Protein 6GQF (pdb70)

B-factor: mean 80.04, std 17.38, range [30.0, 145.98]

Solvent-accessible surface area: 33105 Å² total; per-residue (Å²): 75,59,94,60,26,114,34,110,87,14,4,70,26,65,16,147,18,3,10,116,130,0,19,101,5,7,9,37,114,11,111,37,16,118,34,4,9,136,103,46,148,27,67,8,59,4,29,4,88,47,4,92,102,19,204,51,15,52,19,3,0,5,0,20,12,34,55,31,109,65,70,25,22,11,164,15,6,34,4,5,11,6,8,22,5,25,139,136,40,1,17,0,43,2,52,23,18,36,42,19,26,14,18,38,32,18,20,24,12,6,11,26,15,27,4,108,33,79,63,199,83,75,0,81,0,70,0,5,0,23,26,53,42,21,49,126,10,81,86,55,5,67,70,34,10,55,129,34,20,16,62,43,18,51,66,40,10,98,82,3,39,158,24,0,56,127,28,192,117,108,54,16,102,42,120,114,25,6,92,44,108,66,90,50,16,38,82,139,26,59,86,26,22,11,34,118,5,106,42,16,54,38,5,7,143,95,38,163,29,65,11,51,8,25,5,89,48,9,108,72,22,94,37,9,60,14,3,0,6,0,18,17,34,69,29,109,64,100,26,12,18,116,32,7,22,5,2,12,13,10,18,10,48,176,196,15,33,0,44,2,54,21,14,30,28,30,29,14,16,41,27,12,15,31,11,4,8,37,18,19,5,51,44,98,69,98,59,37,10,71,33,54,2,1,0,30,25,45,46,23,45,127,10,83,81,49,6,66,69,42,10,56,148,34,20,19,47,36,21,62,79,60,7,95,69,14,57,146,53,151,110,209,105,69,18,107,40,108,80,18,2,71,28,65,16,108,5,1,6,111,115,0,38,100,9,10,7,37,91,8,120,46,13,66,26,5,5,135,116,44,150,32,79,74,41,32,16,17,59,52,55,34,15,51,118,55,47,76,20,5,9,6,5,21,11,29,66,53,144,103,99,74,34,0,4,4,0,13,17,7,20,21,93,195,55,8,51,0,44,1,72,27,13,29,16,21,44,104,96,56,101,78,23,33,14,4,11,68,15,41,2,91,30,79,65,202,93,70,0,73,0,65,0,6,0,22,27,82,51,105,138,130,13,164,81,91,14,66,64,96,14,71,144,90,18,21,67,40,20,50,61,45,7,73,64,5,40,134,49,1,47,114,8,104,149,82,90,144,119,216,114,67,20,108,43,119,81,10,3,86,38,74,5,124,24,21,24,123,41,0,40,110,32,11,8,31,92,12,113,37,14,92,39,1,5,129,73,50,141,28,79,74,51,33,19,18,52,57,63,42,31,68,68,58,61,47,47,6,13,7,4,22,11,40,73,100,128,49,4,2,4,0,13,4,7,7,25,84,96,144,26,114,139,49,42,18,8,43,0,44,1,50,27,15,44,15,44,36,113,95,71,70,69,30,35,14,4,10,63,17,27,0,60,26,102,68,102,61,16,0,78,2,72,0,2,0,23,31,83,56,104,125,140,16,161,87,92,12,65,56,100,13,31,141,103,19,34,58,40,22,59,43,42,8,81,71,7,30,162,58,2,24,132,48,44,167

InterPro domains:
  IPR004182 GRAM domain [PF02893] (93-200)
  IPR004182 GRAM domain [SM00568] (93-160)
  IPR011993 PH-like domain superfamily [G3DSA:2.30.29.30] (91-200)
  IPR031968 VASt domain [PF16016] (373-520)
  IPR031968 VASt domain [PS51778] (369-540)
  IPR051482 Cholesterol transport domain-containing protein [PTHR23319] (8-704)

Organism: Mus musculus (NCBI:txid10090)

Radius of gyration: 27.82 Å; Cα contacts (8 Å, |Δi|>4): 1367; chains: 4; bounding box: 55×66×80 Å

Structure (mmCIF, N/CA/C/O backbone):
data_6GQF
#
_entry.id   6GQF
#
_cell.length_a   52.435
_cell.length_b   121.012
_cell.length_c   71.907
_cell.angle_alpha   90.00
_cell.angle_beta   110.84
_cell.angle_gamma   90.00
#
_symmetry.space_group_name_H-M   'P 1 21 1'
#
loop_
_entity.id
_entity.type
_entity.pdbx_description
1 polymer 'GRAM domain-containing protein 1A'
2 non-polymer 25-HYDROXYCHOLESTEROL
3 non-polymer GLYCEROL
#
loop_
_atom_site.group_PDB
_atom_site.id
_atom_site.type_symbol
_atom_site.label_atom_id
_atom_site.label_alt_id
_atom_site.label_comp_id
_atom_site.label_asym_id
_atom_site.label_entity_id
_atom_site.label_seq_id
_atom_site.pdbx_PDB_ins_code
_atom_site.Cartn_x
_atom_site.Cartn_y
_atom_site.Cartn_z
_atom_site.occupancy
_atom_site.B_iso_or_equiv
_atom_site.auth_seq_id
_atom_site.auth_comp_id
_atom_site.auth_asym_id
_atom_site.auth_atom_id
_atom_site.pdbx_PDB_model_num
ATOM 1 N N . LEU A 1 33 ? 5.395 -9.444 -0.477 1.00 106.83 364 LEU A N 1
ATOM 2 C CA . LEU A 1 33 ? 6.255 -8.299 -0.744 1.00 108.43 364 LEU A CA 1
ATOM 3 C C . LEU A 1 33 ? 7.164 -8.009 0.450 1.00 101.03 364 LEU A C 1
ATOM 4 O O . LEU A 1 33 ? 8.281 -8.523 0.525 1.00 95.44 364 LEU A O 1
ATOM 6 N N . LEU A 1 34 ? 6.682 -7.195 1.383 1.00 99.75 365 LEU A N 1
ATOM 7 C CA . LEU A 1 34 ? 7.509 -6.742 2.500 1.00 95.47 365 LEU A CA 1
ATOM 8 C C . LEU A 1 34 ? 7.814 -7.865 3.500 1.00 92.73 365 LEU A C 1
ATOM 9 O O . LEU A 1 34 ? 6.904 -8.579 3.923 1.00 90.31 365 LEU A O 1
ATOM 14 N N . PRO A 1 35 ? 9.098 -8.022 3.890 1.00 94.24 366 PRO A N 1
ATOM 15 C CA . PRO A 1 35 ? 9.461 -9.069 4.849 1.00 92.88 366 PRO A CA 1
ATOM 16 C C . PRO A 1 35 ? 9.473 -8.570 6.295 1.00 90.58 366 PRO A C 1
ATOM 17 O O . PRO A 1 35 ? 8.905 -7.518 6.593 1.00 87.75 366 PRO A O 1
ATOM 21 N N . ASP A 1 36 ? 10.116 -9.327 7.180 1.00 87.96 367 ASP A N 1
ATOM 22 C CA . ASP A 1 36 ? 10.254 -8.939 8.580 1.00 83.48 367 ASP A CA 1
ATOM 23 C C . ASP A 1 36 ? 11.349 -7.887 8.765 1.00 84.79 367 ASP A C 1
ATOM 24 O O . ASP A 1 36 ? 11.967 -7.442 7.797 1.00 92.13 367 ASP A O 1
ATOM 29 N N . LEU A 1 37 ? 11.579 -7.499 10.017 1.00 80.41 368 LEU A N 1
ATOM 30 C CA . LEU A 1 37 ? 12.598 -6.511 10.355 1.00 74.97 368 LEU A CA 1
ATOM 31 C C . LEU A 1 37 ? 13.824 -7.192 10.952 1.00 72.83 368 LEU A C 1
ATOM 32 O O . LEU A 1 37 ? 13.716 -8.233 11.599 1.00 73.84 368 LEU A O 1
ATOM 37 N N . SER A 1 38 ? 14.987 -6.588 10.733 1.00 79.64 369 SER A N 1
ATOM 38 C CA . SER A 1 38 ? 16.257 -7.148 11.178 1.00 73.97 369 SER A CA 1
ATOM 39 C C . SER A 1 38 ? 16.526 -6.845 12.644 1.00 72.27 369 SER A C 1
ATOM 40 O O . SER A 1 38 ? 17.605 -6.369 12.998 1.00 84.76 369 SER A O 1
ATOM 43 N N . GLY A 1 39 ? 15.538 -7.117 13.491 1.00 70.00 370 GLY A N 1
ATOM 44 C CA . GLY A 1 39 ? 15.670 -6.906 14.922 1.00 72.35 370 GLY A CA 1
ATOM 45 C C . GLY A 1 39 ? 15.278 -8.151 15.693 1.00 67.82 370 GLY A C 1
ATOM 46 O O . GLY A 1 39 ? 16.146 -8.931 16.087 1.00 72.29 370 GLY A O 1
ATOM 47 N N . ARG A 1 40 ? 13.976 -8.333 15.908 1.00 59.23 371 ARG A N 1
ATOM 48 C CA . ARG A 1 40 ? 13.457 -9.537 16.554 1.00 62.18 371 ARG A CA 1
ATOM 49 C C . ARG A 1 40 ? 12.022 -9.812 16.122 1.00 62.03 371 ARG A C 1
ATOM 50 O O . ARG A 1 40 ? 11.310 -8.905 15.684 1.00 55.25 371 ARG A O 1
ATOM 58 N N . LEU A 1 41 ? 11.613 -11.072 16.250 1.00 58.99 372 LEU A N 1
ATOM 59 C CA . LEU A 1 41 ? 10.237 -11.483 15.993 1.00 61.91 372 LEU A CA 1
ATOM 60 C C . LEU A 1 41 ? 9.499 -11.565 17.320 1.00 59.73 372 LEU A C 1
ATOM 61 O O . LEU A 1 41 ? 9.709 -12.496 18.092 1.00 65.71 372 LEU A O 1
ATOM 66 N N . LEU A 1 42 ? 8.636 -10.590 17.584 1.00 61.74 373 LEU A N 1
ATOM 67 C CA . LEU A 1 42 ? 8.012 -10.460 18.895 1.00 61.07 373 LEU A CA 1
ATOM 68 C C . LEU A 1 42 ? 6.785 -11.355 19.025 1.00 59.11 373 LEU A C 1
ATOM 69 O O . LEU A 1 42 ? 6.606 -12.034 20.037 1.00 62.55 373 LEU A O 1
ATOM 74 N N . ILE A 1 43 ? 5.946 -11.355 17.995 1.00 57.66 374 ILE A N 1
ATOM 75 C CA . ILE A 1 43 ? 4.710 -12.126 18.011 1.00 61.85 374 ILE A CA 1
ATOM 76 C C . ILE A 1 43 ? 4.574 -12.955 16.745 1.00 65.57 374 ILE A C 1
ATOM 77 O O . ILE A 1 43 ? 4.933 -12.512 15.657 1.00 63.61 374 ILE A O 1
ATOM 82 N N . ASN A 1 44 ? 4.054 -14.167 16.907 1.00 76.02 375 ASN A N 1
ATOM 83 C CA . ASN A 1 44 ? 3.739 -15.040 15.787 1.00 70.66 375 ASN A CA 1
ATOM 84 C C . ASN A 1 44 ? 2.667 -16.033 16.224 1.00 67.48 375 ASN A C 1
ATOM 85 O O . ASN A 1 44 ? 2.953 -17.199 16.483 1.00 79.17 375 ASN A O 1
ATOM 90 N N . SER A 1 45 ? 1.436 -15.544 16.323 1.00 63.16 376 SER A N 1
ATOM 91 C CA . SER A 1 45 ? 0.324 -16.329 16.833 1.00 71.59 376 SER A CA 1
ATOM 92 C C . SER A 1 45 ? -0.785 -16.486 15.801 1.00 69.03 376 SER A C 1
ATOM 93 O O . SER A 1 45 ? -0.924 -15.668 14.894 1.00 73.21 376 SER A O 1
ATOM 96 N N . VAL A 1 46 ? -1.569 -17.548 15.947 1.00 71.32 377 VAL A N 1
ATOM 97 C CA . VAL A 1 46 ? -2.756 -17.742 15.127 1.00 72.71 377 VAL A CA 1
ATOM 98 C C . VAL A 1 46 ? -3.984 -17.630 16.016 1.00 68.63 377 VAL A C 1
ATOM 99 O O . VAL A 1 46 ? -4.078 -18.289 17.050 1.00 70.21 377 VAL A O 1
ATOM 103 N N . PHE A 1 47 ? -4.913 -16.775 15.605 1.00 72.66 378 PHE A N 1
ATOM 104 C CA . PHE A 1 47 ? -6.132 -16.534 16.360 1.00 76.97 378 PHE A CA 1
ATOM 105 C C . PHE A 1 47 ? -7.345 -16.997 15.576 1.00 80.38 378 PHE A C 1
ATOM 106 O O . PHE A 1 47 ? -7.350 -16.966 14.346 1.00 82.85 378 PHE A O 1
ATOM 114 N N . HIS A 1 48 ? -8.375 -17.420 16.301 1.00 83.04 379 HIS A N 1
ATOM 115 C CA . HIS A 1 48 ? -9.633 -17.822 15.688 1.00 91.16 379 HIS A CA 1
ATOM 116 C C . HIS A 1 48 ? -10.565 -16.619 15.569 1.00 93.27 379 HIS A C 1
ATOM 117 O O . HIS A 1 48 ? -11.767 -16.713 15.819 1.00 100.84 379 HIS A O 1
ATOM 124 N N . MET A 1 49 ? -9.984 -15.486 15.190 1.00 87.01 380 MET A N 1
ATOM 125 C CA . MET A 1 49 ? -10.737 -14.283 14.876 1.00 87.21 380 MET A CA 1
ATOM 126 C C . MET A 1 49 ? -10.453 -13.928 13.430 1.00 85.38 380 MET A C 1
ATOM 127 O O . MET A 1 49 ? -9.352 -14.168 12.934 1.00 88.84 380 MET A O 1
ATOM 132 N N . GLY A 1 50 ? -11.449 -13.380 12.745 1.00 86.81 381 GLY A N 1
ATOM 133 C CA . GLY A 1 50 ? -11.266 -12.965 11.369 1.00 89.28 381 GLY A CA 1
ATOM 134 C C . GLY A 1 50 ? -10.175 -11.919 11.261 1.00 85.47 381 GLY A C 1
ATOM 135 O O . GLY A 1 50 ? -9.915 -11.183 12.215 1.00 81.08 381 GLY A O 1
ATOM 136 N N . ALA A 1 51 ? -9.528 -11.861 10.102 1.00 83.75 382 ALA A N 1
ATOM 137 C CA . ALA A 1 51 ? -8.529 -10.837 9.843 1.00 79.71 382 ALA A CA 1
ATOM 138 C C . ALA A 1 51 ? -9.171 -9.461 9.974 1.00 82.11 382 ALA A C 1
ATOM 139 O O . ALA A 1 51 ? -8.531 -8.504 10.407 1.00 83.38 382 ALA A O 1
ATOM 141 N N . GLU A 1 52 ? -10.450 -9.379 9.617 1.00 81.40 383 GLU A N 1
ATOM 142 C CA . GLU A 1 52 ? -11.184 -8.123 9.677 1.00 80.29 383 GLU A CA 1
ATOM 143 C C . GLU A 1 52 ? -11.350 -7.713 11.129 1.00 81.85 383 GLU A C 1
ATOM 144 O O . GLU A 1 52 ? -11.043 -6.584 11.506 1.00 80.25 383 GLU A O 1
ATOM 150 N N . ARG A 1 53 ? -11.836 -8.646 11.940 1.00 87.15 384 ARG A N 1
ATOM 151 C CA . ARG A 1 53 ? -12.062 -8.389 13.354 1.00 84.02 384 ARG A CA 1
ATOM 152 C C . ARG A 1 53 ? -10.748 -8.086 14.062 1.00 80.42 384 ARG A C 1
ATOM 153 O O . ARG A 1 53 ? -10.657 -7.138 14.838 1.00 79.16 384 ARG A O 1
ATOM 161 N N . LEU A 1 54 ? -9.728 -8.887 13.782 1.00 78.60 385 LEU A N 1
ATOM 162 C CA . LEU A 1 54 ? -8.432 -8.714 14.420 1.00 72.50 385 LEU A CA 1
ATOM 163 C C . LEU A 1 54 ? -7.838 -7.360 14.047 1.00 74.05 385 LEU A C 1
ATOM 164 O O . LEU A 1 54 ? -7.218 -6.684 14.872 1.00 67.27 385 LEU A O 1
ATOM 169 N N . GLN A 1 55 ? -8.041 -6.973 12.793 1.00 73.74 386 GLN A N 1
ATOM 170 C CA . GLN A 1 55 ? -7.616 -5.668 12.307 1.00 70.44 386 GLN A CA 1
ATOM 171 C C . GLN A 1 55 ? -8.395 -4.546 12.998 1.00 73.75 386 GLN A C 1
ATOM 172 O O . GLN A 1 55 ? -7.823 -3.525 13.387 1.00 70.64 386 GLN A O 1
ATOM 178 N N . GLN A 1 56 ? -9.701 -4.747 13.149 1.00 80.97 387 GLN A N 1
ATOM 179 C CA . GLN A 1 56 ? -10.554 -3.792 13.851 1.00 79.42 387 GLN A CA 1
ATOM 180 C C . GLN A 1 56 ? -10.094 -3.598 15.285 1.00 72.48 387 GLN A C 1
ATOM 181 O O . GLN A 1 56 ? -10.161 -2.497 15.826 1.00 74.65 387 GLN A O 1
ATOM 187 N N . MET A 1 57 ? -9.627 -4.676 15.900 1.00 74.43 388 MET A N 1
ATOM 188 C CA . MET A 1 57 ? -9.233 -4.632 17.298 1.00 77.60 388 MET A CA 1
ATOM 189 C C . MET A 1 57 ? -7.933 -3.858 17.497 1.00 74.07 388 MET A C 1
ATOM 190 O O . MET A 1 57 ? -7.793 -3.120 18.470 1.00 69.31 388 MET A O 1
ATOM 195 N N . LEU A 1 58 ? -6.995 -4.012 16.567 1.00 76.26 389 LEU A N 1
ATOM 196 C CA . LEU A 1 58 ? -5.663 -3.430 16.719 1.00 70.53 389 LEU A CA 1
ATOM 197 C C . LEU A 1 58 ? -5.514 -2.046 16.095 1.00 65.99 389 LEU A C 1
ATOM 198 O O . LEU A 1 58 ? -4.794 -1.200 16.628 1.00 68.76 389 LEU A O 1
ATOM 203 N N . PHE A 1 59 ? -6.187 -1.815 14.972 1.00 65.34 390 PHE A N 1
ATOM 204 C CA . PHE A 1 59 ? -5.939 -0.611 14.180 1.00 76.38 390 PHE A CA 1
ATOM 205 C C . PHE A 1 59 ? -7.192 0.240 13.979 1.00 75.86 390 PHE A C 1
ATOM 206 O O . PHE A 1 59 ? -7.611 0.506 12.852 1.00 73.57 390 PHE A O 1
ATOM 214 N N . SER A 1 60 ? -7.764 0.667 15.102 1.00 76.27 391 SER A N 1
ATOM 215 C CA . SER A 1 60 ? -8.914 1.567 15.133 1.00 76.53 391 SER A CA 1
ATOM 216 C C . SER A 1 60 ? -9.150 2.000 16.579 1.00 82.23 391 SER A C 1
ATOM 217 O O . SER A 1 60 ? -8.447 1.545 17.483 1.00 90.84 391 SER A O 1
ATOM 220 N N . ASP A 1 61 ? -10.134 2.868 16.802 1.00 81.66 392 ASP A N 1
ATOM 221 C CA . ASP A 1 61 ? -10.468 3.310 18.156 1.00 90.88 392 ASP A CA 1
ATOM 222 C C . ASP A 1 61 ? -11.379 2.278 18.819 1.00 90.57 392 ASP A C 1
ATOM 223 O O . ASP A 1 61 ? -12.486 2.595 19.259 1.00 91.14 392 ASP A O 1
ATOM 228 N N . SER A 1 62 ? -10.895 1.041 18.891 1.00 89.84 393 SER A N 1
ATOM 229 C CA . SER A 1 62 ? -11.687 -0.068 19.409 1.00 90.54 393 SER A CA 1
ATOM 230 C C . SER A 1 62 ? -11.670 -0.086 20.936 1.00 83.08 393 SER A C 1
ATOM 231 O O . SER A 1 62 ? -10.720 0.400 21.549 1.00 84.98 393 SER A O 1
ATOM 234 N N . PRO A 1 63 ? -12.729 -0.636 21.559 1.00 78.66 394 PRO A N 1
ATOM 235 C CA . PRO A 1 63 ? -12.747 -0.732 23.024 1.00 83.37 394 PRO A CA 1
ATOM 236 C C . PRO A 1 63 ? -11.682 -1.691 23.540 1.00 80.63 394 PRO A C 1
ATOM 237 O O . PRO A 1 63 ? -11.317 -1.645 24.716 1.00 76.20 394 PRO A O 1
ATOM 241 N N . PHE A 1 64 ? -11.204 -2.563 22.660 1.00 79.35 395 PHE A N 1
ATOM 242 C CA . PHE A 1 64 ? -10.135 -3.481 23.011 1.00 79.46 395 PHE A CA 1
ATOM 243 C C . PHE A 1 64 ? -8.835 -2.724 23.209 1.00 79.26 395 PHE A C 1
ATOM 244 O O . PHE A 1 64 ? -8.194 -2.831 24.254 1.00 83.76 395 PHE A O 1
ATOM 252 N N . LEU A 1 65 ? -8.450 -1.960 22.192 1.00 80.01 396 LEU A N 1
ATOM 253 C CA . LEU A 1 65 ? -7.213 -1.197 22.240 1.00 74.76 396 LEU A CA 1
ATOM 254 C C . LEU A 1 65 ? -7.299 -0.126 23.317 1.00 81.62 396 LEU A C 1
ATOM 255 O O . LEU A 1 65 ? -6.290 0.260 23.901 1.00 82.97 396 LEU A O 1
ATOM 260 N N . GLN A 1 66 ? -8.512 0.349 23.579 1.00 85.35 397 GLN A N 1
ATOM 261 C CA . GLN A 1 66 ? -8.732 1.324 24.639 1.00 88.26 397 GLN A CA 1
ATOM 262 C C . GLN A 1 66 ? -8.490 0.678 26.000 1.00 80.40 397 GLN A C 1
ATOM 263 O O . GLN A 1 66 ? -7.726 1.193 26.816 1.00 77.27 397 GLN A O 1
ATOM 269 N N . GLY A 1 67 ? -9.133 -0.462 26.227 1.00 82.74 398 GLY A N 1
ATOM 270 C CA . GLY A 1 67 ? -9.027 -1.162 27.494 1.00 84.83 398 GLY A CA 1
ATOM 271 C C . GLY A 1 67 ? -7.642 -1.738 27.718 1.00 81.11 398 GLY A C 1
ATOM 272 O O . GLY A 1 67 ? -7.265 -2.039 28.853 1.00 79.43 398 GLY A O 1
ATOM 273 N N . PHE A 1 68 ? -6.882 -1.888 26.635 1.00 74.68 399 PHE A N 1
ATOM 274 C CA . PHE A 1 68 ? -5.539 -2.459 26.716 1.00 73.99 399 PHE A CA 1
ATOM 275 C C . PHE A 1 68 ? -4.489 -1.415 27.102 1.00 73.51 399 PHE A C 1
ATOM 276 O O . PHE A 1 68 ? -3.631 -1.679 27.943 1.00 68.75 399 PHE A O 1
ATOM 284 N N . LEU A 1 69 ? -4.547 -0.239 26.483 1.00 76.30 400 LEU A N 1
ATOM 285 C CA . LEU A 1 69 ? -3.601 0.828 26.796 1.00 69.27 400 LEU A CA 1
ATOM 286 C C . LEU A 1 69 ? -3.852 1.348 28.209 1.00 66.81 400 LEU A C 1
ATOM 287 O O . LEU A 1 69 ? -2.926 1.770 28.904 1.00 65.85 400 LEU A O 1
ATOM 292 N N . GLN A 1 70 ? -5.112 1.312 28.626 1.00 69.33 401 GLN A N 1
ATOM 293 C CA . GLN A 1 70 ? -5.471 1.601 30.006 1.00 71.77 401 GLN A CA 1
ATOM 294 C C . GLN A 1 70 ? -4.821 0.574 30.931 1.00 70.73 401 GLN A C 1
ATOM 295 O O . GLN A 1 70 ? -4.391 0.899 32.036 1.00 69.70 401 GLN A O 1
ATOM 301 N N . GLN A 1 71 ? -4.737 -0.666 30.457 1.00 72.94 402 GLN A N 1
ATOM 302 C CA . GLN A 1 71 ? -4.226 -1.773 31.261 1.00 68.60 402 GLN A CA 1
ATOM 303 C C . GLN A 1 71 ? -2.707 -1.697 31.451 1.00 60.31 402 GLN A C 1
ATOM 304 O O . GLN A 1 71 ? -2.196 -2.069 32.506 1.00 67.67 402 GLN A O 1
ATOM 310 N N . ARG A 1 72 ? -1.989 -1.213 30.440 1.00 58.33 403 ARG A N 1
ATOM 311 C CA . ARG A 1 72 ? -0.542 -1.022 30.555 1.00 62.72 403 ARG A CA 1
ATOM 312 C C . ARG A 1 72 ? -0.209 0.373 31.067 1.00 63.31 403 ARG A C 1
ATOM 313 O O . ARG A 1 72 ? 0.929 0.832 30.959 1.00 60.68 403 ARG A O 1
ATOM 321 N N . LYS A 1 73 ? -1.221 1.040 31.614 1.00 64.92 404 LYS A N 1
ATOM 322 C CA . LYS A 1 73 ? -1.049 2.302 32.327 1.00 68.18 404 LYS A CA 1
ATOM 323 C C . LYS A 1 73 ? -0.569 3.437 31.423 1.00 62.93 404 LYS A C 1
ATOM 324 O O . LYS A 1 73 ? 0.377 4.147 31.756 1.00 62.81 404 LYS A O 1
ATOM 330 N N . PHE A 1 74 ? -1.233 3.608 30.285 1.00 61.30 405 PHE A N 1
ATOM 331 C CA . PHE A 1 74 ? -0.928 4.708 29.377 1.00 66.23 405 PHE A CA 1
ATOM 332 C C . PHE A 1 74 ? -1.970 5.807 29.527 1.00 73.46 405 PHE A C 1
ATOM 333 O O . PHE A 1 74 ? -3.172 5.544 29.482 1.00 79.71 405 PHE A O 1
ATOM 341 N N . THR A 1 75 ? -1.497 7.036 29.707 1.00 73.95 406 THR A N 1
ATOM 342 C CA . THR A 1 75 ? -2.377 8.180 29.905 1.00 73.85 406 THR A CA 1
ATOM 343 C C . THR A 1 75 ? -2.278 9.154 28.734 1.00 75.38 406 THR A C 1
ATOM 344 O O . THR A 1 75 ? -1.379 9.046 27.897 1.00 71.30 406 THR A O 1
ATOM 348 N N . ASP A 1 76 ? -3.216 10.095 28.683 1.00 77.47 407 ASP A N 1
ATOM 349 C CA . ASP A 1 76 ? -3.244 11.115 27.640 1.00 77.14 407 ASP A CA 1
ATOM 350 C C . ASP A 1 76 ? -3.237 10.464 26.260 1.00 74.41 407 ASP A C 1
ATOM 351 O O . ASP A 1 76 ? -2.579 10.947 25.337 1.00 76.30 407 ASP A O 1
ATOM 356 N N . VAL A 1 77 ? -3.968 9.361 26.127 1.00 70.40 408 VAL A N 1
ATOM 357 C CA . VAL A 1 77 ? -4.042 8.648 24.856 1.00 74.69 408 VAL A CA 1
ATOM 358 C C . VAL A 1 77 ? -4.945 9.383 23.880 1.00 75.43 408 VAL A C 1
ATOM 359 O O . VAL A 1 77 ? -6.119 9.625 24.161 1.00 83.62 408 VAL A O 1
ATOM 363 N N . THR A 1 78 ? -4.388 9.721 22.723 1.00 71.37 409 THR A N 1
ATOM 364 C CA . THR A 1 78 ? -5.122 10.452 21.703 1.00 74.00 409 THR A CA 1
ATOM 365 C C . THR A 1 78 ? -4.903 9.830 20.334 1.00 71.42 409 THR A C 1
ATOM 366 O O . THR A 1 78 ? -3.771 9.707 19.864 1.00 63.49 409 THR A O 1
ATOM 370 N N . LEU A 1 79 ? -6.007 9.451 19.702 1.00 70.83 410 LEU A N 1
ATOM 371 C CA . LEU A 1 79 ? -5.975 8.798 18.404 1.00 74.21 410 LEU A CA 1
ATOM 372 C C . LEU A 1 79 ? -6.475 9.732 17.308 1.00 75.47 410 LEU A C 1
ATOM 373 O O . LEU A 1 79 ? -7.262 10.638 17.571 1.00 81.04 410 LEU A O 1
ATOM 378 N N . SER A 1 80 ? -6.013 9.507 16.082 1.00 65.24 411 SER A N 1
ATOM 379 C CA . SER A 1 80 ? -6.534 10.220 14.924 1.00 72.57 411 SER A CA 1
ATOM 380 C C . SER A 1 80 ? -7.150 9.225 13.948 1.00 76.97 411 SER A C 1
ATOM 381 O O . SER A 1 80 ? -6.736 8.065 13.894 1.00 73.37 411 SER A O 1
ATOM 384 N N . PRO A 1 81 ? -8.150 9.672 13.176 1.00 72.43 412 PRO A N 1
ATOM 385 C CA . PRO A 1 81 ? -8.691 8.787 12.144 1.00 73.55 412 PRO A CA 1
ATOM 386 C C . PRO A 1 81 ? -7.658 8.556 11.045 1.00 77.94 412 PRO A C 1
ATOM 387 O O . PRO A 1 81 ? -6.713 9.338 10.931 1.00 77.81 412 PRO A O 1
ATOM 391 N N . TRP A 1 82 ? -7.819 7.490 10.269 1.00 78.16 413 TRP A N 1
ATOM 392 C CA . TRP A 1 82 ? -6.925 7.230 9.147 1.00 77.04 413 TRP A CA 1
ATOM 393 C C . TRP A 1 82 ? -7.104 8.274 8.054 1.00 70.78 413 TRP A C 1
ATOM 394 O O . TRP A 1 82 ? -8.215 8.734 7.797 1.00 70.53 413 TRP A O 1
ATOM 405 N N . SER A 1 83 ? -6.000 8.648 7.419 1.00 71.51 414 SER A N 1
ATOM 406 C CA . SER A 1 83 ? -6.057 9.518 6.257 1.00 81.62 414 SER A CA 1
ATOM 407 C C . SER A 1 83 ? -6.778 8.769 5.139 1.00 89.25 414 SER A C 1
ATOM 408 O O . SER A 1 83 ? -7.028 7.568 5.253 1.00 85.51 414 SER A O 1
ATOM 411 N N . SER A 1 84 ? -7.114 9.477 4.065 1.00 99.36 415 SER A N 1
ATOM 412 C CA . SER A 1 84 ? -7.933 8.901 3.004 1.00 102.05 415 SER A CA 1
ATOM 413 C C . SER A 1 84 ? -7.440 9.264 1.603 1.00 99.35 415 SER A C 1
ATOM 414 O O . SER A 1 84 ? -7.646 8.505 0.657 1.00 108.15 415 SER A O 1
ATOM 417 N N . ASP A 1 85 ? -6.779 10.409 1.472 1.00 96.49 416 ASP A N 1
ATOM 418 C CA . ASP A 1 85 ? -6.420 10.938 0.157 1.00 104.14 416 ASP A CA 1
ATOM 419 C C . ASP A 1 85 ? -5.432 10.049 -0.608 1.00 109.27 416 ASP A C 1
ATOM 420 O O . ASP A 1 85 ? -5.302 10.166 -1.828 1.00 103.72 416 ASP A O 1
ATOM 425 N N . SER A 1 86 ? -4.751 9.154 0.101 1.00 112.91 417 SER A N 1
ATOM 426 C CA . SER A 1 86 ? -3.787 8.260 -0.535 1.00 108.27 417 SER A CA 1
ATOM 427 C C . SER A 1 86 ? -4.493 7.061 -1.163 1.00 107.45 417 SER A C 1
ATOM 428 O O . SER A 1 86 ? -5.535 6.620 -0.678 1.00 105.09 417 SER A O 1
ATOM 431 N N . LYS A 1 87 ? -3.908 6.536 -2.238 1.00 112.96 418 LYS A N 1
ATOM 432 C CA . LYS A 1 87 ? -4.532 5.476 -3.032 1.00 112.79 418 LYS A CA 1
ATOM 433 C C . LYS A 1 87 ? -4.119 4.057 -2.615 1.00 112.66 418 LYS A C 1
ATOM 434 O O . LYS A 1 87 ? -4.939 3.137 -2.651 1.00 105.92 418 LYS A O 1
ATOM 440 N N . CYS A 1 88 ? -2.855 3.882 -2.231 1.00 112.98 419 CYS A N 1
ATOM 441 C CA . CYS A 1 88 ? -2.313 2.553 -1.934 1.00 109.86 419 CYS A CA 1
ATOM 442 C C . CYS A 1 88 ? -2.155 2.286 -0.435 1.00 104.47 419 CYS A C 1
ATOM 443 O O . CYS A 1 88 ? -1.989 1.136 -0.024 1.00 99.89 419 CYS A O 1
ATOM 446 N N . HIS A 1 89 ? -2.192 3.340 0.377 1.00 98.08 420 HIS A N 1
ATOM 447 C CA . HIS A 1 89 ? -2.103 3.173 1.826 1.00 94.25 420 HIS A CA 1
ATOM 448 C C . HIS A 1 89 ? -2.859 4.262 2.594 1.00 91.55 420 HIS A C 1
ATOM 449 O O . HIS A 1 89 ? -3.454 5.157 1.999 1.00 100.14 420 HIS A O 1
ATOM 456 N N . GLN A 1 90 ? -2.845 4.154 3.919 1.00 83.63 421 GLN A N 1
ATOM 457 C CA . GLN A 1 90 ? -3.462 5.142 4.800 1.00 85.31 421 GLN A CA 1
ATOM 458 C C . GLN A 1 90 ? -2.488 5.444 5.934 1.00 78.98 421 GLN A C 1
ATOM 459 O O . GLN A 1 90 ? -1.539 4.691 6.146 1.00 71.29 421 GLN A O 1
ATOM 465 N N . ARG A 1 91 ? -2.715 6.543 6.651 1.00 76.84 422 ARG A N 1
ATOM 466 C CA . ARG A 1 91 ? -1.843 6.930 7.761 1.00 72.76 422 ARG A CA 1
ATOM 467 C C . ARG A 1 91 ? -2.630 7.549 8.903 1.00 65.26 422 ARG A C 1
ATOM 468 O O . ARG A 1 91 ? -3.586 8.291 8.689 1.00 70.27 422 ARG A O 1
ATOM 476 N N . ARG A 1 92 ? -2.220 7.226 10.121 1.00 67.68 423 ARG A N 1
ATOM 477 C CA . ARG A 1 92 ? -2.718 7.907 11.305 1.00 69.43 423 ARG A CA 1
ATOM 478 C C . ARG A 1 92 ? -1.550 8.150 12.243 1.00 62.59 423 ARG A C 1
ATOM 479 O O . ARG A 1 92 ? -0.437 7.676 12.002 1.00 59.90 423 ARG A O 1
ATOM 487 N N . VAL A 1 93 ? -1.812 8.903 13.304 1.00 62.40 424 VAL A N 1
ATOM 488 C CA . VAL A 1 93 ? -0.813 9.174 14.324 1.00 62.76 424 VAL A CA 1
ATOM 489 C C . VAL A 1 93 ? -1.428 9.027 15.710 1.00 65.23 424 VAL A C 1
ATOM 490 O O . VAL A 1 93 ? -2.599 9.348 15.920 1.00 64.84 424 VAL A O 1
ATOM 494 N N . LEU A 1 94 ? -0.626 8.522 16.642 1.00 70.81 425 LEU A N 1
ATOM 495 C CA . LEU A 1 94 ? -1.044 8.330 18.026 1.00 65.75 425 LEU A CA 1
ATOM 496 C C . LEU A 1 94 ? -0.109 9.092 18.941 1.00 64.40 425 LEU A C 1
ATOM 497 O O . LEU A 1 94 ? 1.037 9.364 18.583 1.00 66.30 425 LEU A O 1
ATOM 502 N N . THR A 1 95 ? -0.594 9.430 20.127 1.00 59.53 426 THR A N 1
ATOM 503 C CA . THR A 1 95 ? 0.277 9.945 21.161 1.00 60.37 426 THR A CA 1
ATOM 504 C C . THR A 1 95 ? -0.234 9.479 22.508 1.00 70.14 426 THR A C 1
ATOM 505 O O . THR A 1 95 ? -1.440 9.325 22.702 1.00 72.23 426 THR A O 1
ATOM 509 N N . TYR A 1 96 ? 0.686 9.231 23.431 1.00 66.02 427 TYR A N 1
ATOM 510 C CA . TYR A 1 96 ? 0.316 8.834 24.778 1.00 66.94 427 TYR A CA 1
ATOM 511 C C . TYR A 1 96 ? 1.517 8.922 25.696 1.00 69.95 427 TYR A C 1
ATOM 512 O O . TYR A 1 96 ? 2.665 8.844 25.250 1.00 65.87 427 TYR A O 1
ATOM 521 N N . THR A 1 97 ? 1.230 9.111 26.979 1.00 69.76 428 THR A N 1
ATOM 522 C CA . THR A 1 97 ? 2.248 9.149 28.012 1.00 65.46 428 THR A CA 1
ATOM 523 C C . THR A 1 97 ? 2.394 7.758 28.605 1.00 63.49 428 THR A C 1
ATOM 524 O O . THR A 1 97 ? 1.400 7.070 28.837 1.00 64.56 428 THR A O 1
ATOM 528 N N . ILE A 1 98 ? 3.637 7.347 28.834 1.00 65.92 429 ILE A N 1
ATOM 529 C CA . ILE A 1 98 ? 3.925 6.021 29.365 1.00 65.78 429 ILE A CA 1
ATOM 530 C C . ILE A 1 98 ? 4.714 6.119 30.661 1.00 63.37 429 ILE A C 1
ATOM 531 O O . ILE A 1 98 ? 5.362 7.133 30.921 1.00 63.13 429 ILE A O 1
ATOM 536 N N . PRO A 1 99 ? 4.658 5.061 31.483 1.00 65.08 430 PRO A N 1
ATOM 537 C CA . PRO A 1 99 ? 5.503 4.956 32.675 1.00 62.72 430 PRO A CA 1
ATOM 538 C C . PRO A 1 99 ? 6.884 4.384 32.356 1.00 61.99 430 PRO A C 1
ATOM 539 O O . PRO A 1 99 ? 6.992 3.529 31.480 1.00 65.26 430 PRO A O 1
ATOM 543 N N . ILE A 1 100 ? 7.918 4.880 33.035 1.00 68.90 431 ILE A N 1
ATOM 544 C CA . ILE A 1 100 ? 9.272 4.337 32.920 1.00 70.51 431 ILE A CA 1
ATOM 545 C C . ILE A 1 100 ? 9.648 3.696 34.253 1.00 78.29 431 ILE A C 1
ATOM 546 O O . ILE A 1 100 ? 9.528 4.320 35.308 1.00 80.86 431 ILE A O 1
ATOM 551 N N . SER A 1 101 ? 10.101 2.447 34.190 1.00 89.27 432 SER A N 1
ATOM 552 C CA . SER A 1 101 ? 10.418 1.666 35.382 1.00 86.78 432 SER A CA 1
ATOM 553 C C . SER A 1 101 ? 11.927 1.555 35.605 1.00 89.37 432 SER A C 1
ATOM 554 O O . SER A 1 101 ? 12.389 1.577 36.745 1.00 94.85 432 SER A O 1
ATOM 557 N N . ASN A 1 102 ? 12.689 1.424 34.519 1.00 91.16 433 ASN A N 1
ATOM 558 C CA . ASN A 1 102 ? 14.146 1.325 34.614 1.00 87.60 433 ASN A CA 1
ATOM 559 C C . ASN A 1 102 ? 14.728 2.542 35.326 1.00 90.93 433 ASN A C 1
ATOM 560 O O . ASN A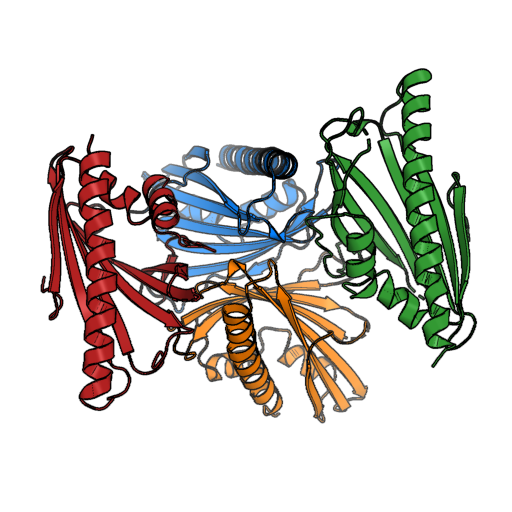 1 102 ? 14.555 3.675 34.876 1.00 97.69 433 ASN A O 1
ATOM 565 N N . GLN A 1 103 ? 15.407 2.294 36.446 1.00 95.11 434 GLN A N 1
ATOM 566 C CA . GLN A 1 103 ? 15.933 3.358 37.302 1.00 91.49 434 GLN A CA 1
ATOM 567 C C . GLN A 1 103 ? 16.906 4.250 36.544 1.00 87.03 434 GLN A C 1
ATOM 568 O O . GLN A 1 103 ? 18.113 4.213 36.778 1.00 87.68 434 GLN A O 1
ATOM 570 N N . LEU A 1 104 ? 16.365 5.051 35.634 1.00 90.64 435 LEU A N 1
ATOM 571 C CA . LEU A 1 104 ? 17.177 5.916 34.792 1.00 93.36 435 LEU A CA 1
ATOM 572 C C . LEU A 1 104 ? 16.368 7.137 34.374 1.00 90.04 435 LEU A C 1
ATOM 573 O O . LEU A 1 104 ? 15.480 7.049 33.525 1.00 99.31 435 LEU A O 1
ATOM 578 N N . GLY A 1 105 ? 16.673 8.270 34.993 1.00 79.50 436 GLY A N 1
ATOM 579 C CA . GLY A 1 105 ? 16.043 9.526 34.646 1.00 75.45 436 GLY A CA 1
ATOM 580 C C . GLY A 1 105 ? 14.584 9.628 35.063 1.00 72.89 436 GLY A C 1
ATOM 581 O O . GLY A 1 105 ? 14.228 9.228 36.171 1.00 72.46 436 GLY A O 1
ATOM 582 N N . PRO A 1 106 ? 13.730 10.186 34.186 1.00 73.65 437 PRO A N 1
ATOM 583 C CA . PRO A 1 106 ? 12.306 10.375 34.495 1.00 73.19 437 PRO A CA 1
ATOM 584 C C . PRO A 1 106 ? 11.548 9.083 34.779 1.00 77.35 437 PRO A C 1
ATOM 585 O O . PRO A 1 106 ? 12.025 7.990 34.467 1.00 77.65 437 PRO A O 1
ATOM 589 N N . LYS A 1 107 ? 10.366 9.229 35.369 1.00 76.40 438 LYS A N 1
ATOM 590 C CA . LYS A 1 107 ? 9.497 8.099 35.673 1.00 72.07 438 LYS A CA 1
ATOM 591 C C . LYS A 1 107 ? 8.314 8.075 34.712 1.00 67.19 438 LYS A C 1
ATOM 592 O O . LYS A 1 107 ? 7.326 7.374 34.940 1.00 65.60 438 LYS A O 1
ATOM 598 N N . SER A 1 108 ? 8.422 8.850 33.637 1.00 70.49 439 SER A N 1
ATOM 599 C CA . SER A 1 108 ? 7.400 8.868 32.594 1.00 70.04 439 SER A CA 1
ATOM 600 C C . SER A 1 108 ? 7.949 9.507 31.319 1.00 66.42 439 SER A C 1
ATOM 601 O O . SER A 1 108 ? 9.019 10.117 31.331 1.00 69.72 439 SER A O 1
ATOM 604 N N . ALA A 1 109 ? 7.217 9.348 30.219 1.00 65.61 440 ALA A N 1
ATOM 605 C CA . ALA A 1 109 ? 7.642 9.880 28.928 1.00 65.23 440 ALA A CA 1
ATOM 606 C C . ALA A 1 109 ? 6.484 9.927 27.939 1.00 64.53 440 ALA A C 1
ATOM 607 O O . ALA A 1 109 ? 5.513 9.190 28.078 1.00 69.34 440 ALA A O 1
ATOM 609 N N . SER A 1 110 ? 6.600 10.796 26.938 1.00 71.16 441 SER A N 1
ATOM 610 C CA . SER A 1 110 ? 5.600 10.903 25.882 1.00 71.10 441 SER A CA 1
ATOM 611 C C . SER A 1 110 ? 6.035 10.069 24.687 1.00 73.56 441 SER A C 1
ATOM 612 O O . SER A 1 110 ? 7.230 9.897 24.444 1.00 68.98 441 SER A O 1
ATOM 615 N N . VAL A 1 111 ? 5.056 9.559 23.947 1.00 73.11 442 VAL A N 1
ATOM 616 C CA . VAL A 1 111 ? 5.320 8.726 22.784 1.00 65.01 442 VAL A CA 1
ATOM 617 C C . VAL A 1 111 ? 4.431 9.130 21.627 1.00 64.79 442 VAL A C 1
ATOM 618 O O . VAL A 1 111 ? 3.227 8.908 21.665 1.00 68.62 442 VAL A O 1
ATOM 622 N N . VAL A 1 112 ? 5.031 9.713 20.597 1.00 64.54 443 VAL A N 1
ATOM 623 C CA . VAL A 1 112 ? 4.321 9.974 19.357 1.00 58.79 443 VAL A CA 1
ATOM 624 C C . VAL A 1 112 ? 4.551 8.803 18.423 1.00 56.58 443 VAL A C 1
ATOM 625 O O . VAL A 1 112 ? 5.691 8.392 18.216 1.00 59.49 443 VAL A O 1
ATOM 629 N N . GLU A 1 113 ? 3.467 8.271 17.868 1.00 60.88 444 GLU A N 1
ATOM 630 C CA . GLU A 1 113 ? 3.541 7.116 16.981 1.00 62.67 444 GLU A CA 1
ATOM 631 C C . GLU A 1 113 ? 2.854 7.406 15.651 1.00 58.70 444 GLU A C 1
ATOM 632 O O . GLU A 1 113 ? 1.835 8.090 15.609 1.00 58.17 444 GLU A O 1
ATOM 638 N N . THR A 1 114 ? 3.431 6.881 14.574 1.00 58.73 445 THR A N 1
ATOM 639 C CA . THR A 1 114 ? 2.872 7.015 13.232 1.00 59.86 445 THR A CA 1
ATOM 640 C C . THR A 1 114 ? 2.663 5.641 12.607 1.00 58.63 445 THR A C 1
ATOM 641 O O . THR A 1 114 ? 3.595 4.842 12.540 1.00 58.18 445 THR A O 1
ATOM 645 N N . GLN A 1 115 ? 1.445 5.376 12.143 1.00 57.37 446 GLN A N 1
ATOM 646 C CA . GLN A 1 115 ? 1.115 4.084 11.549 1.00 61.20 446 GLN A CA 1
ATOM 647 C C . GLN A 1 115 ? 0.651 4.223 10.105 1.00 58.52 446 GLN A C 1
ATOM 648 O O . GLN A 1 115 ? -0.193 5.060 9.803 1.00 60.88 446 GLN A O 1
ATOM 654 N N . THR A 1 116 ? 1.214 3.396 9.225 1.00 63.75 447 THR A N 1
ATOM 655 C CA . THR A 1 116 ? 0.819 3.348 7.817 1.00 68.52 447 THR A CA 1
ATOM 656 C C . THR A 1 116 ? 0.253 1.978 7.448 1.00 62.92 447 THR A C 1
ATOM 657 O O . THR A 1 116 ? 0.972 0.985 7.489 1.00 55.63 447 THR A O 1
ATOM 661 N N . LEU A 1 117 ? -1.022 1.938 7.060 1.00 67.47 448 LEU A N 1
ATOM 662 C CA . LEU A 1 117 ? -1.703 0.678 6.759 1.00 71.12 448 LEU A CA 1
ATOM 663 C C . LEU A 1 117 ? -1.713 0.370 5.268 1.00 66.14 448 LEU A C 1
ATOM 664 O O . LEU A 1 117 ? -2.080 1.210 4.453 1.00 68.74 448 LEU A O 1
ATOM 669 N N . PHE A 1 118 ? -1.313 -0.852 4.930 1.00 73.76 449 PHE A N 1
ATOM 670 C CA . PHE A 1 118 ? -1.377 -1.357 3.562 1.00 78.42 449 PHE A CA 1
ATOM 671 C C . PHE A 1 118 ? -2.324 -2.549 3.489 1.00 78.72 449 PHE A C 1
ATOM 672 O O . PHE A 1 118 ? -2.084 -3.579 4.118 1.00 79.98 449 PHE A O 1
ATOM 680 N N . ARG A 1 119 ? -3.399 -2.408 2.721 1.00 80.81 450 ARG A N 1
ATOM 681 C CA . ARG A 1 119 ? -4.378 -3.477 2.582 1.00 84.36 450 ARG A CA 1
ATOM 682 C C . ARG A 1 119 ? -3.908 -4.515 1.566 1.00 88.90 450 ARG A C 1
ATOM 683 O O . ARG A 1 119 ? -3.680 -4.194 0.400 1.00 97.35 450 ARG A O 1
ATOM 691 N N . ARG A 1 120 ? -3.762 -5.756 2.020 1.00 83.28 451 ARG A N 1
ATOM 692 C CA . ARG A 1 120 ? -3.322 -6.855 1.166 1.00 91.36 451 ARG A CA 1
ATOM 693 C C . ARG A 1 120 ? -3.924 -8.170 1.649 1.00 90.83 451 ARG A C 1
ATOM 694 O O . ARG A 1 120 ? -3.542 -8.689 2.699 1.00 81.45 451 ARG A O 1
ATOM 702 N N . GLY A 1 126 ? -5.947 -9.866 4.316 1.00 83.80 457 GLY A N 1
ATOM 703 C CA . GLY A 1 126 ? -5.695 -9.124 5.541 1.00 85.12 457 GLY A CA 1
ATOM 704 C C . GLY A 1 126 ? -5.044 -7.776 5.288 1.00 80.13 457 GLY A C 1
ATOM 705 O O . GLY A 1 126 ? -5.477 -7.031 4.411 1.00 88.91 457 GLY A O 1
ATOM 706 N N . CYS A 1 127 ? -4.002 -7.460 6.054 1.00 76.20 458 CYS A N 1
ATOM 707 C CA . CYS A 1 127 ? -3.319 -6.174 5.925 1.00 70.64 458 CYS A CA 1
ATOM 708 C C . CYS A 1 127 ? -1.924 -6.181 6.554 1.00 66.26 458 CYS A C 1
ATOM 709 O O . CYS A 1 127 ? -1.538 -7.132 7.232 1.00 65.93 458 CYS A O 1
ATOM 712 N N . VAL A 1 128 ? -1.177 -5.108 6.313 1.00 67.63 459 VAL A N 1
ATOM 713 C CA . VAL A 1 128 ? 0.103 -4.869 6.979 1.00 66.15 459 VAL A CA 1
ATOM 714 C C . VAL A 1 128 ? 0.166 -3.404 7.385 1.00 59.34 459 VAL A C 1
ATOM 715 O O . VAL A 1 128 ? -0.345 -2.542 6.673 1.00 65.69 459 VAL A O 1
ATOM 719 N N . VAL A 1 129 ? 0.771 -3.119 8.533 1.00 60.24 460 VAL A N 1
ATOM 720 C CA . VAL A 1 129 ? 0.943 -1.733 8.949 1.00 64.25 460 VAL A CA 1
ATOM 721 C C . VAL A 1 129 ? 2.324 -1.519 9.548 1.00 59.53 460 VAL A C 1
ATOM 722 O O . VAL A 1 129 ? 2.784 -2.298 10.384 1.00 53.56 460 VAL A O 1
ATOM 726 N N . ASP A 1 130 ? 2.983 -0.465 9.067 1.00 58.46 461 ASP A N 1
ATOM 727 C CA . ASP A 1 130 ? 4.281 -0.043 9.577 1.00 56.59 461 ASP A CA 1
ATOM 728 C C . ASP A 1 130 ? 4.101 1.021 10.644 1.00 57.05 461 ASP A C 1
ATOM 729 O O . ASP A 1 130 ? 3.286 1.927 10.492 1.00 53.23 461 ASP A O 1
ATOM 734 N N . SER A 1 131 ? 4.883 0.917 11.712 1.00 60.71 462 SER A N 1
ATOM 735 C CA . SER A 1 131 ? 4.754 1.820 12.845 1.00 59.10 462 SER A CA 1
ATOM 736 C C . SER A 1 131 ? 6.093 2.465 13.187 1.00 57.63 462 SER A C 1
ATOM 737 O O . SER A 1 131 ? 7.093 1.772 13.357 1.00 59.34 462 SER A O 1
ATOM 740 N N . GLU A 1 132 ? 6.106 3.795 13.262 1.00 58.08 463 GLU A N 1
ATOM 741 C CA . GLU A 1 132 ? 7.266 4.540 13.750 1.00 58.38 463 GLU A CA 1
ATOM 742 C C . GLU A 1 132 ? 6.963 5.100 15.134 1.00 53.24 463 GLU A C 1
ATOM 743 O O . GLU A 1 132 ? 6.032 5.886 15.298 1.00 56.03 463 GLU A O 1
ATOM 749 N N . VAL A 1 133 ? 7.754 4.697 16.122 1.00 56.12 464 VAL A N 1
ATOM 750 C CA . VAL A 1 133 ? 7.528 5.094 17.506 1.00 53.97 464 VAL A CA 1
ATOM 751 C C . VAL A 1 133 ? 8.670 5.964 17.991 1.00 46.77 464 VAL A C 1
ATOM 752 O O . VAL A 1 133 ? 9.817 5.525 18.069 1.00 45.96 464 VAL A O 1
ATOM 756 N N . LEU A 1 134 ? 8.337 7.207 18.313 1.00 57.45 465 LEU A N 1
ATOM 757 C CA . LEU A 1 134 ? 9.299 8.149 18.854 1.00 52.89 465 LEU A CA 1
ATOM 758 C C . LEU A 1 134 ? 8.933 8.430 20.295 1.00 58.99 465 LEU A C 1
ATOM 759 O O . LEU A 1 134 ? 7.856 8.952 20.584 1.00 60.29 465 LEU A O 1
ATOM 764 N N . THR A 1 135 ? 9.832 8.043 21.193 1.00 62.57 466 THR A N 1
ATOM 765 C CA . THR A 1 135 ? 9.680 8.291 22.615 1.00 65.06 466 THR A CA 1
ATOM 766 C C . THR A 1 135 ? 10.445 9.558 22.988 1.00 65.13 466 THR A C 1
ATOM 767 O O . THR A 1 135 ? 11.646 9.659 22.737 1.00 67.08 466 THR A O 1
ATOM 771 N N . GLN A 1 136 ? 9.740 10.522 23.572 1.00 64.53 467 GLN A N 1
ATOM 772 C CA . GLN A 1 136 ? 10.331 11.804 23.933 1.00 65.97 467 GLN A CA 1
ATOM 773 C C . GLN A 1 136 ? 10.457 11.928 25.447 1.00 70.64 467 GLN A C 1
ATOM 774 O O . GLN A 1 136 ? 9.727 11.276 26.193 1.00 67.86 467 GLN A O 1
ATOM 780 N N . GLY A 1 137 ? 11.389 12.764 25.894 1.00 66.22 468 GLY A N 1
ATOM 781 C CA . GLY A 1 137 ? 11.535 13.064 27.306 1.00 54.84 468 GLY A CA 1
ATOM 782 C C . GLY A 1 137 ? 12.427 12.093 28.048 1.00 57.44 468 GLY A C 1
ATOM 783 O O . GLY A 1 137 ? 12.675 12.263 29.241 1.00 70.83 468 GLY A O 1
ATOM 784 N N . ILE A 1 138 ? 12.907 11.070 27.349 1.00 60.95 469 ILE A N 1
ATOM 785 C CA . ILE A 1 138 ? 13.801 10.086 27.950 1.00 55.35 469 ILE A CA 1
ATOM 786 C C . ILE A 1 138 ? 15.253 10.475 27.711 1.00 54.86 469 ILE A C 1
ATOM 787 O O . ILE A 1 138 ? 15.538 11.333 26.874 1.00 54.45 469 ILE A O 1
ATOM 792 N N . PRO A 1 139 ? 16.177 9.850 28.454 1.00 53.17 470 PRO A N 1
ATOM 793 C CA . PRO A 1 139 ? 17.608 9.959 28.151 1.00 54.26 470 PRO A CA 1
ATOM 794 C C . PRO A 1 139 ? 17.966 9.365 26.786 1.00 54.84 470 PRO A C 1
ATOM 795 O O . PRO A 1 139 ? 17.475 8.292 26.438 1.00 50.30 470 PRO A O 1
ATOM 799 N N . TYR A 1 140 ? 18.814 10.061 26.034 1.00 57.09 471 TYR A N 1
ATOM 800 C CA . TYR A 1 140 ? 19.309 9.569 24.749 1.00 55.69 471 TYR A CA 1
ATOM 801 C C . TYR A 1 140 ? 18.203 9.432 23.702 1.00 53.33 471 TYR A C 1
ATOM 802 O O . TYR A 1 140 ? 18.292 8.589 22.812 1.00 56.29 471 TYR A O 1
ATOM 811 N N . GLN A 1 141 ? 17.172 10.266 23.799 1.00 53.28 472 GLN A N 1
ATOM 812 C CA . GLN A 1 141 ? 16.060 10.218 22.849 1.00 60.31 472 GLN A CA 1
ATOM 813 C C . GLN A 1 141 ? 16.485 10.617 21.434 1.00 63.61 472 GLN A C 1
ATOM 814 O O . GLN A 1 141 ? 15.924 10.131 20.450 1.00 59.91 472 GLN A O 1
ATOM 820 N N . ASP A 1 142 ? 17.467 11.505 21.333 1.00 61.51 473 ASP A N 1
ATOM 821 C CA . ASP A 1 142 ? 17.963 11.935 20.033 1.00 54.26 473 ASP A CA 1
ATOM 822 C C . ASP A 1 142 ? 18.706 10.821 19.324 1.00 53.58 473 ASP A C 1
ATOM 823 O O . ASP A 1 142 ? 18.765 10.788 18.096 1.00 54.77 473 ASP A O 1
ATOM 828 N N . TYR A 1 143 ? 19.286 9.915 20.101 1.00 54.56 474 TYR A N 1
ATOM 829 C CA . TYR A 1 143 ? 20.141 8.879 19.537 1.00 57.87 474 TYR A CA 1
ATOM 830 C C . TYR A 1 143 ? 19.385 7.870 18.672 1.00 52.12 474 TYR A C 1
ATOM 831 O O . TYR A 1 143 ? 19.909 7.413 17.656 1.00 48.14 474 TYR A O 1
ATOM 840 N N . PHE A 1 144 ? 18.161 7.530 19.065 1.00 50.99 475 PHE A N 1
ATOM 841 C CA . PHE A 1 144 ? 17.462 6.402 18.462 1.00 47.09 475 PHE A CA 1
ATOM 842 C C . PHE A 1 144 ? 15.952 6.570 18.434 1.00 43.84 475 PHE A C 1
ATOM 843 O O . PHE A 1 144 ? 15.392 7.420 19.119 1.00 48.36 475 PHE A O 1
ATOM 851 N N . TYR A 1 145 ? 15.314 5.742 17.616 1.00 53.03 476 TYR A N 1
ATOM 852 C CA . TYR A 1 145 ? 13.870 5.547 17.638 1.00 50.89 476 TYR A CA 1
ATOM 853 C C . TYR A 1 145 ? 13.650 4.101 17.187 1.00 44.52 476 TYR A C 1
ATOM 854 O O . TYR A 1 145 ? 14.615 3.422 16.838 1.00 47.02 476 TYR A O 1
ATOM 863 N N . THR A 1 146 ? 12.410 3.616 17.217 1.00 45.92 477 THR A N 1
ATOM 864 C CA . THR A 1 146 ? 12.139 2.205 16.916 1.00 53.96 477 THR A CA 1
ATOM 865 C C . THR A 1 146 ? 11.069 2.043 15.842 1.00 53.43 477 THR A C 1
ATOM 866 O O . THR A 1 146 ? 10.187 2.892 15.699 1.00 48.01 477 THR A O 1
ATOM 870 N N . ALA A 1 147 ? 11.173 0.944 15.093 1.00 56.05 478 ALA A N 1
ATOM 871 C CA . ALA A 1 147 ? 10.217 0.600 14.043 1.00 54.27 478 ALA A CA 1
ATOM 872 C C . ALA A 1 147 ? 9.607 -0.776 14.299 1.00 53.04 478 ALA A C 1
ATOM 873 O O . ALA A 1 147 ? 10.264 -1.669 14.836 1.00 50.30 478 ALA A O 1
ATOM 875 N N . HIS A 1 148 ? 8.343 -0.928 13.914 1.00 60.20 479 HIS A N 1
ATOM 876 C CA . HIS A 1 148 ? 7.589 -2.161 14.129 1.00 53.69 479 HIS A CA 1
ATOM 877 C C . HIS A 1 148 ? 6.669 -2.444 12.942 1.00 54.71 479 HIS A C 1
ATOM 878 O O . HIS A 1 148 ? 6.073 -1.528 12.372 1.00 57.52 479 HIS A O 1
ATOM 885 N N . ARG A 1 149 ? 6.560 -3.719 12.577 1.00 67.20 480 ARG A N 1
ATOM 886 C CA . ARG A 1 149 ? 5.726 -4.145 11.456 1.00 62.27 480 ARG A CA 1
ATOM 887 C C . ARG A 1 149 ? 4.706 -5.184 11.912 1.00 56.24 480 ARG A C 1
ATOM 888 O O . ARG A 1 149 ? 5.076 -6.227 12.440 1.00 61.05 480 ARG A O 1
ATOM 896 N N . TYR A 1 150 ? 3.426 -4.882 11.715 1.00 57.13 481 TYR A N 1
ATOM 897 C CA . TYR A 1 150 ? 2.348 -5.830 11.970 1.00 51.72 481 TYR A CA 1
ATOM 898 C C . TYR A 1 150 ? 1.924 -6.479 10.656 1.00 60.63 481 TYR A C 1
ATOM 899 O O . TYR A 1 150 ? 1.667 -5.777 9.680 1.00 58.21 481 TYR A O 1
ATOM 908 N N . CYS A 1 151 ? 1.847 -7.808 10.635 1.00 66.38 482 CYS A N 1
ATOM 909 C CA . CYS A 1 151 ? 1.304 -8.539 9.490 1.00 64.54 482 CYS A CA 1
ATOM 910 C C . CYS A 1 151 ? 0.055 -9.320 9.906 1.00 66.38 482 CYS A C 1
ATOM 911 O O . CYS A 1 151 ? 0.124 -10.178 10.785 1.00 68.39 482 CYS A O 1
ATOM 914 N N . ILE A 1 152 ? -1.081 -9.006 9.285 1.00 69.73 483 ILE A N 1
ATOM 915 C CA . ILE A 1 152 ? -2.312 -9.777 9.468 1.00 69.58 483 ILE A CA 1
ATOM 916 C C . ILE A 1 152 ? -2.654 -10.522 8.181 1.00 74.07 483 ILE A C 1
ATOM 917 O O . ILE A 1 152 ? -2.924 -9.907 7.150 1.00 69.86 483 ILE A O 1
ATOM 922 N N . LEU A 1 153 ? -2.629 -11.851 8.254 1.00 81.62 484 LEU A N 1
ATOM 923 C CA . LEU A 1 153 ? -2.989 -12.705 7.126 1.00 79.93 484 LEU A CA 1
ATOM 924 C C . LEU A 1 153 ? -4.158 -13.603 7.496 1.00 78.83 484 LEU A C 1
ATOM 925 O O . LEU A 1 153 ? -4.080 -14.378 8.451 1.00 73.48 484 LEU A O 1
ATOM 930 N N . GLY A 1 154 ? -5.243 -13.488 6.736 1.00 82.19 485 GLY A N 1
ATOM 931 C CA . GLY A 1 154 ? -6.406 -14.334 6.927 1.00 81.85 485 GLY A CA 1
ATOM 932 C C . GLY A 1 154 ? -6.105 -15.789 6.613 1.00 80.60 485 GLY A C 1
ATOM 933 O O . GLY A 1 154 ? -5.313 -16.089 5.715 1.00 78.38 485 GLY A O 1
ATOM 934 N N . LEU A 1 155 ? -6.740 -16.691 7.358 1.00 78.89 486 LEU A N 1
ATOM 935 C CA . LEU A 1 155 ? -6.541 -18.128 7.182 1.00 88.10 486 LEU A CA 1
ATOM 936 C C . LEU A 1 155 ? -7.857 -18.840 6.861 1.00 91.49 486 LEU A C 1
ATOM 937 O O . LEU A 1 155 ? -7.898 -19.736 6.016 1.00 87.84 486 LEU A O 1
ATOM 942 N N . ALA A 1 156 ? -8.924 -18.445 7.549 1.00 94.88 487 ALA A N 1
ATOM 943 C CA . ALA A 1 156 ? -10.252 -18.988 7.291 1.00 92.93 487 ALA A CA 1
ATOM 944 C C . ALA A 1 156 ? -11.319 -17.948 7.609 1.00 98.16 487 ALA A C 1
ATOM 945 O O . ALA A 1 156 ? -11.003 -16.796 7.912 1.00 104.92 487 ALA A O 1
ATOM 947 N N . ARG A 1 157 ? -12.578 -18.370 7.535 1.00 94.21 488 ARG A N 1
ATOM 948 C CA . ARG A 1 157 ? -13.718 -17.504 7.814 1.00 98.83 488 ARG A CA 1
ATOM 949 C C . ARG A 1 157 ? -13.517 -16.726 9.119 1.00 99.93 488 ARG A C 1
ATOM 950 O O . ARG A 1 157 ? -13.627 -15.498 9.142 1.00 94.91 488 ARG A O 1
ATOM 958 N N . ASN A 1 158 ? -13.204 -17.452 10.191 1.00 100.25 489 ASN A N 1
ATOM 959 C CA . ASN A 1 158 ? -12.902 -16.853 11.491 1.00 97.50 489 ASN A CA 1
ATOM 960 C C . ASN A 1 158 ? -11.557 -17.353 12.006 1.00 97.42 489 ASN A C 1
ATOM 961 O O . ASN A 1 158 ? -11.480 -18.017 13.040 1.00 94.69 489 ASN A O 1
ATOM 966 N N . LYS A 1 159 ? -10.497 -17.035 11.271 1.00 96.43 490 LYS A N 1
ATOM 967 C CA . LYS A 1 159 ? -9.159 -17.487 11.629 1.00 93.77 490 LYS A CA 1
ATOM 968 C C . LYS A 1 159 ? -8.102 -16.687 10.874 1.00 88.66 490 LYS A C 1
ATOM 969 O O . LYS A 1 159 ? -8.161 -16.576 9.649 1.00 84.93 490 LYS A O 1
ATOM 975 N N . ALA A 1 160 ? -7.141 -16.133 11.609 1.00 81.44 491 ALA A N 1
ATOM 976 C CA . ALA A 1 160 ? -6.073 -15.344 11.003 1.00 81.05 491 ALA A CA 1
ATOM 977 C C . ALA A 1 160 ? -4.788 -15.427 11.818 1.00 79.06 491 ALA A C 1
ATOM 978 O O . ALA A 1 160 ? -4.816 -15.733 13.013 1.00 79.54 491 ALA A O 1
ATOM 980 N N . ARG A 1 161 ? -3.665 -15.153 11.157 1.00 74.90 492 ARG A N 1
ATOM 981 C CA . ARG A 1 161 ? -2.361 -15.130 11.812 1.00 76.65 492 ARG A CA 1
ATOM 982 C C . ARG A 1 161 ? -1.944 -13.693 12.103 1.00 79.21 492 ARG A C 1
ATOM 983 O O . ARG A 1 161 ? -2.355 -12.764 11.406 1.00 82.61 492 ARG A O 1
ATOM 991 N N . LEU A 1 162 ? -1.128 -13.522 13.139 1.00 74.02 493 LEU A N 1
ATOM 992 C CA . LEU A 1 162 ? -0.568 -12.222 13.488 1.00 71.14 493 LEU A CA 1
ATOM 993 C C . LEU A 1 162 ? 0.946 -12.333 13.669 1.00 68.91 493 LEU A C 1
ATOM 994 O O . LEU A 1 162 ? 1.423 -13.162 14.445 1.00 70.80 493 LEU A O 1
ATOM 999 N N . ARG A 1 163 ? 1.692 -11.513 12.932 1.00 64.38 494 ARG A N 1
ATOM 1000 C CA . ARG A 1 163 ? 3.140 -11.411 13.099 1.00 65.73 494 ARG A CA 1
ATOM 1001 C C . ARG A 1 163 ? 3.540 -9.987 13.476 1.00 66.90 494 ARG A C 1
ATOM 1002 O O . ARG A 1 163 ? 3.013 -9.019 12.928 1.00 66.67 494 ARG A O 1
ATOM 1010 N N . VAL A 1 164 ? 4.470 -9.867 14.419 1.00 63.86 495 VAL A N 1
ATOM 1011 C CA . VAL A 1 164 ? 5.036 -8.574 14.773 1.00 54.23 495 VAL A CA 1
ATOM 1012 C C . VAL A 1 164 ? 6.544 -8.681 14.939 1.00 55.22 495 VAL A C 1
ATOM 1013 O O . VAL A 1 164 ? 7.040 -9.380 15.823 1.00 58.27 495 VAL A O 1
ATOM 1017 N N . SER A 1 165 ? 7.263 -7.985 14.069 1.00 60.24 496 SER A N 1
ATOM 1018 C CA . SER A 1 165 ? 8.705 -7.864 14.174 1.00 61.94 496 SER A CA 1
ATOM 1019 C C . SER A 1 165 ? 9.043 -6.410 14.450 1.00 61.77 496 SER A C 1
ATOM 1020 O O . SER A 1 165 ? 8.265 -5.514 14.126 1.00 57.47 496 SER A O 1
ATOM 1023 N N . SER A 1 166 ? 10.202 -6.183 15.056 1.00 65.09 497 SER A N 1
ATOM 1024 C CA . SER A 1 166 ? 10.625 -4.838 15.421 1.00 61.30 497 SER A CA 1
ATOM 1025 C C . SER A 1 166 ? 12.103 -4.654 15.129 1.00 61.83 497 SER A C 1
ATOM 1026 O O . SER A 1 166 ? 12.801 -5.610 14.801 1.00 62.83 497 SER A O 1
ATOM 1029 N N . GLU A 1 167 ? 12.569 -3.415 15.229 1.00 59.75 498 GLU A N 1
ATOM 1030 C CA . GLU A 1 167 ? 13.990 -3.132 15.119 1.00 62.75 498 GLU A CA 1
ATOM 1031 C C . GLU A 1 167 ? 14.296 -1.761 15.715 1.00 53.97 498 GLU A C 1
ATOM 1032 O O . GLU A 1 167 ? 13.430 -0.890 15.777 1.00 50.23 498 GLU A O 1
ATOM 1038 N N . ILE A 1 168 ? 15.534 -1.597 16.169 1.00 52.44 499 ILE A N 1
ATOM 1039 C CA . ILE A 1 168 ? 16.012 -0.333 16.712 1.00 53.47 499 ILE A CA 1
ATOM 1040 C C . ILE A 1 168 ? 16.799 0.411 15.643 1.00 49.71 499 ILE A C 1
ATOM 1041 O O . ILE A 1 168 ? 17.643 -0.175 14.966 1.00 55.04 499 ILE A O 1
ATOM 1046 N N . ARG A 1 169 ? 16.514 1.702 15.505 1.00 55.60 500 ARG A N 1
ATOM 1047 C CA . ARG A 1 169 ? 17.140 2.545 14.490 1.00 54.21 500 ARG A CA 1
ATOM 1048 C C . ARG A 1 169 ? 17.862 3.732 15.126 1.00 53.04 500 ARG A C 1
ATOM 1049 O O . ARG A 1 169 ? 17.248 4.556 15.803 1.00 48.49 500 ARG A O 1
ATOM 1057 N N . TYR A 1 170 ? 19.168 3.809 14.889 1.00 51.69 501 TYR A N 1
ATOM 1058 C CA . TYR A 1 170 ? 20.015 4.844 15.467 1.00 49.98 501 TYR A CA 1
ATOM 1059 C C . TYR A 1 170 ? 20.290 5.999 14.501 1.00 51.19 501 TYR A C 1
ATOM 1060 O O . TYR A 1 170 ? 20.856 5.798 13.429 1.00 59.08 501 TYR A O 1
ATOM 1069 N N . ARG A 1 171 ? 19.898 7.209 14.889 1.00 47.95 502 ARG A N 1
ATOM 1070 C CA . ARG A 1 171 ? 20.234 8.399 14.116 1.00 48.11 502 ARG A CA 1
ATOM 1071 C C . ARG A 1 171 ? 21.729 8.678 14.205 1.00 49.00 502 ARG A C 1
ATOM 1072 O O . ARG A 1 171 ? 22.334 9.195 13.269 1.00 60.64 502 ARG A O 1
ATOM 1080 N N . LYS A 1 172 ? 22.311 8.347 15.352 1.00 54.51 503 LYS A N 1
ATOM 1081 C CA . LYS A 1 172 ? 23.754 8.446 15.558 1.00 56.55 503 LYS A CA 1
ATOM 1082 C C . LYS A 1 172 ? 24.207 7.323 16.484 1.00 58.46 503 LYS A C 1
ATOM 1083 O O . LYS A 1 172 ? 23.416 6.806 17.275 1.00 57.51 503 LYS A O 1
ATOM 1089 N N . GLN A 1 173 ? 25.477 6.944 16.379 1.00 61.06 504 GLN A N 1
ATOM 1090 C CA . GLN A 1 173 ? 25.990 5.793 17.116 1.00 65.12 504 GLN A CA 1
ATOM 1091 C C . GLN A 1 173 ? 26.566 6.191 18.474 1.00 62.84 504 GLN A C 1
ATOM 1092 O O . GLN A 1 173 ? 27.577 6.893 18.536 1.00 66.74 504 GLN A O 1
ATOM 1098 N N . PRO A 1 174 ? 25.925 5.747 19.568 1.00 59.81 505 PRO A N 1
ATOM 1099 C CA . PRO A 1 174 ? 26.498 6.004 20.891 1.00 70.48 505 PRO A CA 1
ATOM 1100 C C . PRO A 1 174 ? 27.607 5.012 21.196 1.00 64.70 505 PRO A C 1
ATOM 1101 O O . PRO A 1 174 ? 27.591 3.917 20.638 1.00 65.91 505 PRO A O 1
ATOM 1105 N N . TRP A 1 175 ? 28.547 5.372 22.062 1.00 62.63 506 TRP A N 1
ATOM 1106 C CA . TRP A 1 175 ? 29.642 4.463 22.369 1.00 67.04 506 TRP A CA 1
ATOM 1107 C C . TRP A 1 175 ? 29.105 3.227 23.100 1.00 66.73 506 TRP A C 1
ATOM 1108 O O . TRP A 1 175 ? 27.913 3.138 23.394 1.00 63.09 506 TRP A O 1
ATOM 1119 N N . SER A 1 176 ? 29.987 2.265 23.355 1.00 67.98 507 SER A N 1
ATOM 1120 C CA . SER A 1 176 ? 29.587 0.924 23.783 1.00 69.52 507 SER A CA 1
ATOM 1121 C C . SER A 1 176 ? 28.674 0.900 25.007 1.00 68.19 507 SER A C 1
ATOM 1122 O O . SER A 1 176 ? 27.641 0.227 25.004 1.00 61.57 507 SER A O 1
ATOM 1125 N N . LEU A 1 177 ? 29.066 1.627 26.049 1.00 74.59 508 LEU A N 1
ATOM 1126 C CA . LEU A 1 177 ? 28.338 1.624 27.317 1.00 69.59 508 LEU A CA 1
ATOM 1127 C C . LEU A 1 177 ? 26.885 2.061 27.130 1.00 64.10 508 LEU A C 1
ATOM 1128 O O . LEU A 1 177 ? 25.961 1.395 27.605 1.00 55.01 508 LEU A O 1
ATOM 1133 N N . VAL A 1 178 ? 26.696 3.175 26.428 1.00 61.53 509 VAL A N 1
ATOM 1134 C CA . VAL A 1 178 ? 25.370 3.747 26.213 1.00 59.72 509 VAL A CA 1
ATOM 1135 C C . VAL A 1 178 ? 24.506 2.823 25.359 1.00 62.78 509 VAL A C 1
ATOM 1136 O O . VAL A 1 178 ? 23.358 2.546 25.701 1.00 66.51 509 VAL A O 1
ATOM 1140 N N . LYS A 1 179 ? 25.064 2.355 24.245 1.00 64.93 510 LYS A N 1
ATOM 1141 C CA . LYS A 1 179 ? 24.325 1.517 23.304 1.00 60.05 510 LYS A CA 1
ATOM 1142 C C . LYS A 1 179 ? 23.811 0.235 23.943 1.00 59.71 510 LYS A C 1
ATOM 1143 O O . LYS A 1 179 ? 22.676 -0.168 23.694 1.00 65.55 510 LYS A O 1
ATOM 1149 N N . SER A 1 180 ? 24.652 -0.409 24.749 1.00 56.75 511 SER A N 1
ATOM 1150 C CA . SER A 1 180 ? 24.272 -1.649 25.419 1.00 51.99 511 SER A CA 1
ATOM 1151 C C . SER A 1 180 ? 23.060 -1.413 26.314 1.00 62.93 511 SER A C 1
ATOM 1152 O O . SER A 1 180 ? 22.199 -2.283 26.462 1.00 56.11 511 SER A O 1
ATOM 1155 N N . LEU A 1 181 ? 23.007 -0.222 26.903 1.00 63.31 512 LEU A N 1
ATOM 1156 C CA . LEU A 1 181 ? 21.917 0.160 27.787 1.00 62.77 512 LEU A CA 1
ATOM 1157 C C . LEU A 1 181 ? 20.629 0.450 27.017 1.00 59.49 512 LEU A C 1
ATOM 1158 O O . LEU A 1 181 ? 19.538 0.103 27.470 1.00 60.63 512 LEU A O 1
ATOM 1163 N N . ILE A 1 182 ? 20.752 1.090 25.858 1.00 56.97 513 ILE A N 1
ATOM 1164 C CA . ILE A 1 182 ? 19.587 1.363 25.022 1.00 57.59 513 ILE A CA 1
ATOM 1165 C C . ILE A 1 182 ? 19.001 0.063 24.466 1.00 61.68 513 ILE A C 1
ATOM 1166 O O . ILE A 1 182 ? 17.785 -0.107 24.440 1.00 60.00 513 ILE A O 1
ATOM 1171 N N . GLU A 1 183 ? 19.869 -0.843 24.020 1.00 61.80 514 GLU A N 1
ATOM 1172 C CA . GLU A 1 183 ? 19.447 -2.156 23.540 1.00 52.80 514 GLU A CA 1
ATOM 1173 C C . GLU A 1 183 ? 18.723 -2.937 24.635 1.00 56.96 514 GLU A C 1
ATOM 1174 O O . GLU A 1 183 ? 17.650 -3.493 24.412 1.00 57.15 514 GLU A O 1
ATOM 1180 N N . LYS A 1 184 ? 19.323 -2.968 25.821 1.00 62.90 515 LYS A N 1
ATOM 1181 C CA . LYS A 1 184 ? 18.792 -3.723 26.952 1.00 58.75 515 LYS A CA 1
ATOM 1182 C C . LYS A 1 184 ? 17.409 -3.238 27.395 1.00 59.89 515 LYS A C 1
ATOM 1183 O O . LYS A 1 184 ? 16.458 -4.021 27.450 1.00 60.28 515 LYS A O 1
ATOM 1189 N N . ASN A 1 185 ? 17.309 -1.952 27.724 1.00 62.70 516 ASN A N 1
ATOM 1190 C CA . ASN A 1 185 ? 16.064 -1.373 28.232 1.00 61.91 516 ASN A CA 1
ATOM 1191 C C . ASN A 1 185 ? 14.950 -1.333 27.188 1.00 63.01 516 ASN A C 1
ATOM 1192 O O . ASN A 1 185 ? 13.778 -1.526 27.520 1.00 58.74 516 ASN A O 1
ATOM 1197 N N . SER A 1 186 ? 15.314 -1.060 25.936 1.00 60.88 517 SER A N 1
ATOM 1198 C CA . SER A 1 186 ? 14.340 -1.005 24.849 1.00 49.88 517 SER A CA 1
ATOM 1199 C C . SER A 1 186 ? 13.695 -2.367 24.598 1.00 52.42 517 SER A C 1
ATOM 1200 O O . SER A 1 186 ? 12.471 -2.479 24.581 1.00 54.31 517 SER A O 1
ATOM 1203 N N . TRP A 1 187 ? 14.509 -3.401 24.404 1.00 51.73 518 TRP A N 1
ATOM 1204 C CA . TRP A 1 187 ? 13.978 -4.730 24.107 1.00 48.73 518 TRP A CA 1
ATOM 1205 C C . TRP A 1 187 ? 13.187 -5.314 25.273 1.00 54.60 518 TRP A C 1
ATOM 1206 O O . TRP A 1 187 ? 12.284 -6.121 25.067 1.00 59.27 518 TRP A O 1
ATOM 1217 N N . SER A 1 188 ? 13.520 -4.916 26.495 1.00 50.15 519 SER A N 1
ATOM 1218 C CA . SER A 1 188 ? 12.778 -5.391 27.655 1.00 54.04 519 SER A CA 1
ATOM 1219 C C . SER A 1 188 ? 11.381 -4.770 27.679 1.00 59.95 519 SER A C 1
ATOM 1220 O O . SER A 1 188 ? 10.395 -5.446 27.977 1.00 59.88 519 SER A O 1
ATOM 1223 N N . GLY A 1 189 ? 11.303 -3.480 27.359 1.00 55.57 520 GLY A N 1
ATOM 1224 C CA . GLY A 1 189 ? 10.031 -2.780 27.290 1.00 49.62 520 GLY A CA 1
ATOM 1225 C C . GLY A 1 189 ? 9.218 -3.122 26.051 1.00 57.70 520 GLY A C 1
ATOM 1226 O O . GLY A 1 189 ? 7.989 -3.014 26.059 1.00 54.92 520 GLY A O 1
ATOM 1227 N N . ILE A 1 190 ? 9.902 -3.530 24.983 1.00 53.77 521 ILE A N 1
ATOM 1228 C CA . ILE A 1 190 ? 9.235 -3.915 23.743 1.00 57.02 521 ILE A CA 1
ATOM 1229 C C . ILE A 1 190 ? 8.624 -5.307 23.874 1.00 59.41 521 ILE A C 1
ATOM 1230 O O . ILE A 1 190 ? 7.483 -5.535 23.470 1.00 58.91 521 ILE A O 1
ATOM 1235 N N . GLU A 1 191 ? 9.385 -6.238 24.439 1.00 60.92 522 GLU A N 1
ATOM 1236 C CA . GLU A 1 191 ? 8.905 -7.603 24.611 1.00 62.80 522 GLU A CA 1
ATOM 1237 C C . GLU A 1 191 ? 7.797 -7.655 25.644 1.00 64.57 522 GLU A C 1
ATOM 1238 O O . GLU A 1 191 ? 6.812 -8.370 25.473 1.00 65.65 522 GLU A O 1
ATOM 1244 N N . ASP A 1 192 ? 7.962 -6.890 26.717 1.00 63.62 523 ASP A N 1
ATOM 1245 C CA . ASP A 1 192 ? 6.980 -6.875 27.787 1.00 63.45 523 ASP A CA 1
ATOM 1246 C C . ASP A 1 192 ? 5.653 -6.342 27.270 1.00 67.35 523 ASP A C 1
ATOM 1247 O O . ASP A 1 192 ? 4.585 -6.787 27.694 1.00 75.76 523 ASP A O 1
ATOM 1252 N N . TYR A 1 193 ? 5.728 -5.393 26.342 1.00 63.23 524 TYR A N 1
ATOM 1253 C CA . TYR A 1 193 ? 4.529 -4.786 25.776 1.00 61.21 524 TYR A CA 1
ATOM 1254 C C . TYR A 1 193 ? 3.791 -5.761 24.864 1.00 60.92 524 TYR A C 1
ATOM 1255 O O . TYR A 1 193 ? 2.600 -6.013 25.047 1.00 59.61 524 TYR A O 1
ATOM 1264 N N . PHE A 1 194 ? 4.504 -6.306 23.882 1.00 60.13 525 PHE A N 1
ATOM 1265 C CA . PHE A 1 194 ? 3.881 -7.140 22.861 1.00 63.18 525 PHE A CA 1
ATOM 1266 C C . PHE A 1 194 ? 3.490 -8.520 23.385 1.00 64.25 525 PHE A C 1
ATOM 1267 O O . PHE A 1 194 ? 2.526 -9.116 22.908 1.00 68.29 525 PHE A O 1
ATOM 1275 N N . HIS A 1 195 ? 4.219 -9.030 24.369 1.00 65.78 526 HIS A N 1
ATOM 1276 C CA . HIS A 1 195 ? 3.863 -10.318 24.949 1.00 67.44 526 HIS A CA 1
ATOM 1277 C C . HIS A 1 195 ? 2.541 -10.194 25.708 1.00 67.00 526 HIS A C 1
ATOM 1278 O O . HIS A 1 195 ? 1.711 -11.100 25.667 1.00 69.15 526 HIS A O 1
ATOM 1285 N N . HIS A 1 196 ? 2.338 -9.060 26.374 1.00 68.46 527 HIS A N 1
ATOM 1286 C CA . HIS A 1 196 ? 1.062 -8.775 27.028 1.00 66.15 527 HIS A CA 1
ATOM 1287 C C . HIS A 1 196 ? -0.033 -8.512 25.999 1.00 69.32 527 HIS A C 1
ATOM 1288 O O . HIS A 1 196 ? -1.204 -8.809 26.236 1.00 73.10 527 HIS A O 1
ATOM 1295 N N . LEU A 1 197 ? 0.348 -7.947 24.859 1.00 65.26 528 LEU A N 1
ATOM 1296 C CA . LEU A 1 197 ? -0.602 -7.697 23.783 1.00 64.97 528 LEU A CA 1
ATOM 1297 C C . LEU A 1 197 ? -1.086 -9.013 23.188 1.00 66.84 528 LEU A C 1
ATOM 1298 O O . LEU A 1 197 ? -2.244 -9.134 22.788 1.00 70.11 528 LEU A O 1
ATOM 1303 N N . ASP A 1 198 ? -0.189 -9.993 23.129 1.00 73.03 529 ASP A N 1
ATOM 1304 C CA . ASP A 1 198 ? -0.512 -11.310 22.588 1.00 70.74 529 ASP A CA 1
ATOM 1305 C C . ASP A 1 198 ? -1.458 -12.057 23.525 1.00 70.92 529 ASP A C 1
ATOM 1306 O O . ASP A 1 198 ? -2.368 -12.755 23.077 1.00 66.95 529 ASP A O 1
ATOM 1311 N N . ARG A 1 199 ? -1.240 -11.892 24.827 1.00 67.22 530 ARG A N 1
ATOM 1312 C CA . ARG A 1 199 ? -2.055 -12.555 25.837 1.00 67.82 530 ARG A CA 1
ATOM 1313 C C . ARG A 1 199 ? -3.480 -11.994 25.884 1.00 73.98 530 ARG A C 1
ATOM 1314 O O . ARG A 1 199 ? -4.434 -12.734 26.120 1.00 75.57 530 ARG A O 1
ATOM 1322 N N . GLU A 1 200 ? -3.624 -10.692 25.659 1.00 73.55 531 GLU A N 1
ATOM 1323 C CA . GLU A 1 200 ? -4.933 -10.048 25.743 1.00 74.09 531 GLU A CA 1
ATOM 1324 C C . GLU A 1 200 ? -5.802 -10.368 24.532 1.00 76.74 531 GLU A C 1
ATOM 1325 O O . GLU A 1 200 ? -7.031 -10.399 24.631 1.00 78.19 531 GLU A O 1
ATOM 1331 N N . LEU A 1 201 ? -5.164 -10.592 23.389 1.00 74.58 532 LEU A N 1
ATOM 1332 C CA . LEU A 1 201 ? -5.874 -11.021 22.192 1.00 75.26 532 LEU A CA 1
ATOM 1333 C C . LEU A 1 201 ? -6.297 -12.475 22.341 1.00 76.79 532 LEU A C 1
ATOM 1334 O O . LEU A 1 201 ? -7.344 -12.887 21.838 1.00 80.69 532 LEU A O 1
ATOM 1339 N N . ALA A 1 202 ? -5.472 -13.249 23.037 1.00 76.43 533 ALA A N 1
ATOM 1340 C CA . ALA A 1 202 ? -5.776 -14.646 23.303 1.00 75.63 533 ALA A CA 1
ATOM 1341 C C . ALA A 1 202 ? -7.071 -14.766 24.108 1.00 82.56 533 ALA A C 1
ATOM 1342 O O . ALA A 1 202 ? -8.020 -15.427 23.678 1.00 87.79 533 ALA A O 1
ATOM 1344 N N . LYS A 1 203 ? -7.117 -14.110 25.266 1.00 73.35 534 LYS A N 1
ATOM 1345 C CA . LYS A 1 203 ? -8.293 -14.172 26.130 1.00 75.54 534 LYS A CA 1
ATOM 1346 C C . LYS A 1 203 ? -9.506 -13.472 25.519 1.00 82.83 534 LYS A C 1
ATOM 1347 O O . LYS A 1 203 ? -10.625 -13.622 26.007 1.00 88.77 534 LYS A O 1
ATOM 1353 N N . ALA A 1 204 ? -9.281 -12.704 24.458 1.00 82.71 535 ALA A N 1
ATOM 1354 C CA . ALA A 1 204 ? -10.376 -12.143 23.680 1.00 79.32 535 ALA A CA 1
ATOM 1355 C C . ALA A 1 204 ? -10.834 -13.181 22.662 1.00 84.02 535 ALA A C 1
ATOM 1356 O O . ALA A 1 204 ? -10.020 -13.740 21.926 1.00 80.62 535 ALA A O 1
ATOM 1358 N N . GLU A 1 205 ? -12.137 -13.448 22.640 1.00 94.93 536 GLU A N 1
ATOM 1359 C CA . GLU A 1 205 ? -12.702 -14.489 21.783 1.00 100.62 536 GLU A CA 1
ATOM 1360 C C . GLU A 1 205 ? -14.026 -14.037 21.169 1.00 102.87 536 GLU A C 1
ATOM 1361 O O . GLU A 1 205 ? -14.990 -14.801 21.103 1.00 97.85 536 GLU A O 1
ATOM 1367 N N . LEU B 1 34 ? 7.109 31.803 30.447 1.00 100.44 365 LEU B N 1
ATOM 1368 C CA . LEU B 1 34 ? 7.688 31.155 29.272 1.00 108.04 365 LEU B CA 1
ATOM 1369 C C . LEU B 1 34 ? 8.009 32.188 28.179 1.00 108.44 365 LEU B C 1
ATOM 1370 O O . LEU B 1 34 ? 7.096 32.805 27.631 1.00 112.42 365 LEU B O 1
ATOM 1372 N N . PRO B 1 35 ? 9.306 32.385 27.858 1.00 105.46 366 PRO B N 1
ATOM 1373 C CA . PRO B 1 35 ? 9.679 33.378 26.838 1.00 106.74 366 PRO B CA 1
ATOM 1374 C C . PRO B 1 35 ? 9.507 32.872 25.400 1.00 106.30 366 PRO B C 1
ATOM 1375 O O . PRO B 1 35 ? 8.885 31.831 25.192 1.00 114.18 366 PRO B O 1
ATOM 1379 N N . ASP B 1 36 ? 10.041 33.610 24.427 1.00 98.81 367 ASP B N 1
ATOM 1380 C CA . ASP B 1 36 ? 10.031 33.178 23.031 1.00 99.57 367 ASP B CA 1
ATOM 1381 C C . ASP B 1 36 ? 11.256 32.317 22.718 1.00 100.29 367 ASP B C 1
ATOM 1382 O O . ASP B 1 36 ? 12.281 32.401 23.395 1.00 103.97 367 ASP B O 1
ATOM 1387 N N . LEU B 1 37 ? 11.139 31.492 21.682 1.00 98.53 368 LEU B N 1
ATOM 1388 C CA . LEU B 1 37 ? 12.216 30.584 21.275 1.00 95.32 368 LEU B CA 1
ATOM 1389 C C . LEU B 1 37 ? 13.446 31.325 20.751 1.00 93.83 368 LEU B C 1
ATOM 1390 O O . LEU B 1 37 ? 13.329 32.306 20.017 1.00 93.19 368 LEU B O 1
ATOM 1395 N N . SER B 1 38 ? 14.626 30.834 21.127 1.00 94.04 369 SER B N 1
ATOM 1396 C CA . SER B 1 38 ? 15.890 31.462 20.750 1.00 92.86 369 SER B CA 1
ATOM 1397 C C . SER B 1 38 ? 16.2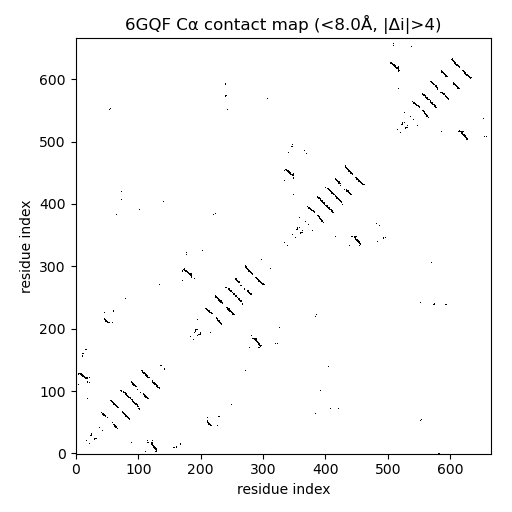04 31.250 19.274 1.00 89.03 369 SER B C 1
ATOM 1398 O O . SER B 1 38 ? 17.212 30.631 18.928 1.00 86.76 369 SER B O 1
ATOM 1400 N N . GLY B 1 39 ? 15.334 31.766 18.410 1.00 88.77 370 GLY B N 1
ATOM 1401 C CA . GLY B 1 39 ? 15.523 31.670 16.974 1.00 91.28 370 GLY B CA 1
ATOM 1402 C C . GLY B 1 39 ? 15.089 32.937 16.257 1.00 94.80 370 GLY B C 1
ATOM 1403 O O . GLY B 1 39 ? 15.861 33.892 16.177 1.00 101.66 370 GLY B O 1
ATOM 1404 N N . ARG B 1 40 ? 13.861 32.952 15.740 1.00 88.45 371 ARG B N 1
ATOM 1405 C CA . ARG B 1 40 ? 13.356 34.100 14.986 1.00 89.70 371 ARG B CA 1
ATOM 1406 C C . ARG B 1 40 ? 11.899 34.408 15.300 1.00 94.36 371 ARG B C 1
ATOM 1407 O O . ARG B 1 40 ? 11.123 33.515 15.641 1.00 92.23 371 ARG B O 1
ATOM 1415 N N . LEU B 1 41 ? 11.544 35.684 15.176 1.00 92.45 372 LEU B N 1
ATOM 1416 C CA . LEU B 1 41 ? 10.172 36.133 15.358 1.00 88.28 372 LEU B CA 1
ATOM 1417 C C . LEU B 1 41 ? 9.510 36.202 13.991 1.00 88.89 372 LEU B C 1
ATOM 1418 O O . LEU B 1 41 ? 10.006 36.883 13.091 1.00 95.71 372 LEU B O 1
ATOM 1423 N N . LEU B 1 42 ? 8.400 35.488 13.833 1.00 83.89 373 LEU B N 1
ATOM 1424 C CA . LEU B 1 42 ? 7.775 35.323 12.523 1.00 93.87 373 LEU B CA 1
ATOM 1425 C C . LEU B 1 42 ? 6.441 36.057 12.411 1.00 94.99 373 LEU B C 1
ATOM 1426 O O . LEU B 1 42 ? 6.119 36.622 11.360 1.00 87.56 373 LEU B O 1
ATOM 1431 N N . ILE B 1 43 ? 5.669 36.036 13.494 1.00 87.70 374 ILE B N 1
ATOM 1432 C CA . ILE B 1 43 ? 4.382 36.721 13.541 1.00 87.97 374 ILE B CA 1
ATOM 1433 C C . ILE B 1 43 ? 4.273 37.519 14.828 1.00 94.99 374 ILE B C 1
ATOM 1434 O O . ILE B 1 43 ? 4.351 36.965 15.922 1.00 93.19 374 ILE B O 1
ATOM 1439 N N . ASN B 1 44 ? 4.105 38.827 14.681 1.00 109.10 375 ASN B N 1
ATOM 1440 C CA . ASN B 1 44 ? 3.855 39.710 15.811 1.00 103.88 375 ASN B CA 1
ATOM 1441 C C . ASN B 1 44 ? 2.816 40.743 15.406 1.00 101.49 375 ASN B C 1
ATOM 1442 O O . ASN B 1 44 ? 3.104 41.936 15.318 1.00 109.08 375 ASN B O 1
ATOM 1447 N N . SER B 1 45 ? 1.605 40.262 15.148 1.00 98.62 376 SER B N 1
ATOM 1448 C CA . SER B 1 45 ? 0.528 41.095 14.638 1.00 100.37 376 SER B CA 1
ATOM 1449 C C . SER B 1 45 ? -0.651 41.098 15.599 1.00 107.58 376 SER B C 1
ATOM 1450 O O . SER B 1 45 ? -0.714 40.289 16.526 1.00 100.01 376 SER B O 1
ATOM 1453 N N . VAL B 1 46 ? -1.572 42.028 15.367 1.00 120.79 377 VAL B N 1
ATOM 1454 C CA . VAL B 1 46 ? -2.799 42.135 16.147 1.00 115.08 377 VAL B CA 1
ATOM 1455 C C . VAL B 1 46 ? -3.987 42.189 15.191 1.00 112.47 377 VAL B C 1
ATOM 1456 O O . VAL B 1 46 ? -3.888 42.752 14.099 1.00 108.86 377 VAL B O 1
ATOM 1460 N N . PHE B 1 47 ? -5.102 41.595 15.603 1.00 110.53 378 PHE B N 1
ATOM 1461 C CA . PHE B 1 47 ? -6.315 41.588 14.793 1.00 117.25 378 PHE B CA 1
ATOM 1462 C C . PHE B 1 47 ? -7.551 41.686 15.678 1.00 121.19 378 PHE B C 1
ATOM 1463 O O . PHE B 1 47 ? -7.559 41.203 16.812 1.00 114.39 378 PHE B O 1
ATOM 1465 N N . HIS B 1 48 ? -8.594 42.316 15.149 1.00 124.88 379 HIS B N 1
ATOM 1466 C CA . HIS B 1 48 ? -9.832 42.498 15.891 1.00 123.88 379 HIS B CA 1
ATOM 1467 C C . HIS B 1 48 ? -10.608 41.188 15.953 1.00 129.36 379 HIS B C 1
ATOM 1468 O O . HIS B 1 48 ? -11.518 40.957 15.155 1.00 134.79 379 HIS B O 1
ATOM 1470 N N . MET B 1 49 ? -10.234 40.329 16.898 1.00 126.66 380 MET B N 1
ATOM 1471 C CA . MET B 1 49 ? -10.903 39.045 17.087 1.00 124.26 380 MET B CA 1
ATOM 1472 C C . MET B 1 49 ? -10.633 38.509 18.490 1.00 123.17 380 MET B C 1
ATOM 1473 O O . MET B 1 49 ? -9.563 38.737 19.054 1.00 124.02 380 MET B O 1
ATOM 1478 N N . GLY B 1 50 ? -11.614 37.806 19.049 1.00 124.69 381 GLY B N 1
ATOM 1479 C CA . GLY B 1 50 ? -11.523 37.297 20.407 1.00 118.84 381 GLY B CA 1
ATOM 1480 C C . GLY B 1 50 ? -10.360 36.345 20.607 1.00 115.62 381 GLY B C 1
ATOM 1481 O O . GLY B 1 50 ? -9.893 35.710 19.662 1.00 117.43 381 GLY B O 1
ATOM 1482 N N . ALA B 1 51 ? -9.888 36.252 21.845 1.00 114.24 382 ALA B N 1
ATOM 1483 C CA . ALA B 1 51 ? -8.796 35.348 22.178 1.00 112.65 382 ALA B CA 1
ATOM 1484 C C . ALA B 1 51 ? -9.232 33.896 22.007 1.00 116.40 382 ALA B C 1
ATOM 1485 O O . ALA B 1 51 ? -8.508 33.084 21.431 1.00 113.65 382 ALA B O 1
ATOM 1487 N N . GLU B 1 52 ? -10.423 33.583 22.507 1.00 112.65 383 GLU B N 1
ATOM 1488 C CA . GLU B 1 52 ? -10.958 32.228 22.437 1.00 102.21 383 GLU B CA 1
ATOM 1489 C C . GLU B 1 52 ? -11.466 31.892 21.036 1.00 104.71 383 GLU B C 1
ATOM 1490 O O . GLU B 1 52 ? -11.702 30.725 20.723 1.00 101.99 383 GLU B O 1
ATOM 1492 N N . ARG B 1 53 ? -11.634 32.915 20.199 1.00 107.70 384 ARG B N 1
ATOM 1493 C CA . ARG B 1 53 ? -12.083 32.717 18.822 1.00 108.17 384 ARG B CA 1
ATOM 1494 C C . ARG B 1 53 ? -10.907 32.392 17.907 1.00 107.13 384 ARG B C 1
ATOM 1495 O O . ARG B 1 53 ? -10.988 31.478 17.092 1.00 112.67 384 ARG B O 1
ATOM 1503 N N . LEU B 1 54 ? -9.818 33.146 18.039 1.00 106.62 385 LEU B N 1
ATOM 1504 C CA . LEU B 1 54 ? -8.612 32.889 17.257 1.00 104.74 385 LEU B CA 1
ATOM 1505 C C . LEU B 1 54 ? -8.027 31.532 17.633 1.00 108.61 385 LEU B C 1
ATOM 1506 O O . LEU B 1 54 ? -7.382 30.870 16.817 1.00 101.87 385 LEU B O 1
ATOM 1508 N N . GLN B 1 55 ? -8.259 31.130 18.879 1.00 108.52 386 GLN B N 1
ATOM 1509 C CA . GLN B 1 55 ? -7.835 29.822 19.367 1.00 103.33 386 GLN B CA 1
ATOM 1510 C C . GLN B 1 55 ? -8.545 28.715 18.595 1.00 105.20 386 GLN B C 1
ATOM 1511 O O . GLN B 1 55 ? -7.912 27.777 18.108 1.00 111.70 386 GLN B O 1
ATOM 1517 N N . GLN B 1 56 ? -9.864 28.837 18.482 1.00 104.67 387 GLN B N 1
ATOM 1518 C CA . GLN B 1 56 ? -10.678 27.867 17.759 1.00 100.53 387 GLN B CA 1
ATOM 1519 C C . GLN B 1 56 ? -10.225 27.748 16.305 1.00 100.06 387 GLN B C 1
ATOM 1520 O O . GLN B 1 56 ? -10.249 26.663 15.724 1.00 97.58 387 GLN B O 1
ATOM 1526 N N . MET B 1 57 ? -9.790 28.862 15.727 1.00 97.17 388 MET B N 1
ATOM 1527 C CA . MET B 1 57 ? -9.405 28.888 14.321 1.00 105.71 388 MET B CA 1
ATOM 1528 C C . MET B 1 57 ? -8.074 28.177 14.065 1.00 103.69 388 MET B C 1
ATOM 1529 O O . MET B 1 57 ? -7.825 27.699 12.956 1.00 97.05 388 MET B O 1
ATOM 1534 N N . LEU B 1 58 ? -7.229 28.103 15.092 1.00 99.34 389 LEU B N 1
ATOM 1535 C CA . LEU B 1 58 ? -5.880 27.555 14.952 1.00 96.33 389 LEU B CA 1
ATOM 1536 C C . LEU B 1 58 ? -5.721 26.173 15.584 1.00 93.39 389 LEU B C 1
ATOM 1537 O O . LEU B 1 58 ? -5.140 25.268 14.980 1.00 89.37 389 LEU B O 1
ATOM 1542 N N . PHE B 1 59 ? -6.234 26.020 16.799 1.00 92.37 390 PHE B N 1
ATOM 1543 C CA . PHE B 1 59 ? -6.009 24.810 17.580 1.00 89.95 390 PHE B CA 1
ATOM 1544 C C . PHE B 1 59 ? -7.268 23.963 17.675 1.00 86.36 390 PHE B C 1
ATOM 1545 O O . PHE B 1 59 ? -7.750 23.660 18.766 1.00 87.80 390 PHE B O 1
ATOM 1553 N N . SER B 1 60 ? -7.790 23.593 16.511 1.00 91.82 391 SER B N 1
ATOM 1554 C CA . SER B 1 60 ? -8.917 22.672 16.405 1.00 97.53 391 SER B CA 1
ATOM 1555 C C . SER B 1 60 ? -9.144 22.318 14.935 1.00 95.29 391 SER B C 1
ATOM 1556 O O . SER B 1 60 ? -8.559 22.941 14.048 1.00 98.44 391 SER B O 1
ATOM 1558 N N . ASP B 1 61 ? -9.978 21.313 14.674 1.00 92.91 392 ASP B N 1
ATOM 1559 C CA . ASP B 1 61 ? -10.294 20.927 13.299 1.00 99.22 392 ASP B CA 1
ATOM 1560 C C . ASP B 1 61 ? -11.283 21.932 12.716 1.00 106.05 392 ASP B C 1
ATOM 1561 O O . ASP B 1 61 ? -12.435 21.599 12.432 1.00 104.17 392 ASP B O 1
ATOM 1566 N N . SER B 1 62 ? -10.818 23.166 12.548 1.00 102.54 393 SER B N 1
ATOM 1567 C CA . SER B 1 62 ? -11.666 24.256 12.089 1.00 102.98 393 SER B CA 1
ATOM 1568 C C . SER B 1 62 ? -11.671 24.359 10.563 1.00 104.71 393 SER B C 1
ATOM 1569 O O . SER B 1 62 ? -10.747 23.878 9.905 1.00 104.37 393 SER B O 1
ATOM 1572 N N . PRO B 1 63 ? -12.720 24.978 9.994 1.00 104.94 394 PRO B N 1
ATOM 1573 C CA . PRO B 1 63 ? -12.748 25.225 8.548 1.00 106.50 394 PRO B CA 1
ATOM 1574 C C . PRO B 1 63 ? -11.632 26.164 8.115 1.00 108.31 394 PRO B C 1
ATOM 1575 O O . PRO B 1 63 ? -11.087 26.014 7.021 1.00 110.00 394 PRO B O 1
ATOM 1579 N N . PHE B 1 64 ? -11.312 27.131 8.970 1.00 104.15 395 PHE B N 1
ATOM 1580 C CA . PHE B 1 64 ? -10.222 28.059 8.705 1.00 105.39 395 PHE B CA 1
ATOM 1581 C C . PHE B 1 64 ? -8.938 27.286 8.457 1.00 105.10 395 PHE B C 1
ATOM 1582 O O . PHE B 1 64 ? -8.273 27.472 7.437 1.00 102.26 395 PHE B O 1
ATOM 1590 N N . LEU B 1 65 ? -8.599 26.416 9.401 1.00 102.94 396 LEU B N 1
ATOM 1591 C CA . LEU B 1 65 ? -7.421 25.576 9.272 1.00 96.30 396 LEU B CA 1
ATOM 1592 C C . LEU B 1 65 ? -7.618 24.595 8.126 1.00 100.81 396 LEU B C 1
ATOM 1593 O O . LEU B 1 65 ? -6.703 24.358 7.343 1.00 106.12 396 LEU B O 1
ATOM 1598 N N . GLN B 1 66 ? -8.822 24.040 8.021 1.00 104.21 397 GLN B N 1
ATOM 1599 C CA . GLN B 1 66 ? -9.134 23.082 6.965 1.00 102.52 397 GLN B CA 1
ATOM 1600 C C . GLN B 1 66 ? -8.877 23.683 5.586 1.00 100.23 397 GLN B C 1
ATOM 1601 O O . GLN B 1 66 ? -8.310 23.029 4.710 1.00 100.65 397 GLN B O 1
ATOM 1603 N N . GLY B 1 67 ? -9.283 24.936 5.406 1.00 101.83 398 GLY B N 1
ATOM 1604 C CA . GLY B 1 67 ? -9.140 25.614 4.130 1.00 100.80 398 GLY B CA 1
ATOM 1605 C C . GLY B 1 67 ? -7.742 26.150 3.884 1.00 98.52 398 GLY B C 1
ATOM 1606 O O . GLY B 1 67 ? -7.298 26.237 2.738 1.00 95.12 398 GLY B O 1
ATOM 1607 N N . PHE B 1 68 ? -7.045 26.509 4.959 1.00 96.07 399 PHE B N 1
ATOM 1608 C CA . PHE B 1 68 ? -5.705 27.078 4.843 1.00 96.37 399 PHE B CA 1
ATOM 1609 C C . PHE B 1 68 ? -4.659 26.019 4.505 1.00 94.98 399 PHE B C 1
ATOM 1610 O O . PHE B 1 68 ? -3.677 26.306 3.820 1.00 96.23 399 PHE B O 1
ATOM 1618 N N . LEU B 1 69 ? -4.861 24.800 4.993 1.00 91.67 400 LEU B N 1
ATOM 1619 C CA . LEU B 1 69 ? -3.945 23.710 4.682 1.00 91.05 400 LEU B CA 1
ATOM 1620 C C . LEU B 1 69 ? -4.189 23.234 3.253 1.00 98.33 400 LEU B C 1
ATOM 1621 O O . LEU B 1 69 ? -3.248 22.920 2.520 1.00 96.41 400 LEU B O 1
ATOM 1626 N N . GLN B 1 70 ? -5.458 23.196 2.856 1.00 98.71 401 GLN B N 1
ATOM 1627 C CA . GLN B 1 70 ? -5.819 22.842 1.491 1.00 94.33 401 GLN B CA 1
ATOM 1628 C C . GLN B 1 70 ? -5.263 23.893 0.528 1.00 94.28 401 GLN B C 1
ATOM 1629 O O . GLN B 1 70 ? -4.997 23.603 -0.639 1.00 88.60 401 GLN B O 1
ATOM 1635 N N . GLN B 1 71 ? -5.069 25.108 1.038 1.00 97.58 402 GLN B N 1
ATOM 1636 C CA . GLN B 1 71 ? -4.540 26.217 0.245 1.00 99.50 402 GLN B CA 1
ATOM 1637 C C . GLN B 1 71 ? -3.043 26.051 -0.035 1.00 97.55 402 GLN B C 1
ATOM 1638 O O . GLN B 1 71 ? -2.588 26.284 -1.156 1.00 93.78 402 GLN B O 1
ATOM 1644 N N . ARG B 1 72 ? -2.285 25.634 0.976 1.00 95.60 403 ARG B N 1
ATOM 1645 C CA . ARG B 1 72 ? -0.844 25.439 0.825 1.00 89.58 403 ARG B CA 1
ATOM 1646 C C . ARG B 1 72 ? -0.512 24.067 0.223 1.00 88.04 403 ARG B C 1
ATOM 1647 O O . ARG B 1 72 ? 0.622 23.599 0.325 1.00 84.55 403 ARG B O 1
ATOM 1649 N N . LYS B 1 73 ? -1.511 23.440 -0.399 1.00 88.54 404 LYS B N 1
ATOM 1650 C CA . LYS B 1 73 ? -1.355 22.170 -1.122 1.00 99.07 404 LYS B CA 1
ATOM 1651 C C . LYS B 1 73 ? -0.967 21.001 -0.204 1.00 91.51 404 LYS B C 1
ATOM 1652 O O . LYS B 1 73 ? -0.072 20.211 -0.527 1.00 81.11 404 LYS B O 1
ATOM 1658 N N . PHE B 1 74 ? -1.664 20.883 0.926 1.00 92.41 405 PHE B N 1
ATOM 1659 C CA . PHE B 1 74 ? -1.441 19.786 1.873 1.00 90.13 405 PHE B CA 1
ATOM 1660 C C . PHE B 1 74 ? -2.520 18.714 1.757 1.00 86.60 405 PHE B C 1
ATOM 1661 O O . PHE B 1 74 ? -3.708 19.015 1.621 1.00 86.04 405 PHE B O 1
ATOM 1669 N N . THR B 1 75 ? -2.084 17.460 1.834 1.00 84.80 406 THR B N 1
ATOM 1670 C CA . THR B 1 75 ? -2.959 16.310 1.646 1.00 87.16 406 THR B CA 1
ATOM 1671 C C . THR B 1 75 ? -2.848 15.330 2.812 1.00 83.56 406 THR B C 1
ATOM 1672 O O . THR B 1 75 ? -1.999 15.488 3.692 1.00 78.12 406 THR B O 1
ATOM 1676 N N . ASP B 1 76 ? -3.720 14.324 2.806 1.00 85.55 407 ASP B N 1
ATOM 1677 C CA . ASP B 1 76 ? -3.733 13.284 3.833 1.00 83.43 407 ASP B CA 1
ATOM 1678 C C . ASP B 1 76 ? -3.779 13.886 5.226 1.00 77.40 407 ASP B C 1
ATOM 1679 O O . ASP B 1 76 ? -3.262 13.313 6.182 1.00 82.21 407 ASP B O 1
ATOM 1684 N N . VAL B 1 77 ? -4.407 15.050 5.332 1.00 79.76 408 VAL B N 1
ATOM 1685 C CA . VAL B 1 77 ? -4.466 15.768 6.593 1.00 74.61 408 VAL B CA 1
ATOM 1686 C C . VAL B 1 77 ? -5.443 15.095 7.542 1.00 74.33 408 VAL B C 1
ATOM 1687 O O . VAL B 1 77 ? -6.635 14.982 7.251 1.00 81.52 408 VAL B O 1
ATOM 1691 N N . THR B 1 78 ? -4.921 14.644 8.676 1.00 72.14 409 THR B N 1
ATOM 1692 C CA . THR B 1 78 ? -5.743 14.029 9.710 1.00 80.31 409 THR B CA 1
ATOM 1693 C C . THR B 1 78 ? -5.257 14.466 11.089 1.00 70.72 409 THR B C 1
ATOM 1694 O O . THR B 1 78 ? -4.063 14.429 11.392 1.00 58.08 409 THR B O 1
ATOM 1698 N N . LEU B 1 79 ? -6.204 14.904 11.909 1.00 69.16 410 LEU B N 1
ATOM 1699 C CA . LEU B 1 79 ? -5.901 15.497 13.201 1.00 68.72 410 LEU B CA 1
ATOM 1700 C C . LEU B 1 79 ? -6.537 14.673 14.294 1.00 73.25 410 LEU B C 1
ATOM 1701 O O . LEU B 1 79 ? -7.530 13.985 14.064 1.00 82.63 410 LEU B O 1
ATOM 1706 N N . SER B 1 80 ? -5.956 14.744 15.483 1.00 64.15 411 SER B N 1
ATOM 1707 C CA . SER B 1 80 ? -6.539 14.113 16.651 1.00 72.98 411 SER B CA 1
ATOM 1708 C C . SER B 1 80 ? -7.092 15.179 17.589 1.00 76.70 411 SER B C 1
ATOM 1709 O O . SER B 1 80 ? -6.677 16.337 17.531 1.00 70.44 411 SER B O 1
ATOM 1712 N N . PRO B 1 81 ? -8.038 14.795 18.459 1.00 80.65 412 PRO B N 1
ATOM 1713 C CA . PRO B 1 81 ? -8.534 15.741 19.463 1.00 79.85 412 PRO B CA 1
ATOM 1714 C C . PRO B 1 81 ? -7.461 16.074 20.492 1.00 85.52 412 PRO B C 1
ATOM 1715 O O . PRO B 1 81 ? -6.303 15.712 20.303 1.00 89.38 412 PRO B O 1
ATOM 1719 N N . TRP B 1 82 ? -7.839 16.762 21.561 1.00 82.65 413 TRP B N 1
ATOM 1720 C CA . TRP B 1 82 ? -6.900 17.076 22.623 1.00 78.60 413 TRP B CA 1
ATOM 1721 C C . TRP B 1 82 ? -7.079 16.082 23.764 1.00 86.65 413 TRP B C 1
ATOM 1722 O O . TRP B 1 82 ? -8.178 15.572 23.989 1.00 87.29 413 TRP B O 1
ATOM 1733 N N . SER B 1 83 ? -5.990 15.794 24.468 1.00 88.26 414 SER B N 1
ATOM 1734 C CA . SER B 1 83 ? -6.030 14.875 25.596 1.00 88.75 414 SER B CA 1
ATOM 1735 C C . SER B 1 83 ? -6.901 15.445 26.718 1.00 96.76 414 SER B C 1
ATOM 1736 O O . SER B 1 83 ? -7.126 16.654 26.786 1.00 90.47 414 SER B O 1
ATOM 1739 N N . SER B 1 84 ? -7.392 14.564 27.586 1.00 105.03 415 SER B N 1
ATOM 1740 C CA . SER B 1 84 ? -8.269 14.955 28.686 1.00 96.21 415 SER B CA 1
ATOM 1741 C C . SER B 1 84 ? -7.940 14.173 29.953 1.00 99.39 415 SER B C 1
ATOM 1742 O O . SER B 1 84 ? -8.832 13.620 30.598 1.00 101.96 415 SER B O 1
ATOM 1744 N N . ASP B 1 85 ? -6.656 14.130 30.299 1.00 100.56 416 ASP B N 1
ATOM 1745 C CA . ASP B 1 85 ? -6.192 13.403 31.479 1.00 102.89 416 ASP B CA 1
ATOM 1746 C C . ASP B 1 85 ? -5.231 14.248 32.318 1.00 107.88 416 ASP B C 1
ATOM 1747 O O . ASP B 1 85 ? -5.096 14.031 33.523 1.00 102.71 416 ASP B O 1
ATOM 1749 N N . SER B 1 86 ? -4.571 15.209 31.675 1.00 111.67 417 SER B N 1
ATOM 1750 C CA . SER B 1 86 ? -3.639 16.101 32.359 1.00 106.37 417 SER B CA 1
ATOM 1751 C C . SER B 1 86 ? -4.299 17.451 32.624 1.00 110.42 417 SER B C 1
ATOM 1752 O O . SER B 1 86 ? -4.829 18.084 31.710 1.00 106.19 417 SER B O 1
ATOM 1754 N N . LYS B 1 87 ? -4.270 17.878 33.884 1.00 117.13 418 LYS B N 1
ATOM 1755 C CA . LYS B 1 87 ? -4.853 19.154 34.289 1.00 113.97 418 LYS B CA 1
ATOM 1756 C C . LYS B 1 87 ? -3.967 20.332 33.890 1.00 113.54 418 LYS B C 1
ATOM 1757 O O . LYS B 1 87 ? -4.437 21.465 33.770 1.00 117.34 418 LYS B O 1
ATOM 1759 N N . CYS B 1 88 ? -2.683 20.058 33.686 1.00 109.24 419 CYS B N 1
ATOM 1760 C CA . CYS B 1 88 ? -1.713 21.100 33.375 1.00 108.03 419 CYS B CA 1
ATOM 1761 C C . CYS B 1 88 ? -1.740 21.500 31.910 1.00 105.25 419 CYS B C 1
ATOM 1762 O O . CYS B 1 88 ? -1.671 22.684 31.576 1.00 101.71 419 CYS B O 1
ATOM 1765 N N . HIS B 1 89 ? -1.823 20.502 31.040 1.00 104.63 420 HIS B N 1
ATOM 1766 C CA . HIS B 1 89 ? -1.800 20.739 29.606 1.00 99.54 420 HIS B CA 1
ATOM 1767 C C . HIS B 1 89 ? -2.607 19.687 28.865 1.00 97.65 420 HIS B C 1
ATOM 1768 O O . HIS B 1 89 ? -2.909 18.619 29.398 1.00 102.67 420 HIS B O 1
ATOM 1775 N N . GLN B 1 90 ? -2.946 20.011 27.625 1.00 91.25 421 GLN B N 1
ATOM 1776 C CA . GLN B 1 90 ? -3.635 19.091 26.740 1.00 92.39 421 GLN B CA 1
ATOM 1777 C C . GLN B 1 90 ? -2.821 18.986 25.459 1.00 89.13 421 GLN B C 1
ATOM 1778 O O . GLN B 1 90 ? -2.404 20.000 24.896 1.00 89.54 421 GLN B O 1
ATOM 1784 N N . ARG B 1 91 ? -2.572 17.755 25.021 1.00 86.57 422 ARG B N 1
ATOM 1785 C CA . ARG B 1 91 ? -1.772 17.514 23.826 1.00 84.25 422 ARG B CA 1
ATOM 1786 C C . ARG B 1 91 ? -2.591 16.930 22.688 1.00 80.50 422 ARG B C 1
ATOM 1787 O O . ARG B 1 91 ? -3.640 16.321 22.897 1.00 77.86 422 ARG B O 1
ATOM 1795 N N . ARG B 1 92 ? -2.096 17.141 21.475 1.00 78.88 423 ARG B N 1
ATOM 1796 C CA . ARG B 1 92 ? -2.634 16.486 20.295 1.00 80.86 423 ARG B CA 1
ATOM 1797 C C . ARG B 1 92 ? -1.516 16.317 19.280 1.00 73.83 423 ARG B C 1
ATOM 1798 O O . ARG B 1 92 ? -0.460 16.947 19.393 1.00 68.01 423 ARG B O 1
ATOM 1806 N N . VAL B 1 93 ? -1.761 15.470 18.288 1.00 69.15 424 VAL B N 1
ATOM 1807 C CA . VAL B 1 93 ? -0.789 15.220 17.239 1.00 65.85 424 VAL B CA 1
ATOM 1808 C C . VAL B 1 93 ? -1.459 15.358 15.865 1.00 64.61 424 VAL B C 1
ATOM 1809 O O . VAL B 1 93 ? -2.627 15.005 15.687 1.00 61.78 424 VAL B O 1
ATOM 1813 N N . LEU B 1 94 ? -0.709 15.910 14.915 1.00 68.58 425 LEU B N 1
ATOM 1814 C CA . LEU B 1 94 ? -1.177 16.140 13.548 1.00 68.17 425 LEU B CA 1
ATOM 1815 C C . LEU B 1 94 ? -0.246 15.463 12.556 1.00 67.54 425 LEU B C 1
ATOM 1816 O O . LEU B 1 94 ? 0.952 15.338 12.812 1.00 74.38 425 LEU B O 1
ATOM 1821 N N . THR B 1 95 ? -0.790 15.042 11.420 1.00 63.48 426 THR B N 1
ATOM 1822 C CA . THR B 1 95 ? 0.039 14.547 10.329 1.00 65.82 426 THR B CA 1
ATOM 1823 C C . THR B 1 95 ? -0.519 15.021 9.002 1.00 66.09 426 THR B C 1
ATOM 1824 O O . THR B 1 95 ? -1.730 15.176 8.840 1.00 68.35 426 THR B O 1
ATOM 1828 N N . TYR B 1 96 ? 0.377 15.256 8.054 1.00 61.65 427 TYR B N 1
ATOM 1829 C CA . TYR B 1 96 ? -0.022 15.670 6.725 1.00 69.70 427 TYR B CA 1
ATOM 1830 C C . TYR B 1 96 ? 1.161 15.583 5.782 1.00 69.88 427 TYR B C 1
ATOM 1831 O O . TYR B 1 96 ? 2.315 15.588 6.211 1.00 65.72 427 TYR B O 1
ATOM 1840 N N . THR B 1 97 ? 0.858 15.471 4.496 1.00 72.42 428 THR B N 1
ATOM 1841 C CA . THR B 1 97 ? 1.877 15.459 3.463 1.00 72.28 428 THR B CA 1
ATOM 1842 C C . THR B 1 97 ? 2.089 16.875 2.952 1.00 72.91 428 THR B C 1
ATOM 1843 O O . THR B 1 97 ? 1.141 17.654 2.862 1.00 73.97 428 THR B O 1
ATOM 1847 N N . ILE B 1 98 ? 3.336 17.202 2.626 1.00 77.72 429 ILE B N 1
ATOM 1848 C CA . ILE B 1 98 ? 3.675 18.523 2.111 1.00 77.78 429 ILE B CA 1
ATOM 1849 C C . ILE B 1 98 ? 4.411 18.417 0.774 1.00 79.85 429 ILE B C 1
ATOM 1850 O O . ILE B 1 98 ? 4.977 17.365 0.455 1.00 71.55 429 ILE B O 1
ATOM 1855 N N . PRO B 1 99 ? 4.388 19.503 -0.020 1.00 82.57 430 PRO B N 1
ATOM 1856 C CA . PRO B 1 99 ? 5.143 19.594 -1.272 1.00 78.29 430 PRO B CA 1
ATOM 1857 C C . PRO B 1 99 ? 6.527 20.215 -1.074 1.00 81.54 430 PRO B C 1
ATOM 1858 O O . PRO B 1 99 ? 6.648 21.203 -0.346 1.00 76.64 430 PRO B O 1
ATOM 1862 N N . ILE B 1 100 ? 7.547 19.631 -1.703 1.00 81.32 431 ILE B N 1
ATOM 1863 C CA . ILE B 1 100 ? 8.913 20.152 -1.638 1.00 86.20 431 ILE B CA 1
ATOM 1864 C C . ILE B 1 100 ? 9.308 20.728 -2.993 1.00 91.53 431 ILE B C 1
ATOM 1865 O O . ILE B 1 100 ? 9.178 20.065 -4.021 1.00 93.57 431 ILE B O 1
ATOM 1870 N N . SER B 1 101 ? 9.787 21.968 -2.979 1.00 100.48 432 SER B N 1
ATOM 1871 C CA . SER B 1 101 ? 10.270 22.632 -4.185 1.00 97.97 432 SER B CA 1
ATOM 1872 C C . SER B 1 101 ? 11.698 23.124 -3.985 1.00 96.89 432 SER B C 1
ATOM 1873 O O . SER B 1 101 ? 12.194 23.948 -4.752 1.00 98.66 432 SER B O 1
ATOM 1876 N N . ASN B 1 102 ? 12.359 22.602 -2.956 1.00 102.51 433 ASN B N 1
ATOM 1877 C CA . ASN B 1 102 ? 13.705 23.037 -2.601 1.00 103.18 433 ASN B CA 1
ATOM 1878 C C . ASN B 1 102 ? 14.774 22.427 -3.508 1.00 106.97 433 ASN B C 1
ATOM 1879 O O . ASN B 1 102 ? 15.947 22.387 -3.137 1.00 111.51 433 ASN B O 1
ATOM 1884 N N . GLN B 1 103 ? 14.359 21.921 -4.672 1.00 106.54 434 GLN B N 1
ATOM 1885 C CA . GLN B 1 103 ? 15.279 21.429 -5.706 1.00 107.78 434 GLN B CA 1
ATOM 1886 C C . GLN B 1 103 ? 15.985 20.128 -5.306 1.00 105.22 434 GLN B C 1
ATOM 1887 O O . GLN B 1 103 ? 16.497 19.406 -6.165 1.00 97.93 434 GLN B O 1
ATOM 1893 N N . LEU B 1 104 ? 15.9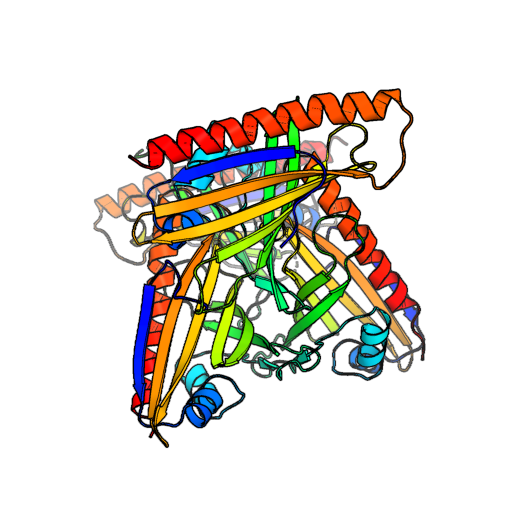79 19.812 -4.013 1.00 104.46 435 LEU B N 1
ATOM 1894 C CA . LEU B 1 104 ? 16.822 18.747 -3.477 1.00 100.70 435 LEU B CA 1
ATOM 1895 C C . LEU B 1 104 ? 16.032 17.483 -3.165 1.00 99.32 435 LEU B C 1
ATOM 1896 O O . LEU B 1 104 ? 15.012 17.526 -2.474 1.00 96.05 435 LEU B O 1
ATOM 1901 N N . GLY B 1 105 ? 16.517 16.362 -3.688 1.00 97.82 436 GLY B N 1
ATOM 1902 C CA . GLY B 1 105 ? 15.944 15.063 -3.399 1.00 86.21 436 GLY B CA 1
ATOM 1903 C C . GLY B 1 105 ? 14.514 14.915 -3.888 1.00 83.99 436 GLY B C 1
ATOM 1904 O O . GLY B 1 105 ? 14.184 15.369 -4.984 1.00 85.67 436 GLY B O 1
ATOM 1905 N N . PRO B 1 106 ? 13.658 14.263 -3.083 1.00 83.00 437 PRO B N 1
ATOM 1906 C CA . PRO B 1 106 ? 12.243 14.088 -3.436 1.00 81.15 437 PRO B CA 1
ATOM 1907 C C . PRO B 1 106 ? 11.473 15.402 -3.574 1.00 85.42 437 PRO B C 1
ATOM 1908 O O . PRO B 1 106 ? 12.008 16.480 -3.308 1.00 84.64 437 PRO B O 1
ATOM 1912 N N . LYS B 1 107 ? 10.211 15.287 -3.980 1.00 87.79 438 LYS B N 1
ATOM 1913 C CA . LYS B 1 107 ? 9.361 16.436 -4.274 1.00 84.08 438 LYS B CA 1
ATOM 1914 C C . LYS B 1 107 ? 8.199 16.521 -3.292 1.00 80.80 438 LYS B C 1
ATOM 1915 O O . LYS B 1 107 ? 7.329 17.382 -3.425 1.00 81.91 438 LYS B O 1
ATOM 1921 N N . SER B 1 108 ? 8.175 15.613 -2.320 1.00 81.98 439 SER B N 1
ATOM 1922 C CA . SER B 1 108 ? 7.160 15.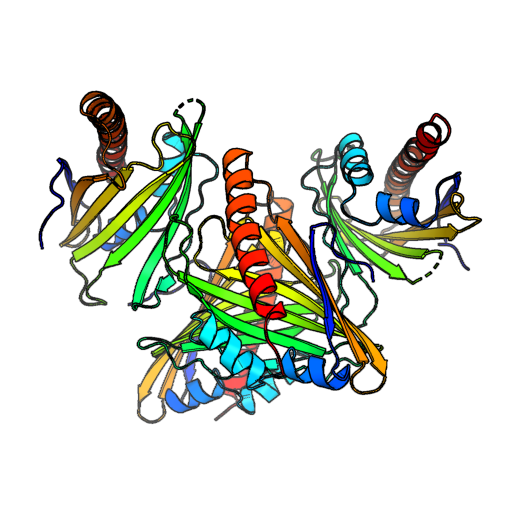641 -1.267 1.00 86.64 439 SER B CA 1
ATOM 1923 C C . SER B 1 108 ? 7.675 15.013 0.029 1.00 85.47 439 SER B C 1
ATOM 1924 O O . SER B 1 108 ? 8.716 14.355 0.040 1.00 91.96 439 SER B O 1
ATOM 1927 N N . ALA B 1 109 ? 6.940 15.225 1.117 1.00 78.56 440 ALA B N 1
ATOM 1928 C CA . ALA B 1 109 ? 7.312 14.679 2.421 1.00 80.00 440 ALA B CA 1
ATOM 1929 C C . ALA B 1 109 ? 6.124 14.694 3.378 1.00 74.18 440 ALA B C 1
ATOM 1930 O O . ALA B 1 109 ? 5.208 15.495 3.222 1.00 77.09 440 ALA B O 1
ATOM 1932 N N . SER B 1 110 ? 6.138 13.802 4.363 1.00 69.95 441 SER B N 1
ATOM 1933 C CA . SER B 1 110 ? 5.107 13.801 5.390 1.00 68.62 441 SER B CA 1
ATOM 1934 C C . SER B 1 110 ? 5.634 14.511 6.630 1.00 66.66 441 SER B C 1
ATOM 1935 O O . SER B 1 110 ? 6.840 14.543 6.882 1.00 60.92 441 SER B O 1
ATOM 1938 N N . VAL B 1 111 ? 4.713 15.092 7.386 1.00 63.84 442 VAL B N 1
ATOM 1939 C CA . VAL B 1 111 ? 5.046 15.848 8.580 1.00 61.76 442 VAL B CA 1
ATOM 1940 C C . VAL B 1 111 ? 4.281 15.278 9.763 1.00 63.93 442 VAL B C 1
ATOM 1941 O O . VAL B 1 111 ? 3.095 14.990 9.653 1.00 68.36 442 VAL B O 1
ATOM 1945 N N . VAL B 1 112 ? 4.966 15.103 10.886 1.00 63.48 443 VAL B N 1
ATOM 1946 C CA . VAL B 1 112 ? 4.310 14.715 12.127 1.00 64.67 443 VAL B CA 1
ATOM 1947 C C . VAL B 1 112 ? 4.498 15.847 13.127 1.00 61.06 443 VAL B C 1
ATOM 1948 O O . VAL B 1 112 ? 5.626 16.181 13.494 1.00 63.70 443 VAL B O 1
ATOM 1952 N N . GLU B 1 113 ? 3.388 16.438 13.554 1.00 59.53 444 GLU B N 1
ATOM 1953 C CA . GLU B 1 113 ? 3.428 17.606 14.423 1.00 62.81 444 GLU B CA 1
ATOM 1954 C C . GLU B 1 113 ? 2.787 17.316 15.780 1.00 63.48 444 GLU B C 1
ATOM 1955 O O . GLU B 1 113 ? 1.674 16.803 15.855 1.00 67.07 444 GLU B O 1
ATOM 1961 N N . THR B 1 114 ? 3.513 17.634 16.846 1.00 62.04 445 THR B N 1
ATOM 1962 C CA . THR B 1 114 ? 3.006 17.515 18.208 1.00 68.46 445 THR B CA 1
ATOM 1963 C C . THR B 1 114 ? 2.701 18.897 18.772 1.00 66.24 445 THR B C 1
ATOM 1964 O O . THR B 1 114 ? 3.525 19.800 18.660 1.00 63.71 445 THR B O 1
ATOM 1968 N N . GLN B 1 115 ? 1.530 19.053 19.383 1.00 67.16 446 GLN B N 1
ATOM 1969 C CA . GLN B 1 115 ? 1.131 20.327 19.978 1.00 69.41 446 GLN B CA 1
ATOM 1970 C C . GLN B 1 115 ? 0.685 20.157 21.418 1.00 74.47 446 GLN B C 1
ATOM 1971 O O . GLN B 1 115 ? -0.113 19.274 21.726 1.00 76.07 446 GLN B O 1
ATOM 1977 N N . THR B 1 116 ? 1.205 21.015 22.290 1.00 80.05 447 THR B N 1
ATOM 1978 C CA . THR B 1 116 ? 0.832 21.023 23.700 1.00 79.42 447 THR B CA 1
ATOM 1979 C C . THR B 1 116 ? 0.248 22.375 24.083 1.00 79.12 447 THR B C 1
ATOM 1980 O O . THR B 1 116 ? 0.963 23.372 24.101 1.00 77.50 447 THR B O 1
ATOM 1984 N N . LEU B 1 117 ? -1.045 22.401 24.397 1.00 82.39 448 LEU B N 1
ATOM 1985 C CA . LEU B 1 117 ? -1.724 23.643 24.772 1.00 91.42 448 LEU B CA 1
ATOM 1986 C C . LEU B 1 117 ? -1.750 23.829 26.287 1.00 87.91 448 LEU B C 1
ATOM 1987 O O . LEU B 1 117 ? -1.988 22.879 27.032 1.00 90.63 448 LEU B O 1
ATOM 1992 N N . PHE B 1 118 ? -1.506 25.060 26.730 1.00 93.86 449 PHE B N 1
ATOM 1993 C CA . PHE B 1 118 ? -1.520 25.401 28.153 1.00 103.34 449 PHE B CA 1
ATOM 1994 C C . PHE B 1 118 ? -2.596 26.433 28.501 1.00 105.29 449 PHE B C 1
ATOM 1995 O O . PHE B 1 118 ? -3.001 27.231 27.656 1.00 98.10 449 PHE B O 1
ATOM 2003 N N . ARG B 1 119 ? -3.035 26.420 29.758 1.00 116.69 450 ARG B N 1
ATOM 2004 C CA . ARG B 1 119 ? -4.066 27.339 30.241 1.00 114.63 450 ARG B CA 1
ATOM 2005 C C . ARG B 1 119 ? -3.477 28.694 30.626 1.00 113.01 450 ARG B C 1
ATOM 2006 O O . ARG B 1 119 ? -2.260 28.880 30.601 1.00 108.89 450 ARG B O 1
ATOM 2014 N N . ARG B 1 120 ? -4.348 29.630 30.997 1.00 120.13 451 ARG B N 1
ATOM 2015 C CA . ARG B 1 120 ? -3.914 30.904 31.567 1.00 123.66 451 ARG B CA 1
ATOM 2016 C C . ARG B 1 120 ? -5.074 31.628 32.250 1.00 116.27 451 ARG B C 1
ATOM 2017 O O . ARG B 1 120 ? -5.844 31.025 32.999 1.00 111.56 451 ARG B O 1
ATOM 2025 N N . CYS B 1 127 ? -3.714 31.696 25.968 1.00 104.55 458 CYS B N 1
ATOM 2026 C CA . CYS B 1 127 ? -3.113 30.367 26.010 1.00 108.12 458 CYS B CA 1
ATOM 2027 C C . CYS B 1 127 ? -1.827 30.301 25.184 1.00 110.02 458 CYS B C 1
ATOM 2028 O O . CYS B 1 127 ? -1.585 31.152 24.324 1.00 106.34 458 CYS B O 1
ATOM 2031 N N . VAL B 1 128 ? -1.010 29.285 25.460 1.00 106.57 459 VAL B N 1
ATOM 2032 C CA . VAL B 1 128 ? 0.227 29.037 24.716 1.00 99.18 459 VAL B CA 1
ATOM 2033 C C . VAL B 1 128 ? 0.234 27.615 24.174 1.00 88.02 459 VAL B C 1
ATOM 2034 O O . VAL B 1 128 ? -0.291 26.700 24.810 1.00 90.75 459 VAL B O 1
ATOM 2038 N N . VAL B 1 129 ? 0.833 27.437 23.000 1.00 82.57 460 VAL B N 1
ATOM 2039 C CA . VAL B 1 129 ? 0.920 26.121 22.375 1.00 83.96 460 VAL B CA 1
ATOM 2040 C C . VAL B 1 129 ? 2.305 25.861 21.795 1.00 78.45 460 VAL B C 1
ATOM 2041 O O . VAL B 1 129 ? 2.668 26.414 20.755 1.00 72.46 460 VAL B O 1
ATOM 2045 N N . ASP B 1 130 ? 3.069 25.008 22.474 1.00 76.91 461 ASP B N 1
ATOM 2046 C CA . ASP B 1 130 ? 4.356 24.559 21.959 1.00 73.69 461 ASP B CA 1
ATOM 2047 C C . ASP B 1 130 ? 4.136 23.506 20.893 1.00 70.30 461 ASP B C 1
ATOM 2048 O O . ASP B 1 130 ? 3.321 22.600 21.064 1.00 66.76 461 ASP B O 1
ATOM 2053 N N . SER B 1 131 ? 4.876 23.632 19.797 1.00 68.43 462 SER B N 1
ATOM 2054 C CA . SER B 1 131 ? 4.739 22.727 18.671 1.00 68.04 462 SER B CA 1
ATOM 2055 C C . SER B 1 131 ? 6.081 22.106 18.291 1.00 72.03 462 SER B C 1
ATOM 2056 O O . SER B 1 131 ? 7.064 22.819 18.088 1.00 64.41 462 SER B O 1
ATOM 2059 N N . GLU B 1 132 ? 6.108 20.774 18.217 1.00 75.19 463 GLU B N 1
ATOM 2060 C CA . GLU B 1 132 ? 7.249 20.024 17.687 1.00 69.78 463 GLU B CA 1
ATOM 2061 C C . GLU B 1 132 ? 6.903 19.464 16.311 1.00 64.62 463 GLU B C 1
ATOM 2062 O O . GLU B 1 132 ? 6.015 18.622 16.197 1.00 71.53 463 GLU B O 1
ATOM 2068 N N . VAL B 1 133 ? 7.602 19.925 15.276 1.00 60.31 464 VAL B N 1
ATOM 2069 C CA . VAL B 1 133 ? 7.338 19.483 13.905 1.00 65.65 464 VAL B CA 1
ATOM 2070 C C . VAL B 1 133 ? 8.450 18.575 13.377 1.00 57.10 464 VAL B C 1
ATOM 2071 O O . VAL B 1 133 ? 9.595 18.999 13.213 1.00 54.68 464 VAL B O 1
ATOM 2075 N N . LEU B 1 134 ? 8.089 17.325 13.108 1.00 51.68 465 LEU B N 1
ATOM 2076 C CA . LEU B 1 134 ? 9.003 16.354 12.524 1.00 60.16 465 LEU B CA 1
ATOM 2077 C C . LEU B 1 134 ? 8.758 16.222 11.036 1.00 61.88 465 LEU B C 1
ATOM 2078 O O . LEU B 1 134 ? 7.611 16.182 10.594 1.00 63.13 465 LEU B O 1
ATOM 2083 N N . THR B 1 135 ? 9.841 16.128 10.273 1.00 63.68 466 THR B N 1
ATOM 2084 C CA . THR B 1 135 ? 9.758 16.047 8.821 1.00 69.78 466 THR B CA 1
ATOM 2085 C C . THR B 1 135 ? 10.345 14.730 8.330 1.00 72.33 466 THR B C 1
ATOM 2086 O O . THR B 1 135 ? 11.540 14.475 8.487 1.00 75.95 466 THR B O 1
ATOM 2090 N N . GLN B 1 136 ? 9.492 13.901 7.735 1.00 72.50 467 GLN B N 1
ATOM 2091 C CA . GLN B 1 136 ? 9.877 12.560 7.310 1.00 75.55 467 GLN B CA 1
ATOM 2092 C C . GLN B 1 136 ? 10.017 12.472 5.794 1.00 77.61 467 GLN B C 1
ATOM 2093 O O . GLN B 1 136 ? 9.214 13.042 5.057 1.00 79.35 467 GLN B O 1
ATOM 2099 N N . GLY B 1 137 ? 11.040 11.751 5.338 1.00 79.79 468 GLY B N 1
ATOM 2100 C CA . GLY B 1 137 ? 11.211 11.457 3.925 1.00 78.03 468 GLY B CA 1
ATOM 2101 C C . GLY B 1 137 ? 12.198 12.366 3.219 1.00 76.41 468 GLY B C 1
ATOM 2102 O O . GLY B 1 137 ? 12.578 12.110 2.076 1.00 82.20 468 GLY B O 1
ATOM 2103 N N . ILE B 1 138 ? 12.613 13.430 3.899 1.00 77.80 469 ILE B N 1
ATOM 2104 C CA . ILE B 1 138 ? 13.578 14.369 3.343 1.00 67.12 469 ILE B CA 1
ATOM 2105 C C . ILE B 1 138 ? 15.001 13.904 3.639 1.00 68.10 469 ILE B C 1
ATOM 2106 O O 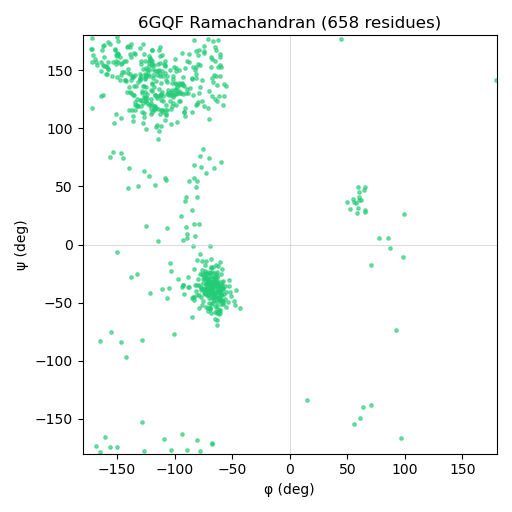. ILE B 1 138 ? 15.212 13.044 4.495 1.00 74.00 469 ILE B O 1
ATOM 2111 N N . PRO B 1 139 ? 15.987 14.463 2.923 1.00 65.58 470 PRO B N 1
ATOM 2112 C CA . PRO B 1 139 ? 17.384 14.214 3.292 1.00 68.16 470 PRO B CA 1
ATOM 2113 C C . PRO B 1 139 ? 17.723 14.885 4.623 1.00 67.50 470 PRO B C 1
ATOM 2114 O O . PRO B 1 139 ? 17.098 15.886 4.976 1.00 67.66 470 PRO B O 1
ATOM 2118 N N . TYR B 1 140 ? 18.691 14.335 5.346 1.00 65.28 471 TYR B N 1
ATOM 2119 C CA . TYR B 1 140 ? 19.135 14.905 6.617 1.00 74.61 471 TYR B CA 1
ATOM 2120 C C . TYR B 1 140 ? 17.999 15.006 7.642 1.00 70.51 471 TYR B C 1
ATOM 2121 O O . TYR B 1 140 ? 18.028 15.861 8.528 1.00 66.02 471 TYR B O 1
ATOM 2130 N N . GLN B 1 141 ? 17.004 14.133 7.524 1.00 66.07 472 GLN B N 1
ATOM 2131 C CA . GLN B 1 141 ? 15.872 14.150 8.444 1.00 62.07 472 GLN B CA 1
ATOM 2132 C C . GLN B 1 141 ? 16.313 13.787 9.851 1.00 62.24 472 GLN B C 1
ATOM 2133 O O . GLN B 1 141 ? 15.776 14.293 10.834 1.00 64.23 472 GLN B O 1
ATOM 2139 N N . ASP B 1 142 ? 17.293 12.898 9.940 1.00 63.84 473 ASP B N 1
ATOM 2140 C CA . ASP B 1 142 ? 17.795 12.448 11.226 1.00 57.45 473 ASP B CA 1
ATOM 2141 C C . ASP B 1 142 ? 18.624 13.529 11.905 1.00 58.69 473 ASP B C 1
ATOM 2142 O O . ASP B 1 142 ? 18.912 13.437 13.099 1.00 58.44 473 ASP B O 1
ATOM 2147 N N . TYR B 1 143 ? 19.001 14.556 11.152 1.00 60.03 474 TYR B N 1
ATOM 2148 C CA . TYR B 1 143 ? 19.873 15.597 11.683 1.00 61.71 474 TYR B CA 1
ATOM 2149 C C . TYR B 1 143 ? 19.117 16.620 12.523 1.00 62.05 474 TYR B C 1
ATOM 2150 O O . TYR B 1 143 ? 19.659 17.134 13.500 1.00 58.57 474 TYR B O 1
ATOM 2159 N N . PHE B 1 144 ? 17.875 16.920 12.153 1.00 58.73 475 PHE B N 1
ATOM 2160 C CA . PHE B 1 144 ? 17.192 18.057 12.755 1.00 53.79 475 PHE B CA 1
ATOM 2161 C C . PHE B 1 144 ? 15.676 17.926 12.811 1.00 50.97 475 PHE B C 1
ATOM 2162 O O . PHE B 1 144 ? 15.080 17.036 12.212 1.00 54.76 475 PHE B O 1
ATOM 2170 N N . TYR B 1 145 ? 15.077 18.839 13.564 1.00 55.43 476 TYR B N 1
ATOM 2171 C CA . TYR B 1 145 ? 13.638 19.063 13.573 1.00 58.19 476 TYR B CA 1
ATOM 2172 C C . TYR B 1 145 ? 13.449 20.486 14.090 1.00 54.25 476 TYR B C 1
ATOM 2173 O O . TYR B 1 145 ? 14.427 21.128 14.477 1.00 55.15 476 TYR B O 1
ATOM 2182 N N . THR B 1 146 ? 12.216 20.984 14.084 1.00 56.36 477 THR B N 1
ATOM 2183 C CA . THR B 1 146 ? 11.959 22.383 14.431 1.00 65.43 477 THR B CA 1
ATOM 2184 C C . THR B 1 146 ? 10.938 22.509 15.553 1.00 63.84 477 THR B C 1
ATOM 2185 O O . THR B 1 146 ? 10.071 21.649 15.721 1.00 61.57 477 THR B O 1
ATOM 2189 N N . ALA B 1 147 ? 11.058 23.593 16.317 1.00 70.42 478 ALA B N 1
ATOM 2190 C CA . ALA B 1 147 ? 10.151 23.882 17.424 1.00 73.83 478 ALA B CA 1
ATOM 2191 C C . ALA B 1 147 ? 9.485 25.238 17.212 1.00 69.13 478 ALA B C 1
ATOM 2192 O O . ALA B 1 147 ? 10.098 26.157 16.673 1.00 70.58 478 ALA B O 1
ATOM 2194 N N . HIS B 1 148 ? 8.228 25.346 17.635 1.00 68.88 479 HIS B N 1
ATOM 2195 C CA . HIS B 1 148 ? 7.436 26.555 17.435 1.00 70.70 479 HIS B CA 1
ATOM 2196 C C . HIS B 1 148 ? 6.560 26.844 18.644 1.00 74.11 479 HIS B C 1
ATOM 2197 O O . HIS B 1 148 ? 5.983 25.932 19.239 1.00 73.35 479 HIS B O 1
ATOM 2204 N N . ARG B 1 149 ? 6.452 28.126 18.983 1.00 82.89 480 ARG B N 1
ATOM 2205 C CA . ARG B 1 149 ? 5.690 28.564 20.146 1.00 85.13 480 ARG B CA 1
ATOM 2206 C C . ARG B 1 149 ? 4.670 29.636 19.761 1.00 81.80 480 ARG B C 1
ATOM 2207 O O . ARG B 1 149 ? 5.032 30.764 19.424 1.00 81.38 480 ARG B O 1
ATOM 2215 N N . TYR B 1 150 ? 3.395 29.255 19.794 1.00 82.17 481 TYR B N 1
ATOM 2216 C CA . TYR B 1 150 ? 2.287 30.174 19.563 1.00 78.45 481 TYR B CA 1
ATOM 2217 C C . TYR B 1 150 ? 1.849 30.818 20.878 1.00 87.92 481 TYR B C 1
ATOM 2218 O O . TYR B 1 150 ? 1.673 30.127 21.881 1.00 90.26 481 TYR B O 1
ATOM 2227 N N . CYS B 1 151 ? 1.656 32.133 20.863 1.00 96.94 482 CYS B N 1
ATOM 2228 C CA . CYS B 1 151 ? 1.266 32.877 22.058 1.00 101.14 482 CYS B CA 1
ATOM 2229 C C . CYS B 1 151 ? 0.039 33.734 21.774 1.00 106.18 482 CYS B C 1
ATOM 2230 O O . CYS B 1 151 ? 0.106 34.667 20.975 1.00 106.71 482 CYS B O 1
ATOM 2233 N N . ILE B 1 152 ? -1.077 33.413 22.426 1.00 111.70 483 ILE B N 1
ATOM 2234 C CA . ILE B 1 152 ? -2.322 34.165 22.259 1.00 116.12 483 ILE B CA 1
ATOM 2235 C C . ILE B 1 152 ? -2.573 35.063 23.473 1.00 120.97 483 ILE B C 1
ATOM 2236 O O . ILE B 1 152 ? -2.628 34.589 24.611 1.00 114.12 483 ILE B O 1
ATOM 2241 N N . LEU B 1 153 ? -2.725 36.360 23.209 1.00 120.93 484 LEU B N 1
ATOM 2242 C CA . LEU B 1 153 ? -2.926 37.365 24.251 1.00 114.93 484 LEU B CA 1
ATOM 2243 C C . LEU B 1 153 ? -4.097 38.269 23.873 1.00 115.04 484 LEU B C 1
ATOM 2244 O O . LEU B 1 153 ? -4.058 38.943 22.841 1.00 115.27 484 LEU B O 1
ATOM 2249 N N . GLY B 1 154 ? -5.135 38.278 24.707 1.00 116.18 485 GLY B N 1
ATOM 2250 C CA . GLY B 1 154 ? -6.341 39.035 24.421 1.00 121.34 485 GLY B CA 1
ATOM 2251 C C . GLY B 1 154 ? -6.691 40.087 25.451 1.00 119.66 485 GLY B C 1
ATOM 2252 O O . GLY B 1 154 ? -6.685 39.828 26.653 1.00 117.32 485 GLY B O 1
ATOM 2253 N N . LEU B 1 155 ? -7.001 41.283 24.961 1.00 123.72 486 LEU B N 1
ATOM 2254 C CA . LEU B 1 155 ? -7.447 42.381 25.808 1.00 124.18 486 LEU B CA 1
ATOM 2255 C C . LEU B 1 155 ? -8.919 42.214 26.187 1.00 127.87 486 LEU B C 1
ATOM 2256 O O . LEU B 1 155 ? -9.269 42.223 27.367 1.00 125.88 486 LEU B O 1
ATOM 2258 N N . ALA B 1 156 ? -9.773 42.064 25.177 1.00 129.04 487 ALA B N 1
ATOM 2259 C CA . ALA B 1 156 ? -11.206 41.885 25.393 1.00 128.13 487 ALA B CA 1
ATOM 2260 C C . ALA B 1 156 ? -11.864 41.279 24.154 1.00 131.12 487 ALA B C 1
ATOM 2261 O O . ALA B 1 156 ? -11.177 40.771 23.267 1.00 133.05 487 ALA B O 1
ATOM 2263 N N . ARG B 1 157 ? -13.193 41.335 24.101 1.00 129.91 488 ARG B N 1
ATOM 2264 C CA . ARG B 1 157 ? -13.945 40.792 22.973 1.00 128.68 488 ARG B CA 1
ATOM 2265 C C . ARG B 1 157 ? -13.496 41.438 21.672 1.00 128.61 488 ARG B C 1
ATOM 2266 O O . ARG B 1 157 ? -13.460 42.662 21.558 1.00 132.25 488 ARG B O 1
ATOM 2268 N N . ASN B 1 158 ? -13.150 40.607 20.695 1.00 127.35 489 ASN B N 1
ATOM 2269 C CA . ASN B 1 158 ? -12.668 41.096 19.411 1.00 126.67 489 ASN B CA 1
ATOM 2270 C C . ASN B 1 158 ? -11.404 41.941 19.572 1.00 134.31 489 ASN B C 1
ATOM 2271 O O . ASN B 1 158 ? -11.179 42.877 18.806 1.00 143.34 489 ASN B O 1
ATOM 2273 N N . LYS B 1 159 ? -10.588 41.610 20.572 1.00 131.05 490 LYS B N 1
ATOM 2274 C CA . LYS B 1 159 ? -9.363 42.359 20.856 1.00 126.29 490 LYS B CA 1
ATOM 2275 C C . LYS B 1 159 ? -8.253 41.457 21.392 1.00 125.91 490 LYS B C 1
ATOM 2276 O O . LYS B 1 159 ? -7.996 41.429 22.597 1.00 122.50 490 LYS B O 1
ATOM 2278 N N . ALA B 1 160 ? -7.595 40.729 20.493 1.00 129.67 491 ALA B N 1
ATOM 2279 C CA . ALA B 1 160 ? -6.487 39.855 20.875 1.00 122.05 491 ALA B CA 1
ATOM 2280 C C . ALA B 1 160 ? -5.390 39.829 19.813 1.00 117.25 491 ALA B C 1
ATOM 2281 O O . ALA B 1 160 ? -5.629 40.152 18.646 1.00 116.21 491 ALA B O 1
ATOM 2283 N N . ARG B 1 161 ? -4.184 39.454 20.240 1.00 111.82 492 ARG B N 1
ATOM 2284 C CA . ARG B 1 161 ? -3.024 39.389 19.352 1.00 116.69 492 ARG B CA 1
ATOM 2285 C C . ARG B 1 161 ? -2.280 38.057 19.463 1.00 119.63 492 ARG B C 1
ATOM 2286 O O . ARG B 1 161 ? -2.522 37.265 20.380 1.00 112.78 492 ARG B O 1
ATOM 2294 N N . LEU B 1 162 ? -1.356 37.842 18.530 1.00 107.72 493 LEU B N 1
ATOM 2295 C CA . LEU B 1 162 ? -0.670 36.564 18.375 1.00 99.79 493 LEU B CA 1
ATOM 2296 C C . LEU B 1 162 ? 0.834 36.742 18.175 1.00 100.31 493 LEU B C 1
ATOM 2297 O O . LEU B 1 162 ? 1.261 37.509 17.309 1.00 104.26 493 LEU B O 1
ATOM 2302 N N . ARG B 1 163 ? 1.630 36.032 18.974 1.00 95.92 494 ARG B N 1
ATOM 2303 C CA . ARG B 1 163 ? 3.072 35.940 18.741 1.00 94.73 494 ARG B CA 1
ATOM 2304 C C . ARG B 1 163 ? 3.434 34.544 18.248 1.00 92.71 494 ARG B C 1
ATOM 2305 O O . ARG B 1 163 ? 2.805 33.559 18.633 1.00 92.89 494 ARG B O 1
ATOM 2313 N N . VAL B 1 164 ? 4.458 34.470 17.404 1.00 91.86 495 VAL B N 1
ATOM 2314 C CA . VAL B 1 164 ? 4.952 33.201 16.886 1.00 84.98 495 VAL B CA 1
ATOM 2315 C C . VAL B 1 164 ? 6.456 33.266 16.679 1.00 86.98 495 VAL B C 1
ATOM 2316 O O . VAL B 1 164 ? 6.937 33.944 15.768 1.00 87.02 495 VAL B O 1
ATOM 2320 N N . SER B 1 165 ? 7.189 32.556 17.529 1.00 85.78 496 SER B N 1
ATOM 2321 C CA . SER B 1 165 ? 8.623 32.393 17.357 1.00 88.81 496 SER B CA 1
ATOM 2322 C C . SER B 1 165 ? 8.921 30.946 16.980 1.00 94.52 496 SER B C 1
ATOM 2323 O O . SER B 1 165 ? 8.075 30.065 17.150 1.00 89.56 496 SER B O 1
ATOM 2326 N N . SER B 1 166 ? 10.120 30.705 16.459 1.00 93.71 497 SER B N 1
ATOM 2327 C CA . SER B 1 166 ? 10.524 29.365 16.051 1.00 84.85 497 SER B CA 1
ATOM 2328 C C . SER B 1 166 ? 12.026 29.179 16.215 1.00 84.56 497 SER B C 1
ATOM 2329 O O . SER B 1 166 ? 12.762 30.152 16.355 1.00 91.84 497 SER B O 1
ATOM 2332 N N . GLU B 1 167 ? 12.475 27.929 16.195 1.00 74.53 498 GLU B N 1
ATOM 2333 C CA . GLU B 1 167 ? 13.901 27.637 16.243 1.00 72.85 498 GLU B CA 1
ATOM 2334 C C . GLU B 1 167 ? 14.178 26.243 15.695 1.00 68.11 498 GLU B C 1
ATOM 2335 O O . GLU B 1 167 ? 13.319 25.362 15.747 1.00 65.53 498 GLU B O 1
ATOM 2341 N N . ILE B 1 168 ? 15.381 26.062 15.160 1.00 67.17 499 ILE B N 1
ATOM 2342 C CA . ILE B 1 168 ? 15.814 24.776 14.632 1.00 62.36 499 ILE B CA 1
ATOM 2343 C C . ILE B 1 168 ? 16.615 24.055 15.698 1.00 68.84 499 ILE B C 1
ATOM 2344 O O . ILE B 1 168 ? 17.507 24.639 16.314 1.00 75.02 499 ILE B O 1
ATOM 2349 N N . ARG B 1 169 ? 16.284 22.783 15.903 1.00 62.26 500 ARG B N 1
ATOM 2350 C CA . ARG B 1 169 ? 16.947 21.951 16.895 1.00 57.57 500 ARG B CA 1
ATOM 2351 C C . ARG B 1 169 ? 17.698 20.811 16.218 1.00 55.82 500 ARG B C 1
ATOM 2352 O O . ARG B 1 169 ? 17.121 20.063 15.433 1.00 60.23 500 ARG B O 1
ATOM 2360 N N . TYR B 1 170 ? 18.985 20.687 16.530 1.00 53.86 501 TYR B N 1
ATOM 2361 C CA . TYR B 1 170 ? 19.846 19.686 15.907 1.00 57.06 501 TYR B CA 1
ATOM 2362 C C . TYR B 1 170 ? 20.089 18.465 16.799 1.00 58.76 501 TYR B C 1
ATOM 2363 O O . TYR B 1 170 ? 20.598 18.593 17.910 1.00 68.13 501 TYR B O 1
ATOM 2372 N N . ARG B 1 171 ? 19.731 17.281 16.305 1.00 60.82 502 ARG B N 1
ATOM 2373 C CA . ARG B 1 171 ? 20.010 16.035 17.019 1.00 55.42 502 ARG B CA 1
ATOM 2374 C C . ARG B 1 171 ? 21.499 15.710 16.924 1.00 58.95 502 ARG B C 1
ATOM 2375 O O . ARG B 1 171 ? 22.063 15.060 17.804 1.00 68.99 502 ARG B O 1
ATOM 2383 N N . LYS B 1 172 ? 22.122 16.160 15.840 1.00 64.29 503 LYS B N 1
ATOM 2384 C CA . LYS B 1 172 ? 23.568 16.061 15.665 1.00 66.37 503 LYS B CA 1
ATOM 2385 C C . LYS B 1 172 ? 24.050 17.235 14.816 1.00 72.72 503 LYS B C 1
ATOM 2386 O O . LYS B 1 172 ? 23.269 17.824 14.071 1.00 70.73 503 LYS B O 1
ATOM 2392 N N . GLN B 1 173 ? 25.328 17.580 14.942 1.00 80.63 504 GLN B N 1
ATOM 2393 C CA . GLN B 1 173 ? 25.887 18.731 14.237 1.00 76.93 504 GLN B CA 1
ATOM 2394 C C . GLN B 1 173 ? 26.477 18.334 12.886 1.00 76.55 504 GLN B C 1
ATOM 2395 O O . GLN B 1 173 ? 27.465 17.602 12.836 1.00 82.41 504 GLN B O 1
ATOM 2401 N N . PRO B 1 174 ? 25.870 18.808 11.783 1.00 75.74 505 PRO B N 1
ATOM 2402 C CA . PRO B 1 174 ? 26.443 18.551 10.460 1.00 79.10 505 PRO B CA 1
ATOM 2403 C C . PRO B 1 174 ? 27.519 19.567 10.118 1.00 75.05 505 PRO B C 1
ATOM 2404 O O . PRO B 1 174 ? 27.462 20.690 10.619 1.00 77.57 505 PRO B O 1
ATOM 2408 N N . TRP B 1 175 ? 28.475 19.194 9.274 1.00 76.93 506 TRP B N 1
ATOM 2409 C CA . TRP B 1 175 ? 29.539 20.120 8.913 1.00 83.63 506 TRP B CA 1
ATOM 2410 C C . TRP B 1 175 ? 28.960 21.316 8.159 1.00 78.84 506 TRP B C 1
ATOM 2411 O O . TRP B 1 175 ? 27.800 21.296 7.747 1.00 77.73 506 TRP B O 1
ATOM 2422 N N . SER B 1 176 ? 29.777 22.355 8.006 1.00 81.47 507 SER B N 1
ATOM 2423 C CA . SER B 1 176 ? 29.312 23.675 7.577 1.00 80.63 507 SER B CA 1
ATOM 2424 C C . SER B 1 176 ? 28.401 23.645 6.358 1.00 79.11 507 SER B C 1
ATOM 2425 O O . SER B 1 176 ? 27.336 24.259 6.361 1.00 75.29 507 SER B O 1
ATOM 2428 N N . LEU B 1 177 ? 28.821 22.928 5.322 1.00 85.67 508 LEU B N 1
ATOM 2429 C CA . LEU B 1 177 ? 28.101 22.935 4.053 1.00 86.43 508 LEU B CA 1
ATOM 2430 C C . LEU B 1 177 ? 26.665 22.441 4.201 1.00 78.48 508 LEU B C 1
ATOM 2431 O O . LEU B 1 177 ? 25.725 23.096 3.748 1.00 72.28 508 LEU B O 1
ATOM 2436 N N . VAL B 1 178 ? 26.504 21.281 4.829 1.00 83.28 509 VAL B N 1
ATOM 2437 C CA . VAL B 1 178 ? 25.183 20.701 5.044 1.00 80.03 509 VAL B CA 1
ATOM 2438 C C . VAL B 1 178 ? 24.359 21.584 5.978 1.00 78.45 509 VAL B C 1
ATOM 2439 O O . VAL B 1 178 ? 23.190 21.859 5.707 1.00 73.70 509 VAL B O 1
ATOM 2443 N N . LYS B 1 179 ? 24.974 22.036 7.068 1.00 78.47 510 LYS B N 1
ATOM 2444 C CA . LYS B 1 179 ? 24.273 22.866 8.042 1.00 76.77 510 LYS B CA 1
ATOM 2445 C C . LYS B 1 179 ? 23.769 24.148 7.404 1.00 70.03 510 LYS B C 1
ATOM 2446 O O . LYS B 1 179 ? 22.682 24.624 7.723 1.00 74.39 510 LYS B O 1
ATOM 2452 N N . SER B 1 180 ? 24.570 24.711 6.509 1.00 74.00 511 SER B N 1
ATOM 2453 C CA . SER B 1 180 ? 24.207 25.950 5.836 1.00 72.53 511 SER B CA 1
ATOM 2454 C C . SER B 1 180 ? 23.002 25.722 4.929 1.00 77.45 511 SER B C 1
ATOM 2455 O O . SER B 1 180 ? 22.129 26.583 4.803 1.00 72.90 511 SER B O 1
ATOM 2458 N N . LEU B 1 181 ? 22.961 24.546 4.310 1.00 75.58 512 LEU B N 1
ATOM 2459 C CA . LEU B 1 181 ? 21.868 24.171 3.423 1.00 72.37 512 LEU B CA 1
ATOM 2460 C C . LEU B 1 181 ? 20.570 23.930 4.193 1.00 74.77 512 LEU B C 1
ATOM 2461 O O . LEU B 1 181 ? 19.497 24.345 3.752 1.00 72.37 512 LEU B O 1
ATOM 2466 N N . ILE B 1 182 ? 20.671 23.248 5.334 1.00 71.71 513 ILE B N 1
ATOM 2467 C CA . ILE B 1 182 ? 19.505 22.986 6.177 1.00 71.27 513 ILE B CA 1
ATOM 2468 C C . ILE B 1 182 ? 18.871 24.292 6.640 1.00 74.43 513 ILE B C 1
ATOM 2469 O O . ILE B 1 182 ? 17.656 24.460 6.561 1.00 77.15 513 ILE B O 1
ATOM 2474 N N . GLU B 1 183 ? 19.704 25.206 7.131 1.00 77.33 514 GLU B N 1
ATOM 2475 C CA . GLU B 1 183 ? 19.244 26.498 7.635 1.00 70.95 514 GLU B CA 1
ATOM 2476 C C . GLU B 1 183 ? 18.501 27.305 6.571 1.00 74.28 514 GLU B C 1
ATOM 2477 O O . GLU B 1 183 ? 17.423 27.846 6.828 1.00 69.68 514 GLU B O 1
ATOM 2483 N N . LYS B 1 184 ? 19.090 27.381 5.380 1.00 77.34 515 LYS B N 1
ATOM 2484 C CA . LYS B 1 184 ? 18.536 28.165 4.277 1.00 75.88 515 LYS B CA 1
ATOM 2485 C C . LYS B 1 184 ? 17.158 27.671 3.835 1.00 79.53 515 LYS B C 1
ATOM 2486 O O . LYS B 1 184 ? 16.185 28.426 3.876 1.00 77.52 515 LYS B O 1
ATOM 2492 N N . ASN B 1 185 ? 17.075 26.412 3.410 1.00 77.93 516 ASN B N 1
ATOM 2493 C CA . ASN B 1 185 ? 15.818 25.857 2.914 1.00 78.29 516 ASN B CA 1
ATOM 2494 C C . ASN B 1 185 ? 14.734 25.784 3.986 1.00 82.17 516 ASN B C 1
ATOM 2495 O O . ASN B 1 185 ? 13.543 25.900 3.684 1.00 80.79 516 ASN B O 1
ATOM 2500 N N . SER B 1 186 ? 15.149 25.588 5.235 1.00 78.65 517 SER B N 1
ATOM 2501 C CA . SER B 1 186 ? 14.210 25.470 6.344 1.00 74.51 517 SER B CA 1
ATOM 2502 C C . SER B 1 186 ? 13.501 26.795 6.620 1.00 77.70 517 SER B C 1
ATOM 2503 O O . SER B 1 186 ? 12.274 26.871 6.557 1.00 78.22 517 SER B O 1
ATOM 2506 N N . TRP B 1 187 ? 14.273 27.836 6.926 1.00 79.64 518 TRP B N 1
ATOM 2507 C CA . TRP B 1 187 ? 13.702 29.135 7.281 1.00 77.54 518 TRP B CA 1
ATOM 2508 C C . TRP B 1 187 ? 12.899 29.747 6.134 1.00 81.36 518 TRP B C 1
ATOM 2509 O O . TRP B 1 187 ? 11.907 30.435 6.369 1.00 80.21 518 TRP B O 1
ATOM 2520 N N . SER B 1 188 ? 13.331 29.503 4.899 1.00 79.77 519 SER B N 1
ATOM 2521 C CA . SER B 1 188 ? 12.631 30.029 3.731 1.00 82.78 519 SER B CA 1
ATOM 2522 C C . SER B 1 188 ? 11.215 29.462 3.643 1.00 84.07 519 SER B C 1
ATOM 2523 O O . SER B 1 188 ? 10.274 30.172 3.293 1.00 83.42 519 SER B O 1
ATOM 2526 N N . GLY B 1 189 ? 11.068 28.182 3.968 1.00 84.53 520 GLY B N 1
ATOM 2527 C CA . GLY B 1 189 ? 9.763 27.546 3.992 1.00 83.32 520 GLY B CA 1
ATOM 2528 C C . GLY B 1 189 ? 8.954 27.917 5.224 1.00 87.09 520 GLY B C 1
ATOM 2529 O O . GLY B 1 189 ? 7.735 28.084 5.146 1.00 87.34 520 GLY B O 1
ATOM 2530 N N . ILE B 1 190 ? 9.629 28.043 6.365 1.00 85.55 521 ILE B N 1
ATOM 2531 C CA . ILE B 1 190 ? 8.963 28.379 7.623 1.00 81.58 521 ILE B CA 1
ATOM 2532 C C . ILE B 1 190 ? 8.311 29.757 7.555 1.00 82.06 521 ILE B C 1
ATOM 2533 O O . ILE B 1 190 ? 7.125 29.901 7.847 1.00 79.45 521 ILE B O 1
ATOM 2538 N N . GLU B 1 191 ? 9.082 30.771 7.178 1.00 85.77 522 GLU B N 1
ATOM 2539 C CA . GLU B 1 191 ? 8.548 32.124 7.095 1.00 85.47 522 GLU B CA 1
ATOM 2540 C C . GLU B 1 191 ? 7.501 32.194 5.990 1.00 85.37 522 GLU B C 1
ATOM 2541 O O . GLU B 1 191 ? 6.445 32.794 6.169 1.00 88.87 522 GLU B O 1
ATOM 2547 N N . ASP B 1 192 ? 7.789 31.556 4.860 1.00 79.86 523 ASP B N 1
ATOM 2548 C CA . ASP B 1 192 ? 6.840 31.473 3.757 1.00 84.40 523 ASP B CA 1
ATOM 2549 C C . ASP B 1 192 ? 5.491 30.930 4.223 1.00 88.31 523 ASP B C 1
ATOM 2550 O O . ASP B 1 192 ? 4.437 31.350 3.745 1.00 95.51 523 ASP B O 1
ATOM 2555 N N . TYR B 1 193 ? 5.534 29.996 5.166 1.00 84.83 524 TYR B N 1
ATOM 2556 C CA . TYR B 1 193 ? 4.322 29.382 5.692 1.00 87.33 524 TYR B CA 1
ATOM 2557 C C . TYR B 1 193 ? 3.606 30.327 6.650 1.00 86.95 524 TYR B C 1
ATOM 2558 O O . TYR B 1 193 ? 2.411 30.588 6.501 1.00 87.12 524 TYR B O 1
ATOM 2567 N N . PHE B 1 194 ? 4.345 30.833 7.634 1.00 85.51 525 PHE B N 1
ATOM 2568 C CA . PHE B 1 194 ? 3.768 31.677 8.674 1.00 85.79 525 PHE B CA 1
ATOM 2569 C C . PHE B 1 194 ? 3.428 33.073 8.161 1.00 90.84 525 PHE B C 1
ATOM 2570 O O . PHE B 1 194 ? 2.587 33.761 8.739 1.00 89.29 525 PHE B O 1
ATOM 2578 N N . HIS B 1 195 ? 4.075 33.493 7.079 1.00 91.30 526 HIS B N 1
ATOM 2579 C CA . HIS B 1 195 ? 3.730 34.765 6.462 1.00 93.17 526 HIS B CA 1
ATOM 2580 C C . HIS B 1 195 ? 2.341 34.658 5.844 1.00 89.64 526 HIS B C 1
ATOM 2581 O O . HIS B 1 195 ? 1.549 35.590 5.936 1.00 96.46 526 HIS B O 1
ATOM 2588 N N . HIS B 1 196 ? 2.039 33.510 5.246 1.00 87.13 527 HIS B N 1
ATOM 2589 C CA . HIS B 1 196 ? 0.724 33.276 4.654 1.00 92.04 527 HIS B CA 1
ATOM 2590 C C . HIS B 1 196 ? -0.369 33.127 5.710 1.00 89.79 527 HIS B C 1
ATOM 2591 O O . HIS B 1 196 ? -1.504 33.548 5.499 1.00 91.34 527 HIS B O 1
ATOM 2598 N N . LEU B 1 197 ? -0.025 32.520 6.842 1.00 91.20 528 LEU B N 1
ATOM 2599 C CA . LEU B 1 197 ? -0.991 32.293 7.914 1.00 96.77 528 LEU B CA 1
ATOM 2600 C C . LEU B 1 197 ? -1.509 33.612 8.483 1.00 97.39 528 LEU B C 1
ATOM 2601 O O . LEU B 1 197 ? -2.667 33.708 8.897 1.00 96.04 528 LEU B O 1
ATOM 2606 N N . ASP B 1 198 ? -0.644 34.623 8.501 1.00 99.67 529 ASP B N 1
ATOM 2607 C CA . ASP B 1 198 ? -0.997 35.931 9.045 1.00 100.96 529 ASP B CA 1
ATOM 2608 C C . ASP B 1 198 ? -1.967 36.652 8.105 1.00 102.05 529 ASP B C 1
ATOM 2609 O O . ASP B 1 198 ? -2.887 37.333 8.558 1.00 98.76 529 ASP B O 1
ATOM 2614 N N . ARG B 1 199 ? -1.767 36.479 6.800 1.00 100.38 530 ARG B N 1
ATOM 2615 C CA . ARG B 1 199 ? -2.572 37.173 5.796 1.00 99.81 530 ARG B CA 1
ATOM 2616 C C . ARG B 1 199 ? -4.056 36.845 5.910 1.00 102.10 530 ARG B C 1
ATOM 2617 O O . ARG B 1 199 ? -4.903 37.633 5.494 1.00 106.88 530 ARG B O 1
ATOM 2625 N N . GLU B 1 200 ? -4.363 35.681 6.469 1.00 97.19 531 GLU B N 1
ATOM 2626 C CA . GLU B 1 200 ? -5.738 35.204 6.526 1.00 98.48 531 GLU B CA 1
ATOM 2627 C C . GLU B 1 200 ? -6.622 36.100 7.387 1.00 103.53 531 GLU B C 1
ATOM 2628 O O . GLU B 1 200 ? -6.180 36.638 8.404 1.00 99.43 531 GLU B O 1
ATOM 2634 N N . LEU B 1 201 ? -7.881 36.231 6.970 1.00 109.98 532 LEU B N 1
ATOM 2635 C CA . LEU B 1 201 ? -8.793 37.235 7.512 1.00 109.29 532 LEU B CA 1
ATOM 2636 C C . LEU B 1 201 ? -10.107 36.631 8.005 1.00 109.22 532 LEU B C 1
ATOM 2637 O O . LEU B 1 201 ? -10.301 35.416 7.959 1.00 108.16 532 LEU B O 1
ATOM 2642 N N . ALA B 1 202 ? -11.008 37.494 8.472 1.00 109.14 533 ALA B N 1
ATOM 2643 C CA . ALA B 1 202 ? -12.310 37.061 8.974 1.00 106.39 533 ALA B CA 1
ATOM 2644 C C . ALA B 1 202 ? -13.247 38.251 9.164 1.00 99.90 533 ALA B C 1
ATOM 2645 O O . ALA B 1 202 ? -13.084 39.293 8.528 1.00 97.28 533 ALA B O 1
ATOM 2647 N N . LEU C 1 34 ? 12.997 27.287 53.138 1.00 92.22 365 LEU C N 1
ATOM 2648 C CA . LEU C 1 34 ? 14.129 27.416 52.225 1.00 96.70 365 LEU C CA 1
ATOM 2649 C C . LEU C 1 34 ? 15.296 26.500 52.636 1.00 100.24 365 LEU C C 1
ATOM 2650 O O . LEU C 1 34 ? 16.410 26.971 52.872 1.00 104.85 365 LEU C O 1
ATOM 2655 N N . PRO C 1 35 ? 15.044 25.178 52.710 1.00 96.33 366 PRO C N 1
ATOM 2656 C CA . PRO C 1 35 ? 16.042 24.222 53.217 1.00 93.25 366 PRO C CA 1
ATOM 2657 C C . PRO C 1 35 ? 17.102 23.799 52.198 1.00 89.97 366 PRO C C 1
ATOM 2658 O O . PRO C 1 35 ? 16.813 23.698 51.006 1.00 88.73 366 PRO C O 1
ATOM 2662 N N . ASP C 1 36 ? 18.316 23.545 52.682 1.00 90.06 367 ASP C N 1
ATOM 2663 C CA . ASP C 1 36 ? 19.399 23.030 51.846 1.00 86.22 367 ASP C CA 1
ATOM 2664 C C . ASP C 1 36 ? 19.380 21.506 51.820 1.00 90.65 367 ASP C C 1
ATOM 2665 O O . ASP C 1 36 ? 18.501 20.878 52.413 1.00 96.26 367 ASP C O 1
ATOM 2670 N N . LEU C 1 37 ? 20.361 20.919 51.139 1.00 82.85 368 LEU C N 1
ATOM 2671 C CA . LEU C 1 37 ? 20.503 19.469 51.088 1.00 80.74 368 LEU C CA 1
ATOM 2672 C C . LEU C 1 37 ? 21.497 19.005 52.146 1.00 79.87 368 LEU C C 1
ATOM 2673 O O . LEU C 1 37 ? 22.601 19.541 52.260 1.00 72.95 368 LEU C O 1
ATOM 2678 N N . SER C 1 38 ? 21.087 18.002 52.914 1.00 83.98 369 SER C N 1
ATOM 2679 C CA . SER C 1 38 ? 21.892 17.468 54.003 1.00 79.63 369 SER C CA 1
ATOM 2680 C C . SER C 1 38 ? 23.172 16.805 53.502 1.00 79.60 369 SER C C 1
ATOM 2681 O O . SER C 1 38 ? 23.338 15.590 53.634 1.00 87.80 369 SER C O 1
ATOM 2684 N N . GLY C 1 39 ? 24.071 17.603 52.930 1.00 69.72 370 GLY C N 1
ATOM 2685 C CA . GLY C 1 39 ? 25.349 17.102 52.459 1.00 66.23 370 GLY C CA 1
ATOM 2686 C C . GLY C 1 39 ? 26.453 18.131 52.605 1.00 62.58 370 GLY C C 1
ATOM 2687 O O . GLY C 1 39 ? 27.191 18.112 53.584 1.00 74.79 370 GLY C O 1
ATOM 2688 N N . ARG C 1 40 ? 26.569 19.027 51.631 1.00 59.14 371 ARG C N 1
ATOM 2689 C CA . ARG C 1 40 ? 27.558 20.095 51.682 1.00 57.40 371 ARG C CA 1
ATOM 2690 C C . ARG C 1 40 ? 27.093 21.283 50.853 1.00 61.45 371 ARG C C 1
ATOM 2691 O O . ARG C 1 40 ? 26.444 21.115 49.822 1.00 63.92 371 ARG C O 1
ATOM 2699 N N . LEU C 1 41 ? 27.421 22.484 51.314 1.00 61.71 372 LEU C N 1
ATOM 2700 C CA . LEU C 1 41 ? 27.151 23.693 50.555 1.00 59.94 372 LEU C CA 1
ATOM 2701 C C . LEU C 1 41 ? 28.382 23.984 49.701 1.00 61.65 372 LEU C C 1
ATOM 2702 O O . LEU C 1 41 ? 29.442 24.319 50.229 1.00 65.44 372 LEU C O 1
ATOM 2707 N N . LEU C 1 42 ? 28.247 23.830 48.387 1.00 56.68 373 LEU C N 1
ATOM 2708 C CA . LEU C 1 42 ? 29.391 23.945 47.487 1.00 59.67 373 LEU C CA 1
ATOM 2709 C C . LEU C 1 42 ? 29.610 25.384 47.038 1.00 56.48 373 LEU C C 1
ATOM 2710 O O . LEU C 1 42 ? 30.750 25.829 46.877 1.00 55.71 373 LEU C O 1
ATOM 2715 N N . ILE C 1 43 ? 28.509 26.099 46.828 1.00 55.70 374 ILE C N 1
ATOM 2716 C CA . ILE C 1 43 ? 28.560 27.476 46.346 1.00 59.90 374 ILE C CA 1
ATOM 2717 C C . ILE C 1 43 ? 27.592 28.359 47.123 1.00 62.21 374 ILE C C 1
ATOM 2718 O O . ILE C 1 43 ? 26.415 28.033 47.268 1.00 64.57 374 ILE C O 1
ATOM 2723 N N . ASN C 1 44 ? 28.115 29.472 47.626 1.00 61.23 375 ASN C N 1
ATOM 2724 C CA . ASN C 1 44 ? 27.318 30.497 48.291 1.00 61.28 375 ASN C CA 1
ATOM 2725 C C . ASN C 1 44 ? 27.924 31.851 47.969 1.00 57.25 375 ASN C C 1
ATOM 2726 O O . ASN C 1 44 ? 28.578 32.470 48.807 1.00 67.65 375 ASN C O 1
ATOM 2731 N N . SER C 1 45 ? 27.697 32.293 46.739 1.00 46.36 376 SER C N 1
ATOM 2732 C CA . SER C 1 45 ? 28.405 33.428 46.179 1.00 48.77 376 SER C CA 1
ATOM 2733 C C . SER C 1 45 ? 27.441 34.423 45.562 1.00 55.77 376 SER C C 1
ATOM 2734 O O . SER C 1 45 ? 26.430 34.042 44.975 1.00 57.80 376 SER C O 1
ATOM 2737 N N . VAL C 1 46 ? 27.767 35.703 45.713 1.00 57.45 377 VAL C N 1
ATOM 2738 C CA . VAL C 1 46 ? 26.974 36.786 45.155 1.00 57.93 377 VAL C CA 1
ATOM 2739 C C . VAL C 1 46 ? 27.709 37.367 43.951 1.00 62.01 377 VAL C C 1
ATOM 2740 O O . VAL C 1 46 ? 28.899 37.675 44.026 1.00 69.38 377 VAL C O 1
ATOM 2744 N N . PHE C 1 47 ? 26.995 37.504 42.840 1.00 58.60 378 PHE C N 1
ATOM 2745 C CA . PHE C 1 47 ? 27.567 38.043 41.614 1.00 65.19 378 PHE C CA 1
ATOM 2746 C C . PHE C 1 47 ? 26.773 39.263 41.183 1.00 64.84 378 PHE C C 1
ATOM 2747 O O . PHE C 1 47 ? 25.577 39.357 41.454 1.00 67.32 378 PHE C O 1
ATOM 2755 N N . HIS C 1 48 ? 27.439 40.199 40.518 1.00 62.53 379 HIS C N 1
ATOM 2756 C CA . HIS C 1 48 ? 26.747 41.341 39.943 1.00 70.88 379 HIS C CA 1
ATOM 2757 C C . HIS C 1 48 ? 26.251 40.998 38.538 1.00 70.41 379 HIS C C 1
ATOM 2758 O O . HIS C 1 48 ? 26.553 41.682 37.562 1.00 73.11 379 HIS C O 1
ATOM 2765 N N . MET C 1 49 ? 25.487 39.913 38.463 1.00 71.10 380 MET C N 1
ATOM 2766 C CA . MET C 1 49 ? 24.771 39.520 37.256 1.00 77.81 380 MET C CA 1
ATOM 2767 C C . MET C 1 49 ? 23.337 39.194 37.645 1.00 75.00 380 MET C C 1
ATOM 2768 O O . MET C 1 49 ? 23.095 38.586 38.687 1.00 73.43 380 MET C O 1
ATOM 2773 N N . GLY C 1 50 ? 22.386 39.604 36.814 1.00 76.72 381 GLY C N 1
ATOM 2774 C CA . GLY C 1 50 ? 20.985 39.387 37.112 1.00 78.12 381 GLY C CA 1
ATOM 2775 C C . GLY C 1 50 ? 20.635 37.914 37.207 1.00 78.91 381 GLY C C 1
ATOM 2776 O O . GLY C 1 50 ? 21.292 37.073 36.590 1.00 78.43 381 GLY C O 1
ATOM 2777 N N . ALA C 1 51 ? 19.599 37.605 37.984 1.00 71.43 382 ALA C N 1
ATOM 2778 C CA . ALA C 1 51 ? 19.086 36.243 38.096 1.00 64.61 382 ALA C CA 1
ATOM 2779 C C . ALA C 1 51 ? 18.650 35.693 36.739 1.00 72.76 382 ALA C C 1
ATOM 2780 O O . ALA C 1 51 ? 18.558 34.479 36.545 1.00 69.72 382 ALA C O 1
ATOM 2782 N N . GLU C 1 52 ? 18.386 36.599 35.803 1.00 73.75 383 GLU C N 1
ATOM 2783 C CA . GLU C 1 52 ? 17.921 36.231 34.475 1.00 77.90 383 GLU C CA 1
ATOM 2784 C C . GLU C 1 52 ? 19.075 35.682 33.641 1.00 75.19 383 GLU C C 1
ATOM 2785 O O . GLU C 1 52 ? 18.954 34.627 33.016 1.00 65.85 383 GLU C O 1
ATOM 2791 N N . ARG C 1 53 ? 20.195 36.398 33.633 1.00 71.82 384 ARG C N 1
ATOM 2792 C CA . ARG C 1 53 ? 21.340 35.967 32.846 1.00 74.48 384 ARG C CA 1
ATOM 2793 C C . ARG C 1 53 ? 21.960 34.740 33.490 1.00 73.47 384 ARG C C 1
ATOM 2794 O O . ARG C 1 53 ? 22.393 33.822 32.802 1.00 72.25 384 ARG C O 1
ATOM 2802 N N . LEU C 1 54 ? 21.996 34.731 34.816 1.00 74.93 385 LEU C N 1
ATOM 2803 C CA . LEU C 1 54 ? 22.575 33.617 35.552 1.00 69.10 385 LEU C CA 1
ATOM 2804 C C . LEU C 1 54 ? 21.799 32.332 35.265 1.00 67.65 385 LEU C C 1
ATOM 2805 O O . LEU C 1 54 ? 22.388 31.270 35.068 1.00 63.58 385 LEU C O 1
ATOM 2810 N N . GLN C 1 55 ? 20.475 32.439 35.227 1.00 69.06 386 GLN C N 1
ATOM 2811 C CA . GLN C 1 55 ? 19.622 31.307 34.877 1.00 68.23 386 GLN C CA 1
ATOM 2812 C C . GLN C 1 55 ? 19.838 30.879 33.421 1.00 67.04 386 GLN C C 1
ATOM 2813 O O . GLN C 1 55 ? 19.684 29.707 33.077 1.00 63.75 386 GLN C O 1
ATOM 2819 N N . GLN C 1 56 ? 20.194 31.838 32.573 1.00 72.36 387 GLN C N 1
ATOM 2820 C CA . GLN C 1 56 ? 20.453 31.571 31.162 1.00 66.14 387 GLN C CA 1
ATOM 2821 C C . GLN C 1 56 ? 21.754 30.803 30.979 1.00 66.76 387 GLN C C 1
ATOM 2822 O O . GLN C 1 56 ? 21.821 29.863 30.192 1.00 71.94 387 GLN C O 1
ATOM 2828 N N . MET C 1 57 ? 22.787 31.212 31.706 1.00 67.80 388 MET C N 1
ATOM 2829 C CA . MET C 1 57 ? 24.105 30.605 31.573 1.00 60.90 388 MET C CA 1
ATOM 2830 C C . MET C 1 57 ? 24.138 29.158 32.074 1.00 64.26 388 MET C C 1
ATOM 2831 O O . MET C 1 57 ? 24.880 28.335 31.540 1.00 68.29 388 MET C O 1
ATOM 2836 N N . LEU C 1 58 ? 23.341 28.854 33.096 1.00 65.26 389 LEU C N 1
ATOM 2837 C CA . LEU C 1 58 ? 23.412 27.559 33.776 1.00 59.67 389 LEU C CA 1
ATOM 2838 C C . LEU C 1 58 ? 22.295 26.589 33.387 1.00 58.04 389 LEU C C 1
ATOM 2839 O O . LEU C 1 58 ? 22.446 25.375 33.538 1.00 55.75 389 LEU C O 1
ATOM 2844 N N . PHE C 1 59 ? 21.177 27.120 32.899 1.00 59.38 390 PHE C N 1
ATOM 2845 C CA . PHE C 1 59 ? 19.984 26.309 32.673 1.00 58.00 390 PHE C CA 1
ATOM 2846 C C . PHE C 1 59 ? 19.363 26.524 31.296 1.00 60.32 390 PHE C C 1
ATOM 2847 O O . PHE C 1 59 ? 18.159 26.744 31.158 1.00 59.60 390 PHE C O 1
ATOM 2855 N N . SER C 1 60 ? 20.216 26.439 30.281 1.00 68.12 391 SER C N 1
ATOM 2856 C CA . SER C 1 60 ? 19.798 26.390 28.885 1.00 71.57 391 SER C CA 1
ATOM 2857 C C . SER C 1 60 ? 21.002 25.917 28.078 1.00 72.04 391 SER C C 1
ATOM 2858 O O . SER C 1 60 ? 22.056 25.635 28.650 1.00 73.97 391 SER C O 1
ATOM 2861 N N . ASP C 1 61 ? 20.852 25.828 26.759 1.00 74.55 392 ASP C N 1
ATOM 2862 C CA . ASP C 1 61 ? 21.949 25.395 25.892 1.00 76.86 392 ASP C CA 1
ATOM 2863 C C . ASP C 1 61 ? 22.891 26.566 25.638 1.00 74.24 392 ASP C C 1
ATOM 2864 O O . ASP C 1 61 ? 23.172 26.914 24.491 1.00 86.67 392 ASP C O 1
ATOM 2869 N N . SER C 1 62 ? 23.376 27.172 26.714 1.00 65.96 393 SER C N 1
ATOM 2870 C CA . SER C 1 62 ? 24.153 28.398 26.605 1.00 73.50 393 SER C CA 1
ATOM 2871 C C . SER C 1 62 ? 25.581 28.102 26.159 1.00 74.29 393 SER C C 1
ATOM 2872 O O . SER C 1 62 ? 26.082 26.998 26.380 1.00 68.88 393 SER C O 1
ATOM 2875 N N . PRO C 1 63 ? 26.240 29.089 25.523 1.00 74.30 394 PRO C N 1
ATOM 2876 C CA . PRO C 1 63 ? 27.663 28.954 25.188 1.00 76.55 394 PRO C CA 1
ATOM 2877 C C . PRO C 1 63 ? 28.545 28.804 26.427 1.00 70.21 394 PRO C C 1
ATOM 2878 O O . PRO C 1 63 ? 29.562 28.113 26.371 1.00 69.40 394 PRO C O 1
ATOM 2882 N N . PHE C 1 64 ? 28.156 29.448 27.525 1.00 69.60 395 PHE C N 1
ATOM 2883 C CA . PHE C 1 64 ? 28.909 29.369 28.772 1.00 66.82 395 PHE C CA 1
ATOM 2884 C C . PHE C 1 64 ? 28.943 27.943 29.301 1.00 69.20 395 PHE C C 1
ATOM 2885 O O . PHE C 1 64 ? 29.997 27.444 29.704 1.00 66.37 395 PHE C O 1
ATOM 2893 N N . LEU C 1 65 ? 27.780 27.298 29.304 1.00 67.97 396 LEU C N 1
ATOM 2894 C CA . LEU C 1 65 ? 27.656 25.952 29.849 1.00 71.44 396 LEU C CA 1
ATOM 2895 C C . LEU C 1 65 ? 28.412 24.972 28.963 1.00 70.32 396 LEU C C 1
ATOM 2896 O O . LEU C 1 65 ? 29.179 24.143 29.455 1.00 69.13 396 LEU C O 1
ATOM 2901 N N . GLN C 1 66 ? 28.209 25.087 27.654 1.00 69.41 397 GLN C N 1
ATOM 2902 C CA . GLN C 1 66 ? 28.916 24.249 26.695 1.00 71.66 397 GLN C CA 1
ATOM 2903 C C . GLN C 1 66 ? 30.423 24.407 26.886 1.00 76.89 397 GLN C C 1
ATOM 2904 O O . GLN C 1 66 ? 31.159 23.420 26.947 1.00 78.32 397 GLN C O 1
ATOM 2910 N N . GLY C 1 67 ? 30.869 25.654 27.002 1.00 69.76 398 GLY C N 1
ATOM 2911 C CA . GLY C 1 67 ? 32.279 25.947 27.169 1.00 66.58 398 GLY C CA 1
ATOM 2912 C C . GLY C 1 67 ? 32.832 25.404 28.467 1.00 67.09 398 GLY C C 1
ATOM 2913 O O . GLY C 1 67 ? 33.939 24.871 28.500 1.00 68.73 398 GLY C O 1
ATOM 2914 N N . PHE C 1 68 ? 32.063 25.538 29.541 1.00 69.51 399 PHE C N 1
ATOM 2915 C CA . PHE C 1 68 ? 32.512 25.073 30.844 1.00 69.58 399 PHE C CA 1
ATOM 2916 C C . PHE C 1 68 ? 32.633 23.558 30.851 1.00 65.60 399 PHE C C 1
ATOM 2917 O O . PHE C 1 68 ? 33.624 23.015 31.335 1.00 61.61 399 PHE C O 1
ATOM 2925 N N . LEU C 1 69 ? 31.628 22.876 30.308 1.00 69.08 400 LEU C N 1
ATOM 2926 C CA . LEU C 1 69 ? 31.667 21.418 30.212 1.00 69.75 400 LEU C CA 1
ATOM 2927 C C . LEU C 1 69 ? 32.809 20.967 29.308 1.00 69.31 400 LEU C C 1
ATOM 2928 O O . LEU C 1 69 ? 33.332 19.866 29.456 1.00 66.07 400 LEU C O 1
ATOM 2933 N N . GLN C 1 70 ? 33.190 21.829 28.373 1.00 73.89 401 GLN C N 1
ATOM 2934 C CA . GLN C 1 70 ? 34.309 21.551 27.486 1.00 68.49 401 GLN C CA 1
ATOM 2935 C C . GLN C 1 70 ? 35.638 21.674 28.226 1.00 67.49 401 GLN C C 1
ATOM 2936 O O . GLN C 1 70 ? 36.563 20.904 27.980 1.00 68.04 401 GLN C O 1
ATOM 2942 N N . GLN C 1 71 ? 35.729 22.648 29.128 1.00 71.12 402 GLN C N 1
ATOM 2943 C CA . GLN C 1 71 ? 36.924 22.817 29.952 1.00 74.64 402 GLN C CA 1
ATOM 2944 C C . GLN C 1 71 ? 37.067 21.682 30.961 1.00 73.88 402 GLN C C 1
ATOM 2945 O O . GLN C 1 71 ? 38.167 21.385 31.426 1.00 73.94 402 GLN C O 1
ATOM 2951 N N . ARG C 1 72 ? 35.943 21.063 31.304 1.00 76.20 403 ARG C N 1
ATOM 2952 C CA . ARG C 1 72 ? 35.927 19.955 32.250 1.00 72.69 403 ARG C CA 1
ATOM 2953 C C . ARG C 1 72 ? 36.109 18.615 31.534 1.00 76.78 403 ARG C C 1
ATOM 2954 O O . ARG C 1 72 ? 35.954 17.552 32.143 1.00 74.63 403 ARG C O 1
ATOM 2962 N N . LYS C 1 73 ? 36.430 18.679 30.242 1.00 69.56 404 LYS C N 1
ATOM 2963 C CA . LYS C 1 73 ? 36.773 17.499 29.447 1.00 71.82 404 LYS C CA 1
ATOM 2964 C C . LYS C 1 73 ? 35.601 16.529 29.269 1.00 71.11 404 LYS C C 1
ATOM 2965 O O . LYS C 1 73 ? 35.803 15.327 29.092 1.00 72.91 404 LYS C O 1
ATOM 2971 N N . PHE C 1 74 ? 34.381 17.052 29.299 1.00 69.14 405 PHE C N 1
ATOM 2972 C CA . PHE C 1 74 ? 33.203 16.232 29.054 1.00 64.87 405 PHE C CA 1
ATOM 2973 C C . PHE C 1 74 ? 32.970 16.145 27.559 1.00 66.99 405 PHE C C 1
ATOM 2974 O O . PHE C 1 74 ? 33.178 17.119 26.835 1.00 73.60 405 PHE C O 1
ATOM 2982 N N . THR C 1 75 ? 32.541 14.971 27.107 1.00 73.44 406 THR C N 1
ATOM 2983 C CA . THR C 1 75 ? 32.271 14.722 25.696 1.00 67.61 406 THR C CA 1
ATOM 2984 C C . THR C 1 75 ? 30.860 14.168 25.520 1.00 64.05 406 THR C C 1
ATOM 2985 O O . THR C 1 75 ? 30.238 13.729 26.485 1.00 67.31 406 THR C O 1
ATOM 2989 N N . ASP C 1 76 ? 30.363 14.198 24.286 1.00 69.16 407 ASP C N 1
ATOM 2990 C CA . ASP C 1 76 ? 29.039 13.668 23.944 1.00 66.73 407 ASP C CA 1
ATOM 2991 C C . ASP C 1 76 ? 27.946 14.386 24.726 1.00 64.69 407 ASP C C 1
ATOM 2992 O O . ASP C 1 76 ? 26.992 13.763 25.198 1.00 62.46 407 ASP C O 1
ATOM 2997 N N . VAL C 1 77 ? 28.087 15.701 24.851 1.00 62.13 408 VAL C N 1
ATOM 2998 C CA . VAL C 1 77 ? 27.169 16.489 25.662 1.00 53.90 408 VAL C CA 1
ATOM 2999 C C . VAL C 1 77 ? 25.872 16.773 24.917 1.00 52.03 408 VAL C C 1
ATOM 3000 O O . VAL C 1 77 ? 25.880 17.359 23.835 1.00 58.78 408 VAL C O 1
ATOM 3004 N N . THR C 1 78 ? 24.762 16.353 25.514 1.00 54.16 409 THR C N 1
ATOM 3005 C CA . THR C 1 78 ? 23.431 16.697 25.030 1.00 47.76 409 THR C CA 1
ATOM 3006 C C . THR C 1 78 ? 22.671 17.434 26.124 1.00 53.31 409 THR C C 1
ATOM 3007 O O . THR C 1 78 ? 22.471 16.901 27.217 1.00 60.05 409 THR C O 1
ATOM 3011 N N . LEU C 1 79 ? 22.266 18.665 25.828 1.00 53.58 410 LEU C N 1
ATOM 3012 C CA . LEU C 1 79 ? 21.441 19.451 26.733 1.00 50.95 410 LEU C CA 1
ATOM 3013 C C . LEU C 1 79 ? 20.075 19.668 26.104 1.00 53.73 410 LEU C C 1
ATOM 3014 O O . LEU C 1 79 ? 19.902 20.559 25.275 1.00 64.89 410 LEU C O 1
ATOM 3019 N N . SER C 1 80 ? 19.107 18.844 26.493 1.00 50.36 411 SER C N 1
ATOM 3020 C CA . SER C 1 80 ? 17.761 18.945 25.944 1.00 53.41 411 SER C CA 1
ATOM 3021 C C . SER C 1 80 ? 17.052 20.224 26.398 1.00 62.20 411 SER C C 1
ATOM 3022 O O . SER C 1 80 ? 17.458 20.857 27.377 1.00 62.93 411 SER C O 1
ATOM 3025 N N . PRO C 1 81 ? 15.994 20.622 25.672 1.00 62.62 412 PRO C N 1
ATOM 3026 C CA . PRO C 1 81 ? 15.182 21.766 26.100 1.00 62.10 412 PRO C CA 1
ATOM 3027 C C . PRO C 1 81 ? 14.288 21.433 27.287 1.00 64.93 412 PRO C C 1
ATOM 3028 O O . PRO C 1 81 ? 14.084 20.258 27.593 1.00 67.12 412 PRO C O 1
ATOM 3032 N N . TRP C 1 82 ? 13.763 22.464 27.941 1.00 69.37 413 TRP C N 1
ATOM 3033 C CA . TRP C 1 82 ? 12.823 22.288 29.039 1.00 61.01 413 TRP C CA 1
ATOM 3034 C C . TRP C 1 82 ? 11.441 21.927 28.499 1.00 66.12 413 TRP C C 1
ATOM 3035 O O . TRP C 1 82 ? 11.013 22.460 27.476 1.00 69.18 413 TRP C O 1
ATOM 3046 N N . SER C 1 83 ? 10.744 21.028 29.187 1.00 67.03 414 SER C N 1
ATOM 3047 C CA . SER C 1 83 ? 9.419 20.593 28.754 1.00 72.55 414 SER C CA 1
ATOM 3048 C C . SER C 1 83 ? 8.575 20.187 29.954 1.00 70.31 414 SER C C 1
ATOM 3049 O O . SER C 1 83 ? 9.110 19.818 30.995 1.00 74.01 414 SER C O 1
ATOM 3052 N N . SER C 1 84 ? 7.256 20.259 29.801 1.00 74.00 415 SER C N 1
ATOM 3053 C CA . SER C 1 84 ? 6.337 19.873 30.866 1.00 83.69 415 SER C CA 1
ATOM 3054 C C . SER C 1 84 ? 5.855 18.441 30.687 1.00 86.31 415 SER C C 1
ATOM 3055 O O . SER C 1 84 ? 5.557 18.011 29.571 1.00 84.09 415 SER C O 1
ATOM 3058 N N . ASP C 1 85 ? 5.775 17.714 31.798 1.00 88.57 416 ASP C N 1
ATOM 3059 C CA . ASP C 1 85 ? 5.356 16.317 31.788 1.00 96.77 416 ASP C CA 1
ATOM 3060 C C . ASP C 1 85 ? 3.964 16.159 32.407 1.00 102.89 416 ASP C C 1
ATOM 3061 O O . ASP C 1 85 ? 3.255 17.148 32.604 1.00 105.66 416 ASP C O 1
ATOM 3066 N N . SER C 1 86 ? 3.574 14.919 32.700 1.00 107.54 417 SER C N 1
ATOM 3067 C CA . SER C 1 86 ? 2.264 14.635 33.289 1.00 109.71 417 SER C CA 1
ATOM 3068 C C . SER C 1 86 ? 2.157 15.189 34.715 1.00 108.58 417 SER C C 1
ATOM 3069 O O . SER C 1 86 ? 1.065 15.525 35.176 1.00 113.67 417 SER C O 1
ATOM 3072 N N . LYS C 1 87 ? 3.292 15.285 35.405 1.00 103.96 418 LYS C N 1
ATOM 3073 C CA . LYS C 1 87 ? 3.344 15.905 36.729 1.00 104.41 418 LYS C CA 1
ATOM 3074 C C . LYS C 1 87 ? 3.484 17.425 36.609 1.00 103.89 418 LYS C C 1
ATOM 3075 O O . LYS C 1 87 ? 3.549 18.137 37.610 1.00 100.67 418 LYS C O 1
ATOM 3081 N N . CYS C 1 88 ? 3.561 17.892 35.366 1.00 110.19 419 CYS C N 1
ATOM 3082 C CA . CYS C 1 88 ? 3.508 19.312 35.007 1.00 108.96 419 CYS C CA 1
ATOM 3083 C C . CYS C 1 88 ? 4.443 20.251 35.773 1.00 96.32 419 CYS C C 1
ATOM 3084 O O . CYS C 1 88 ? 4.088 21.398 36.050 1.00 91.22 419 CYS C O 1
ATOM 3087 N N . HIS C 1 89 ? 5.642 19.772 36.087 1.00 92.87 420 HIS C N 1
ATOM 3088 C CA . HIS C 1 89 ? 6.723 20.652 36.509 1.00 91.66 420 HIS C CA 1
ATOM 3089 C C . HIS C 1 89 ? 7.841 20.515 35.481 1.00 84.02 420 HIS C C 1
ATOM 3090 O O . HIS C 1 89 ? 8.158 19.412 35.044 1.00 87.31 420 HIS C O 1
ATOM 3097 N N . GLN C 1 90 ? 8.407 21.645 35.072 1.00 80.20 421 GLN C N 1
ATOM 3098 C CA . GLN C 1 90 ? 9.372 21.675 33.977 1.00 73.23 421 GLN C CA 1
ATOM 3099 C C . GLN C 1 90 ? 10.627 20.851 34.246 1.00 63.88 421 GLN C C 1
ATOM 3100 O O . GLN C 1 90 ? 11.285 21.015 35.270 1.00 63.43 421 GLN C O 1
ATOM 3106 N N . ARG C 1 91 ? 10.950 19.972 33.303 1.00 68.62 422 ARG C N 1
ATOM 3107 C CA . ARG C 1 91 ? 12.135 19.131 33.391 1.00 68.13 422 ARG C CA 1
ATOM 3108 C C . ARG C 1 91 ? 12.970 19.204 32.118 1.00 65.32 422 ARG C C 1
ATOM 3109 O O . ARG C 1 91 ? 12.470 19.552 31.047 1.00 62.73 422 ARG C O 1
ATOM 3117 N N . ARG C 1 92 ? 14.247 18.868 32.254 1.00 55.78 423 ARG C N 1
ATOM 3118 C CA . ARG C 1 92 ? 15.105 18.611 31.111 1.00 54.34 423 ARG C CA 1
ATOM 3119 C C . ARG C 1 92 ? 16.089 17.517 31.510 1.00 57.74 423 ARG C C 1
ATOM 3120 O O . ARG C 1 92 ? 16.445 17.397 32.682 1.00 57.54 423 ARG C O 1
ATOM 3128 N N . VAL C 1 93 ? 16.496 16.708 30.537 1.00 55.41 424 VAL C N 1
ATOM 3129 C CA . VAL C 1 93 ? 17.439 15.624 30.766 1.00 46.41 424 VAL C CA 1
ATOM 3130 C C . VAL C 1 93 ? 18.756 15.947 30.075 1.00 52.35 424 VAL C C 1
ATOM 3131 O O . VAL C 1 93 ? 18.781 16.330 28.905 1.00 60.01 424 VAL C O 1
ATOM 3135 N N . LEU C 1 94 ? 19.845 15.797 30.822 1.00 54.85 425 LEU C N 1
ATOM 3136 C CA . LEU C 1 94 ? 21.189 16.063 30.330 1.00 52.63 425 LEU C CA 1
ATOM 3137 C C . LEU C 1 94 ? 21.956 14.758 30.276 1.00 53.53 425 LEU C C 1
ATOM 3138 O O . LEU C 1 94 ? 21.922 13.984 31.229 1.00 58.12 425 LEU C O 1
ATOM 3143 N N . THR C 1 95 ? 22.644 14.509 29.168 1.00 56.85 426 THR C N 1
ATOM 3144 C CA . THR C 1 95 ? 23.561 13.379 29.100 1.00 55.26 426 THR C CA 1
ATOM 3145 C C . THR C 1 95 ? 24.932 13.888 28.679 1.00 55.17 426 THR C C 1
ATOM 3146 O O . THR C 1 95 ? 25.043 14.878 27.951 1.00 52.40 426 THR C O 1
ATOM 3150 N N . TYR C 1 96 ? 25.974 13.238 29.187 1.00 52.24 427 TYR C N 1
ATOM 3151 C CA . TYR C 1 96 ? 27.336 13.530 28.767 1.00 56.26 427 TYR C CA 1
ATOM 3152 C C . TYR C 1 96 ? 28.287 12.469 29.296 1.00 53.51 427 TYR C C 1
ATOM 3153 O O . TYR C 1 96 ? 27.974 11.750 30.246 1.00 49.78 427 TYR C O 1
ATOM 3162 N N . THR C 1 97 ? 29.442 12.373 28.650 1.00 58.91 428 THR C N 1
ATOM 3163 C CA . THR C 1 97 ? 30.493 11.449 29.039 1.00 62.34 428 THR C CA 1
ATOM 3164 C C . THR C 1 97 ? 31.556 12.193 29.842 1.00 63.57 428 THR C C 1
ATOM 3165 O O . THR C 1 97 ? 32.003 13.269 29.445 1.00 59.89 428 THR C O 1
ATOM 3169 N N . ILE C 1 98 ? 31.951 11.614 30.972 1.00 64.14 429 ILE C N 1
ATOM 3170 C CA . ILE C 1 98 ? 32.952 12.220 31.844 1.00 66.72 429 ILE C CA 1
ATOM 3171 C C . ILE C 1 98 ? 34.236 11.396 31.884 1.00 70.70 429 ILE C C 1
ATOM 3172 O O . ILE C 1 98 ? 34.197 10.176 31.726 1.00 73.80 429 ILE C O 1
ATOM 3177 N N . PRO C 1 99 ? 35.383 12.061 32.090 1.00 73.66 430 PRO C N 1
ATOM 3178 C CA . PRO C 1 99 ? 36.622 11.336 32.382 1.00 71.68 430 PRO C CA 1
ATOM 3179 C C . PRO C 1 99 ? 36.688 10.956 33.855 1.00 76.93 430 PRO C C 1
ATOM 3180 O O . PRO C 1 99 ? 36.224 11.734 34.687 1.00 85.43 430 PRO C O 1
ATOM 3184 N N . ILE C 1 100 ? 37.229 9.783 34.170 1.00 80.38 431 ILE C N 1
ATOM 3185 C CA . ILE C 1 100 ? 37.420 9.387 35.562 1.00 90.20 431 ILE C CA 1
ATOM 3186 C C . ILE C 1 100 ? 38.897 9.111 35.827 1.00 95.49 431 ILE C C 1
ATOM 3187 O O . ILE C 1 100 ? 39.679 8.896 34.900 1.00 91.74 431 ILE C O 1
ATOM 3192 N N . SER C 1 101 ? 39.272 9.141 37.103 1.00 102.49 432 SER C N 1
ATOM 3193 C CA . SER C 1 101 ? 40.672 9.046 37.505 1.00 103.75 432 SER C CA 1
ATOM 3194 C C . SER C 1 101 ? 41.302 7.723 37.064 1.00 112.69 432 SER C C 1
ATOM 3195 O O . SER C 1 101 ? 41.295 6.733 37.797 1.00 105.62 432 SER C O 1
ATOM 3198 N N . GLY C 1 105 ? 40.675 2.840 36.588 1.00 102.88 436 GLY C N 1
ATOM 3199 C CA . GLY C 1 105 ? 39.433 2.736 35.843 1.00 109.88 436 GLY C CA 1
ATOM 3200 C C . GLY C 1 105 ? 39.651 2.564 34.347 1.00 116.28 436 GLY C C 1
ATOM 3201 O O . GLY C 1 105 ? 40.766 2.274 33.914 1.00 111.75 436 GLY C O 1
ATOM 3202 N N . PRO C 1 106 ? 38.579 2.732 33.547 1.00 115.73 437 PRO C N 1
ATOM 3203 C CA . PRO C 1 106 ? 38.650 2.630 32.084 1.00 112.30 437 PRO C CA 1
ATOM 3204 C C . PRO C 1 106 ? 38.897 3.971 31.383 1.00 108.73 437 PRO C C 1
ATOM 3205 O O . PRO C 1 106 ? 38.898 4.015 30.152 1.00 107.28 437 PRO C O 1
ATOM 3209 N N . LYS C 1 107 ? 39.094 5.032 32.166 1.00 106.87 438 LYS C N 1
ATOM 3210 C CA . LYS C 1 107 ? 39.377 6.383 31.658 1.00 103.47 438 LYS C CA 1
ATOM 3211 C C . LYS C 1 107 ? 38.151 7.140 31.116 1.00 94.64 438 LYS C C 1
ATOM 3212 O O . LYS C 1 107 ? 38.299 8.241 30.586 1.00 95.81 438 LYS C O 1
ATOM 3214 N N . SER C 1 108 ? 36.954 6.571 31.257 1.00 93.51 439 SER C N 1
ATOM 3215 C CA . SER C 1 108 ? 35.731 7.227 30.775 1.00 81.91 439 SER C CA 1
ATOM 3216 C C . SER C 1 108 ? 34.454 6.696 31.443 1.00 76.35 439 SER C C 1
ATOM 3217 O O . SER C 1 108 ? 34.404 5.549 31.882 1.00 76.34 439 SER C O 1
ATOM 3220 N N . ALA C 1 109 ? 33.424 7.539 31.503 1.00 73.23 440 ALA C N 1
ATOM 3221 C CA . ALA C 1 109 ? 32.133 7.162 32.087 1.00 65.73 440 ALA C CA 1
ATOM 3222 C C . ALA C 1 109 ? 31.014 8.056 31.553 1.00 64.82 440 ALA C C 1
ATOM 3223 O O . ALA C 1 109 ? 31.271 9.172 31.104 1.00 71.21 440 ALA C O 1
ATOM 3225 N N . SER C 1 110 ? 29.777 7.566 31.607 1.00 53.73 441 SER C N 1
ATOM 3226 C CA . SER C 1 110 ? 28.618 8.329 31.144 1.00 61.15 441 SER C CA 1
ATOM 3227 C C . SER C 1 110 ? 27.754 8.803 32.305 1.00 59.05 441 SER C C 1
ATOM 3228 O O . SER C 1 110 ? 27.732 8.185 33.365 1.00 62.96 441 SER C O 1
ATOM 3231 N N . VAL C 1 111 ? 27.018 9.885 32.079 1.00 58.82 442 VAL C N 1
ATOM 3232 C CA . VAL C 1 111 ? 26.212 10.508 33.120 1.00 57.36 442 VAL C CA 1
ATOM 3233 C C . VAL C 1 111 ? 24.848 10.914 32.579 1.00 56.40 442 VAL C C 1
ATOM 3234 O O . VAL C 1 111 ? 24.756 11.555 31.534 1.00 58.15 442 VAL C O 1
ATOM 3238 N N . VAL C 1 112 ? 23.797 10.536 33.300 1.00 55.58 443 VAL C N 1
ATOM 3239 C CA . VAL C 1 112 ? 22.448 11.021 33.023 1.00 51.47 443 VAL C CA 1
ATOM 3240 C C . VAL C 1 112 ? 21.958 11.913 34.162 1.00 54.26 443 VAL C C 1
ATOM 3241 O O . VAL C 1 112 ? 21.716 11.438 35.277 1.00 53.14 443 VAL C O 1
ATOM 3245 N N . GLU C 1 113 ? 21.801 13.201 33.863 1.00 53.94 444 GLU C N 1
ATOM 3246 C CA . GLU C 1 113 ? 21.347 14.188 34.837 1.00 49.31 444 GLU C CA 1
ATOM 3247 C C . GLU C 1 113 ? 19.957 14.713 34.481 1.00 48.96 444 GLU C C 1
ATOM 3248 O O . GLU C 1 113 ? 19.743 15.219 33.385 1.00 55.51 444 GLU C O 1
ATOM 3254 N N . THR C 1 114 ? 19.022 14.593 35.418 1.00 54.98 445 THR C N 1
ATOM 3255 C CA . THR C 1 114 ? 17.657 15.082 35.238 1.00 52.96 445 THR C CA 1
ATOM 3256 C C . THR C 1 114 ? 17.399 16.289 36.139 1.00 55.71 445 THR C C 1
ATOM 3257 O O . THR C 1 114 ? 17.554 16.203 37.359 1.00 58.96 445 THR C O 1
ATOM 3261 N N . GLN C 1 115 ? 16.998 17.405 35.535 1.00 55.51 446 GLN C N 1
ATOM 3262 C CA . GLN C 1 115 ? 16.772 18.645 36.273 1.00 54.95 446 GLN C CA 1
ATOM 3263 C C . GLN C 1 115 ? 15.301 19.031 36.286 1.00 57.46 446 GLN C C 1
ATOM 3264 O O . GLN C 1 115 ? 14.575 18.756 35.336 1.00 58.17 446 GLN C O 1
ATOM 3270 N N . THR C 1 116 ? 14.871 19.655 37.379 1.00 59.81 447 THR C N 1
ATOM 3271 C CA . THR C 1 116 ? 13.511 20.169 37.503 1.00 63.25 447 THR C CA 1
ATOM 3272 C C . THR C 1 116 ? 13.562 21.623 37.948 1.00 64.26 447 THR C C 1
ATOM 3273 O O . THR C 1 116 ? 14.164 21.933 38.974 1.00 64.60 447 THR C O 1
ATOM 3277 N N . LEU C 1 117 ? 12.932 22.508 37.181 1.00 59.16 448 LEU C N 1
ATOM 3278 C CA . LEU C 1 117 ? 12.952 23.934 37.489 1.00 61.67 448 LEU C CA 1
ATOM 3279 C C . LEU C 1 117 ? 11.654 24.374 38.159 1.00 60.88 448 LEU C C 1
ATOM 3280 O O . LEU C 1 117 ? 10.572 23.898 37.811 1.00 56.94 448 LEU C O 1
ATOM 3285 N N . PHE C 1 118 ? 11.786 25.283 39.124 1.00 65.41 449 PHE C N 1
ATOM 3286 C CA . PHE C 1 118 ? 10.650 25.862 39.841 1.00 65.24 449 PHE C CA 1
ATOM 3287 C C . PHE C 1 118 ? 10.718 27.385 39.817 1.00 64.18 449 PHE C C 1
ATOM 3288 O O . PHE C 1 118 ? 11.752 27.973 40.132 1.00 60.85 449 PHE C O 1
ATOM 3296 N N . ARG C 1 119 ? 9.607 28.015 39.448 1.00 73.80 450 ARG C N 1
ATOM 3297 C CA . ARG C 1 119 ? 9.541 29.469 39.347 1.00 69.43 450 ARG C CA 1
ATOM 3298 C C . ARG C 1 119 ? 8.108 29.933 39.109 1.00 68.61 450 ARG C C 1
ATOM 3299 O O . ARG C 1 119 ? 7.575 30.742 39.868 1.00 79.00 450 ARG C O 1
ATOM 3307 N N . GLY C 1 126 ? 13.802 35.355 41.031 1.00 83.20 457 GLY C N 1
ATOM 3308 C CA . GLY C 1 126 ? 14.237 34.121 41.661 1.00 76.05 457 GLY C CA 1
ATOM 3309 C C . GLY C 1 126 ? 14.121 32.902 40.757 1.00 72.94 457 GLY C C 1
ATOM 3310 O O . GLY C 1 126 ? 13.627 33.000 39.632 1.00 71.64 457 GLY C O 1
ATOM 3311 N N . CYS C 1 127 ? 14.576 31.756 41.265 1.00 67.15 458 CYS C N 1
ATOM 3312 C CA . CYS C 1 127 ? 14.581 30.491 40.523 1.00 60.26 458 CYS C CA 1
ATOM 3313 C C . CYS C 1 127 ? 15.180 29.359 41.367 1.00 59.64 458 CYS C C 1
ATOM 3314 O O . CYS C 1 127 ? 16.145 29.567 42.104 1.00 60.58 458 CYS C O 1
ATOM 3317 N N . VAL C 1 128 ? 14.603 28.165 41.257 1.00 55.10 459 VAL C N 1
ATOM 3318 C CA . VAL C 1 128 ? 15.124 26.985 41.950 1.00 59.00 459 VAL C CA 1
ATOM 3319 C C . VAL C 1 128 ? 15.154 25.774 41.016 1.00 58.86 459 VAL C C 1
ATOM 3320 O O . VAL C 1 128 ? 14.193 25.522 40.287 1.00 59.67 459 VAL C O 1
ATOM 3324 N N . VAL C 1 129 ? 16.254 25.023 41.052 1.00 54.16 460 VAL C N 1
ATOM 3325 C CA . VAL C 1 129 ? 16.414 23.852 40.194 1.00 56.45 460 VAL C CA 1
ATOM 3326 C C . VAL C 1 129 ? 16.920 22.649 40.989 1.00 52.59 460 VAL C C 1
ATOM 3327 O O . VAL C 1 129 ? 17.943 22.728 41.663 1.00 52.63 460 VAL C O 1
ATOM 3331 N N . ASP C 1 130 ? 16.182 21.543 40.904 1.00 58.02 461 ASP C N 1
ATOM 3332 C CA . ASP C 1 130 ? 16.562 20.280 41.542 1.00 63.40 461 ASP C CA 1
ATOM 3333 C C . ASP C 1 130 ? 17.176 19.319 40.530 1.00 60.49 461 ASP C C 1
ATOM 3334 O O . ASP C 1 130 ? 16.578 19.042 39.494 1.00 63.50 461 ASP C O 1
ATOM 3339 N N . SER C 1 131 ? 18.353 18.791 40.854 1.00 56.46 462 SER C N 1
ATOM 3340 C CA . SER C 1 131 ? 19.113 17.961 39.928 1.00 56.66 462 SER C CA 1
ATOM 3341 C C . SER C 1 131 ? 19.445 16.585 40.505 1.00 60.44 462 SER C C 1
ATOM 3342 O O . SER C 1 131 ? 19.959 16.482 41.617 1.00 61.14 462 SER C O 1
ATOM 3345 N N . GLU C 1 132 ? 19.152 15.536 39.737 1.00 61.41 463 GLU C N 1
ATOM 3346 C CA . GLU C 1 132 ? 19.538 14.172 40.095 1.00 62.07 463 GLU C CA 1
ATOM 3347 C C . GLU C 1 132 ? 20.526 13.618 39.075 1.00 56.31 463 GLU C C 1
ATOM 3348 O O . GLU C 1 132 ? 20.138 13.228 37.975 1.00 60.20 463 GLU C O 1
ATOM 3354 N N . VAL C 1 133 ? 21.801 13.590 39.452 1.00 52.31 464 VAL C N 1
ATOM 3355 C CA . VAL C 1 133 ? 22.859 13.073 38.593 1.00 47.27 464 VAL C CA 1
ATOM 3356 C C . VAL C 1 133 ? 23.093 11.581 38.832 1.00 56.59 464 VAL C C 1
ATOM 3357 O O . VAL C 1 133 ? 23.482 11.166 39.925 1.00 57.58 464 VAL C O 1
ATOM 3361 N N . LEU C 1 134 ? 22.854 10.785 37.793 1.00 63.86 465 LEU C N 1
ATOM 3362 C CA . LEU C 1 134 ? 23.107 9.348 37.820 1.00 56.18 465 LEU C CA 1
ATOM 3363 C C . LEU C 1 134 ? 24.339 9.036 36.966 1.00 55.16 465 LEU C C 1
ATOM 3364 O O . LEU C 1 134 ? 24.535 9.642 35.915 1.00 60.95 465 LEU C O 1
ATOM 3369 N N . THR C 1 135 ? 25.164 8.097 37.427 1.00 63.35 466 THR C N 1
ATOM 3370 C CA . THR C 1 135 ? 26.438 7.775 36.774 1.00 66.69 466 THR C CA 1
ATOM 3371 C C . THR C 1 135 ? 26.541 6.282 36.458 1.00 68.37 466 THR C C 1
ATOM 3372 O O . THR C 1 135 ? 26.437 5.440 37.355 1.00 64.47 466 THR C O 1
ATOM 3376 N N . GLN C 1 136 ? 26.754 5.970 35.180 1.00 70.10 467 GLN C N 1
ATOM 3377 C CA . GLN C 1 136 ? 26.934 4.592 34.724 1.00 68.58 467 GLN C CA 1
ATOM 3378 C C . GLN C 1 136 ? 28.345 4.382 34.189 1.00 63.98 467 GLN C C 1
ATOM 3379 O O . GLN C 1 136 ? 28.956 5.301 33.647 1.00 66.18 467 GLN C O 1
ATOM 3385 N N . GLY C 1 137 ? 28.851 3.164 34.342 1.00 63.11 468 GLY C N 1
ATOM 3386 C CA . GLY C 1 137 ? 30.172 2.817 33.855 1.00 63.92 468 GLY C CA 1
ATOM 3387 C C . GLY C 1 137 ? 31.204 2.847 34.959 1.00 62.39 468 GLY C C 1
ATOM 3388 O O . GLY C 1 137 ? 32.389 3.059 34.704 1.00 65.96 468 GLY C O 1
ATOM 3389 N N . ILE C 1 138 ? 30.752 2.634 36.191 1.00 63.11 469 ILE C N 1
ATOM 3390 C CA . ILE C 1 138 ? 31.639 2.674 37.345 1.00 67.22 469 ILE C CA 1
ATOM 3391 C C . ILE C 1 138 ? 31.203 1.655 38.396 1.00 66.85 469 ILE C C 1
ATOM 3392 O O . ILE C 1 138 ? 30.032 1.266 38.435 1.00 63.17 469 ILE C O 1
ATOM 3397 N N . PRO C 1 139 ? 32.146 1.216 39.249 1.00 64.33 470 PRO C N 1
ATOM 3398 C CA . PRO C 1 139 ? 31.816 0.312 40.356 1.00 65.12 470 PRO C CA 1
ATOM 3399 C C . PRO C 1 139 ? 30.721 0.862 41.266 1.00 66.12 470 PRO C C 1
ATOM 3400 O O . PRO C 1 139 ? 30.736 2.043 41.619 1.00 60.05 470 PRO C O 1
ATOM 3404 N N . TYR C 1 140 ? 29.783 -0.005 41.630 1.00 70.18 471 TYR C N 1
ATOM 3405 C CA . TYR C 1 140 ? 28.710 0.337 42.559 1.00 76.89 471 TYR C CA 1
ATOM 3406 C C . TYR C 1 140 ? 27.829 1.453 42.015 1.00 67.49 471 TYR C C 1
ATOM 3407 O O . TYR C 1 140 ? 27.382 2.318 42.762 1.00 67.99 471 TYR C O 1
ATOM 3416 N N . GLN C 1 141 ? 27.572 1.421 40.714 1.00 69.28 472 GLN C N 1
ATOM 3417 C CA . GLN C 1 141 ? 26.755 2.445 40.080 1.00 65.88 472 GLN C CA 1
ATOM 3418 C C . GLN C 1 141 ? 25.303 2.362 40.543 1.00 66.20 472 GLN C C 1
ATOM 3419 O O . GLN C 1 141 ? 24.640 3.384 40.716 1.00 69.03 472 GLN C O 1
ATOM 3425 N N . ASP C 1 142 ? 24.814 1.145 40.753 1.00 69.91 473 ASP C N 1
ATOM 3426 C CA . ASP C 1 142 ? 23.418 0.945 41.118 1.00 73.72 473 ASP C CA 1
ATOM 3427 C C . ASP C 1 142 ? 23.237 0.996 42.640 1.00 72.66 473 ASP C C 1
ATOM 3428 O O . ASP C 1 142 ? 22.141 0.752 43.151 1.00 71.46 473 ASP C O 1
ATOM 3433 N N . TYR C 1 143 ? 24.311 1.328 43.357 1.00 69.83 474 TYR C N 1
ATOM 3434 C CA . TYR C 1 143 ? 24.265 1.466 44.814 1.00 71.18 474 TYR C CA 1
ATOM 3435 C C . TYR C 1 143 ? 23.875 2.881 45.247 1.00 69.42 474 TYR C C 1
ATOM 3436 O O . TYR C 1 143 ? 23.303 3.077 46.323 1.00 63.77 474 TYR C O 1
ATOM 3445 N N . PHE C 1 144 ? 24.180 3.869 44.411 1.00 67.18 475 PHE C N 1
ATOM 3446 C CA . PHE C 1 144 ? 23.956 5.258 44.789 1.00 63.96 475 PHE C CA 1
ATOM 3447 C C . PHE C 1 144 ? 23.804 6.197 43.601 1.00 63.96 475 PHE C C 1
ATOM 3448 O O . PHE C 1 144 ? 24.011 5.824 42.446 1.00 63.47 475 PHE C O 1
ATOM 3456 N N . TYR C 1 145 ? 23.450 7.433 43.925 1.00 61.63 476 TYR C N 1
ATOM 3457 C CA . TYR C 1 145 ? 23.452 8.532 42.976 1.00 60.02 476 TYR C CA 1
ATOM 3458 C C . TYR C 1 145 ? 23.577 9.817 43.794 1.00 56.99 476 TYR C C 1
ATOM 3459 O O . TYR C 1 145 ? 23.765 9.754 45.009 1.00 56.90 476 TYR C O 1
ATOM 3468 N N . THR C 1 146 ? 23.489 10.973 43.145 1.00 57.03 477 THR C N 1
ATOM 3469 C CA . THR C 1 146 ? 23.617 12.246 43.851 1.00 57.77 477 THR C CA 1
ATOM 3470 C C . THR C 1 146 ? 22.482 13.191 43.501 1.00 55.12 477 THR C C 1
ATOM 3471 O O . THR C 1 146 ? 21.969 13.182 42.383 1.00 54.07 477 THR C O 1
ATOM 3475 N N . ALA C 1 147 ? 22.099 14.000 44.483 1.00 60.50 478 ALA C N 1
ATOM 3476 C CA . ALA C 1 147 ? 21.069 15.012 44.316 1.00 56.29 478 ALA C CA 1
ATOM 3477 C C . ALA C 1 147 ? 21.684 16.377 44.584 1.00 52.89 478 ALA C C 1
ATOM 3478 O O . ALA C 1 147 ? 22.551 16.510 45.448 1.00 56.00 478 ALA C O 1
ATOM 3480 N N . HIS C 1 148 ? 21.254 17.379 43.821 1.00 58.19 479 HIS C N 1
ATOM 3481 C CA . HIS C 1 148 ? 21.795 18.734 43.924 1.00 51.70 479 HIS C CA 1
ATOM 3482 C C . HIS C 1 148 ? 20.677 19.754 43.828 1.00 53.13 479 HIS C C 1
ATOM 3483 O O . HIS C 1 148 ? 19.683 19.539 43.135 1.00 51.25 479 HIS C O 1
ATOM 3490 N N . ARG C 1 149 ? 20.845 20.861 44.543 1.00 57.86 480 ARG C N 1
ATOM 3491 C CA . ARG C 1 149 ? 19.845 21.914 44.582 1.00 57.78 480 ARG C CA 1
ATOM 3492 C C . ARG C 1 149 ? 20.505 23.243 44.238 1.00 58.48 480 ARG C C 1
ATOM 3493 O O . ARG C 1 149 ? 21.466 23.649 44.889 1.00 60.39 480 ARG C O 1
ATOM 3501 N N . TYR C 1 150 ? 19.998 23.889 43.192 1.00 58.07 481 TYR C N 1
ATOM 3502 C CA . TYR C 1 150 ? 20.460 25.209 42.774 1.00 56.70 481 TYR C CA 1
ATOM 3503 C C . TYR C 1 150 ? 19.445 26.248 43.208 1.00 56.08 481 TYR C C 1
ATOM 3504 O O . TYR C 1 150 ? 18.250 26.084 42.967 1.00 64.15 481 TYR C O 1
ATOM 3513 N N . CYS C 1 151 ? 19.919 27.315 43.842 1.00 62.49 482 CYS C N 1
ATOM 3514 C CA . CYS C 1 151 ? 19.046 28.394 44.285 1.00 63.09 482 CYS C CA 1
ATOM 3515 C C . CYS C 1 151 ? 19.569 29.720 43.752 1.00 59.23 482 CYS C C 1
ATOM 3516 O O . CYS C 1 151 ? 20.655 30.163 44.119 1.00 64.37 482 CYS C O 1
ATOM 3519 N N . ILE C 1 152 ? 18.796 30.327 42.857 1.00 55.30 483 ILE C N 1
ATOM 3520 C CA . ILE C 1 152 ? 19.109 31.645 42.316 1.00 64.75 483 ILE C CA 1
ATOM 3521 C C . ILE C 1 152 ? 18.137 32.684 42.866 1.00 65.82 483 ILE C C 1
ATOM 3522 O O . ILE C 1 152 ? 16.972 32.717 42.471 1.00 64.61 483 ILE C O 1
ATOM 3527 N N . LEU C 1 153 ? 18.625 33.525 43.774 1.00 65.35 484 LEU C N 1
ATOM 3528 C CA . LEU C 1 153 ? 17.825 34.606 44.347 1.00 65.27 484 LEU C CA 1
ATOM 3529 C C . LEU C 1 153 ? 18.186 35.963 43.731 1.00 70.61 484 LEU C C 1
ATOM 3530 O O . LEU C 1 153 ? 19.313 36.442 43.878 1.00 69.10 484 LEU C O 1
ATOM 3535 N N . GLY C 1 154 ? 17.228 36.581 43.046 1.00 65.12 485 GLY C N 1
ATOM 3536 C CA . GLY C 1 154 ? 17.446 37.890 42.457 1.00 70.42 485 GLY C CA 1
ATOM 3537 C C . GLY C 1 154 ? 17.518 38.976 43.516 1.00 70.89 485 GLY C C 1
ATOM 3538 O O . GLY C 1 154 ? 16.551 39.207 44.243 1.00 69.00 485 GLY C O 1
ATOM 3539 N N . LEU C 1 155 ? 18.666 39.640 43.609 1.00 68.60 486 LEU C N 1
ATOM 3540 C CA . LEU C 1 155 ? 18.854 40.710 44.587 1.00 74.88 486 LEU C CA 1
ATOM 3541 C C . LEU C 1 155 ? 18.328 42.032 44.036 1.00 81.16 486 LEU C C 1
ATOM 3542 O O . LEU C 1 155 ? 17.402 42.624 44.593 1.00 89.18 486 LEU C O 1
ATOM 3547 N N . ALA C 1 156 ? 18.935 42.488 42.944 1.00 75.32 487 ALA C N 1
ATOM 3548 C CA . ALA C 1 156 ? 18.472 43.665 42.221 1.00 77.53 487 ALA C CA 1
ATOM 3549 C C . ALA C 1 156 ? 18.317 43.302 40.748 1.00 87.39 487 ALA C C 1
ATOM 3550 O O . ALA C 1 156 ? 18.082 42.140 40.415 1.00 93.06 487 ALA C O 1
ATOM 3552 N N . ARG C 1 157 ? 18.449 44.287 39.866 1.00 88.72 488 ARG C N 1
ATOM 3553 C CA . ARG C 1 157 ? 18.343 44.037 38.435 1.00 93.55 488 ARG C CA 1
ATOM 3554 C C . ARG C 1 157 ? 19.485 43.135 37.962 1.00 91.46 488 ARG C C 1
ATOM 3555 O O . ARG C 1 157 ? 19.254 42.009 37.514 1.00 91.60 488 ARG C O 1
ATOM 3563 N N . ASN C 1 158 ? 20.711 43.643 38.071 1.00 85.38 489 ASN C N 1
ATOM 3564 C CA . ASN C 1 158 ? 21.907 42.910 37.665 1.00 82.72 489 ASN C CA 1
ATOM 3565 C C . ASN C 1 158 ? 22.702 42.451 38.877 1.00 75.44 489 ASN C C 1
ATOM 3566 O O . ASN C 1 158 ? 23.887 42.753 39.011 1.00 73.30 489 ASN C O 1
ATOM 3571 N N . LYS C 1 159 ? 22.040 41.718 39.763 1.00 76.69 490 LYS C N 1
ATOM 3572 C CA . LYS C 1 159 ? 22.687 41.214 40.963 1.00 74.23 490 LYS C CA 1
ATOM 3573 C C . LYS C 1 159 ? 21.858 40.082 41.555 1.00 69.52 490 LYS C C 1
ATOM 3574 O O . LYS C 1 159 ? 20.649 40.214 41.743 1.00 72.31 490 LYS C O 1
ATOM 3580 N N . ALA C 1 160 ? 22.515 38.960 41.824 1.00 67.43 491 ALA C N 1
ATOM 3581 C CA . ALA C 1 160 ? 21.845 37.794 42.382 1.00 69.03 491 ALA C CA 1
ATOM 3582 C C . ALA C 1 160 ? 22.841 36.890 43.093 1.00 62.41 491 ALA C C 1
ATOM 3583 O O . ALA C 1 160 ? 24.024 36.858 42.745 1.00 55.86 491 ALA C O 1
ATOM 3585 N N . ARG C 1 161 ? 22.354 36.167 44.098 1.00 62.39 492 ARG C N 1
ATOM 3586 C CA . ARG C 1 161 ? 23.174 35.192 44.804 1.00 66.00 492 ARG C CA 1
ATOM 3587 C C . ARG C 1 161 ? 22.853 33.778 44.325 1.00 58.18 492 ARG C C 1
ATOM 3588 O O . ARG C 1 161 ? 21.707 33.454 44.006 1.00 51.11 492 ARG C O 1
ATOM 3596 N N . LEU C 1 162 ? 23.887 32.947 44.283 1.00 53.09 493 LEU C N 1
ATOM 3597 C CA . LEU C 1 162 ? 23.760 31.561 43.869 1.00 55.10 493 LEU C CA 1
ATOM 3598 C C . LEU C 1 162 ? 24.123 30.647 45.028 1.00 58.16 493 LEU C C 1
ATOM 3599 O O . LEU C 1 162 ? 25.236 30.708 45.550 1.00 58.31 493 LEU C O 1
ATOM 3604 N N . ARG C 1 163 ? 23.165 29.823 45.444 1.00 65.76 494 ARG C N 1
ATOM 3605 C CA . ARG C 1 163 ? 23.417 28.798 46.449 1.00 65.70 494 ARG C CA 1
ATOM 3606 C C . ARG C 1 163 ? 23.317 27.422 45.807 1.00 60.77 494 ARG C C 1
ATOM 3607 O O . ARG C 1 163 ? 22.352 27.125 45.103 1.00 59.21 494 ARG C O 1
ATOM 3615 N N . VAL C 1 164 ? 24.333 26.597 46.040 1.00 59.36 495 VAL C N 1
ATOM 3616 C CA . VAL C 1 164 ? 24.336 25.225 45.555 1.00 60.41 495 VAL C CA 1
ATOM 3617 C C . VAL C 1 164 ? 24.742 24.282 46.679 1.00 61.21 495 VAL C C 1
ATOM 3618 O O . VAL C 1 164 ? 25.841 24.385 47.231 1.00 57.98 495 VAL C O 1
ATOM 3622 N N . SER C 1 165 ? 23.833 23.373 47.014 1.00 58.33 496 SER C N 1
ATOM 3623 C CA . SER C 1 165 ? 24.099 22.320 47.979 1.00 60.88 496 SER C CA 1
ATOM 3624 C C . SER C 1 165 ? 23.870 20.970 47.309 1.00 62.43 496 SER C C 1
ATOM 3625 O O . SER C 1 165 ? 23.094 20.868 46.360 1.00 64.54 496 SER C O 1
ATOM 3628 N N . SER C 1 166 ? 24.552 19.942 47.807 1.00 63.09 497 SER C N 1
ATOM 3629 C CA . SER C 1 166 ? 24.492 18.605 47.223 1.00 66.52 497 SER C CA 1
ATOM 3630 C C . SER C 1 166 ? 24.330 17.552 48.309 1.00 62.29 497 SER C C 1
ATOM 3631 O O . SER C 1 166 ? 24.545 17.833 49.483 1.00 65.65 497 SER C O 1
ATOM 3634 N N . GLU C 1 167 ? 23.953 16.341 47.912 1.00 66.33 498 GLU C N 1
ATOM 3635 C CA . GLU C 1 167 ? 23.892 15.219 48.844 1.00 64.84 498 GLU C CA 1
ATOM 3636 C C . GLU C 1 167 ? 23.964 13.898 48.094 1.00 58.51 498 GLU C C 1
ATOM 3637 O O . GLU C 1 167 ? 23.474 13.779 46.971 1.00 59.93 498 GLU C O 1
ATOM 3643 N N . ILE C 1 168 ? 24.583 12.912 48.731 1.00 57.54 499 ILE C N 1
ATOM 3644 C CA . ILE C 1 168 ? 24.672 11.567 48.184 1.00 54.93 499 ILE C CA 1
ATOM 3645 C C . ILE C 1 168 ? 23.535 10.719 48.739 1.00 62.41 499 ILE C C 1
ATOM 3646 O O . ILE C 1 168 ? 23.289 10.700 49.947 1.00 59.60 499 ILE C O 1
ATOM 3651 N N . ARG C 1 169 ? 22.832 10.039 47.839 1.00 68.11 500 ARG C N 1
ATOM 3652 C CA . ARG C 1 169 ? 21.722 9.170 48.210 1.00 67.26 500 ARG C CA 1
ATOM 3653 C C . ARG C 1 169 ? 22.057 7.725 47.856 1.00 63.08 500 ARG C C 1
ATOM 3654 O O . ARG C 1 169 ? 22.745 7.467 46.868 1.00 62.33 500 ARG C O 1
ATOM 3662 N N . TYR C 1 170 ? 21.570 6.795 48.677 1.00 66.32 501 TYR C N 1
ATOM 3663 C CA . TYR C 1 170 ? 21.827 5.367 48.499 1.00 66.88 501 TYR C CA 1
ATOM 3664 C C . TYR C 1 170 ? 20.556 4.598 48.186 1.00 66.82 501 TYR C C 1
ATOM 3665 O O . TYR C 1 170 ? 19.562 4.706 48.906 1.00 64.96 501 TYR C O 1
ATOM 3674 N N . ARG C 1 171 ? 20.595 3.816 47.111 1.00 67.40 502 ARG C N 1
ATOM 3675 C CA . ARG C 1 171 ? 19.502 2.905 46.797 1.00 77.00 502 ARG C CA 1
ATOM 3676 C C . ARG C 1 171 ? 19.668 1.611 47.608 1.00 75.20 502 ARG C C 1
ATOM 3677 O O . ARG C 1 171 ? 18.716 1.133 48.228 1.00 71.33 502 ARG C O 1
ATOM 3685 N N . LYS C 1 172 ? 20.884 1.066 47.602 1.00 76.72 503 LYS C N 1
ATOM 3686 C CA . LYS C 1 172 ? 21.247 -0.086 48.431 1.00 83.71 503 LYS C CA 1
ATOM 3687 C C . LYS C 1 172 ? 22.251 0.347 49.493 1.00 80.26 503 LYS C C 1
ATOM 3688 O O . LYS C 1 172 ? 22.773 1.459 49.441 1.00 75.19 503 LYS C O 1
ATOM 3694 N N . GLN C 1 173 ? 22.528 -0.534 50.448 1.00 87.09 504 GLN C N 1
ATOM 3695 C CA . GLN C 1 173 ? 23.448 -0.215 51.534 1.00 86.86 504 GLN C CA 1
ATOM 3696 C C . GLN C 1 173 ? 24.692 -1.101 51.505 1.00 89.15 504 GLN C C 1
ATOM 3697 O O . GLN C 1 173 ? 24.645 -2.253 51.936 1.00 88.78 504 GLN C O 1
ATOM 3703 N N . PRO C 1 174 ? 25.813 -0.565 50.987 1.00 89.80 505 PRO C N 1
ATOM 3704 C CA . PRO C 1 174 ? 27.081 -1.300 50.997 1.00 82.43 505 PRO C CA 1
ATOM 3705 C C . PRO C 1 174 ? 27.744 -1.216 52.362 1.00 88.14 505 PRO C C 1
ATOM 3706 O O . PRO C 1 174 ? 27.383 -0.341 53.148 1.00 93.32 505 PRO C O 1
ATOM 3710 N N . TRP C 1 175 ? 28.704 -2.090 52.644 1.00 86.39 506 TRP C N 1
ATOM 3711 C CA . TRP C 1 175 ? 29.323 -2.095 53.961 1.00 88.40 506 TRP C CA 1
ATOM 3712 C C . TRP C 1 175 ? 30.278 -0.913 54.098 1.00 86.15 506 TRP C C 1
ATOM 3713 O O . TRP C 1 175 ? 30.554 -0.216 53.121 1.00 83.22 506 TRP C O 1
ATOM 3724 N N . SER C 1 176 ? 30.764 -0.701 55.320 1.00 85.26 507 SER C N 1
ATOM 3725 C CA . SER C 1 176 ? 31.504 0.503 55.702 1.00 80.78 507 SER C CA 1
ATOM 3726 C C . SER C 1 176 ? 32.549 0.979 54.690 1.00 79.11 507 SER C C 1
ATOM 3727 O O . SER C 1 176 ? 32.521 2.134 54.265 1.00 77.65 507 SER C O 1
ATOM 3730 N N . LEU C 1 177 ? 33.465 0.095 54.308 1.00 76.51 508 LEU C N 1
ATOM 3731 C CA . LEU C 1 177 ? 34.603 0.483 53.480 1.00 75.30 508 LEU C CA 1
ATOM 3732 C C . LEU C 1 177 ? 34.188 0.946 52.088 1.00 77.06 508 LEU C C 1
ATOM 3733 O O . LEU C 1 177 ? 34.759 1.895 51.548 1.00 74.19 508 LEU C O 1
ATOM 3738 N N . VAL C 1 178 ? 33.210 0.263 51.503 1.00 81.08 509 VAL C N 1
ATOM 3739 C CA . VAL C 1 178 ? 32.709 0.627 50.182 1.00 79.69 509 VAL C CA 1
ATOM 3740 C C . VAL C 1 178 ? 32.098 2.017 50.249 1.00 70.83 509 VAL C C 1
ATOM 3741 O O . VAL C 1 178 ? 32.485 2.919 49.510 1.00 68.26 509 VAL C O 1
ATOM 3745 N N . LYS C 1 179 ? 31.141 2.173 51.153 1.00 74.99 510 LYS C N 1
ATOM 3746 C CA . LYS C 1 179 ? 30.486 3.452 51.386 1.00 79.74 510 LYS C CA 1
ATOM 3747 C C . LYS C 1 179 ? 31.502 4.566 51.654 1.00 75.00 510 LYS C C 1
ATOM 3748 O O . LYS C 1 179 ? 31.268 5.724 51.315 1.00 74.22 510 LYS C O 1
ATOM 3754 N N . SER C 1 180 ? 32.636 4.204 52.245 1.00 76.94 511 SER C N 1
ATOM 3755 C CA . SER C 1 180 ? 33.686 5.168 52.548 1.00 73.30 511 SER C CA 1
ATOM 3756 C C . SER C 1 180 ? 34.418 5.591 51.283 1.00 68.99 511 SER C C 1
ATOM 3757 O O . SER C 1 180 ? 34.727 6.768 51.101 1.00 74.24 511 SER C O 1
ATOM 3760 N N . LEU C 1 181 ? 34.689 4.630 50.406 1.00 71.47 512 LEU C N 1
ATOM 3761 C CA . LEU C 1 181 ? 35.406 4.913 49.168 1.00 71.82 512 LEU C CA 1
ATOM 3762 C C . LEU C 1 181 ? 34.524 5.691 48.193 1.00 68.87 512 LEU C C 1
ATOM 3763 O O . LEU C 1 181 ? 35.014 6.527 47.435 1.00 65.37 512 LEU C O 1
ATOM 3768 N N . ILE C 1 182 ? 33.223 5.418 48.221 1.00 68.55 513 ILE C N 1
ATOM 3769 C CA . ILE C 1 182 ? 32.277 6.150 47.388 1.00 61.55 513 ILE C CA 1
ATOM 3770 C C . ILE C 1 182 ? 32.298 7.625 47.771 1.00 63.22 513 ILE C C 1
ATOM 3771 O O . ILE C 1 182 ? 32.571 8.487 46.941 1.00 68.92 513 ILE C O 1
ATOM 3776 N N . GLU C 1 183 ? 32.028 7.909 49.039 1.00 68.66 514 GLU C N 1
ATOM 3777 C CA . GLU C 1 183 ? 31.906 9.282 49.501 1.00 65.15 514 GLU C CA 1
ATOM 3778 C C . GLU C 1 183 ? 33.202 10.070 49.361 1.00 64.43 514 GLU C C 1
ATOM 3779 O O . GLU C 1 183 ? 33.180 11.297 49.278 1.00 64.25 514 GLU C O 1
ATOM 3785 N N . LYS C 1 184 ? 34.329 9.370 49.334 1.00 63.89 515 LYS C N 1
ATOM 3786 C CA . LYS C 1 184 ? 35.619 10.030 49.179 1.00 64.92 515 LYS C CA 1
ATOM 3787 C C . LYS C 1 184 ? 35.789 10.537 47.746 1.00 73.41 515 LYS C C 1
ATOM 3788 O O . LYS C 1 184 ? 36.063 11.721 47.527 1.00 67.97 515 LYS C O 1
ATOM 3794 N N . ASN C 1 185 ? 35.611 9.639 46.778 1.00 74.20 516 ASN C N 1
ATOM 3795 C CA . ASN C 1 185 ? 35.786 9.971 45.365 1.00 75.11 516 ASN C CA 1
ATOM 3796 C C . ASN C 1 185 ? 34.673 10.878 44.855 1.00 67.55 516 ASN C C 1
ATOM 3797 O O . ASN C 1 185 ? 34.885 11.692 43.953 1.00 64.70 516 ASN C O 1
ATOM 3802 N N . SER C 1 186 ? 33.484 10.723 45.425 1.00 60.42 517 SER C N 1
ATOM 3803 C CA . SER C 1 186 ? 32.349 11.546 45.039 1.00 60.36 517 SER C CA 1
ATOM 3804 C C . SER C 1 186 ? 32.617 13.012 45.350 1.00 64.90 517 SER C C 1
ATOM 3805 O O . SER C 1 186 ? 32.717 13.836 44.441 1.00 64.91 517 SER C O 1
ATOM 3808 N N . TRP C 1 187 ? 32.748 13.329 46.635 1.00 62.16 518 TRP C N 1
ATOM 3809 C CA . TRP C 1 187 ? 32.852 14.716 47.068 1.00 63.57 518 TRP C CA 1
ATOM 3810 C C . TRP C 1 187 ? 34.047 15.439 46.456 1.00 67.00 518 TRP C C 1
ATOM 3811 O O . TRP C 1 187 ? 33.934 16.604 46.075 1.00 67.23 518 TRP C O 1
ATOM 3822 N N . SER C 1 188 ? 35.185 14.760 46.355 1.00 57.06 519 SER C N 1
ATOM 3823 C CA . SER C 1 188 ? 36.353 15.365 45.730 1.00 61.67 519 SER C CA 1
ATOM 3824 C C . SER C 1 188 ? 36.041 15.725 44.279 1.00 70.45 519 SER C C 1
ATOM 3825 O O . SER C 1 188 ? 36.485 16.758 43.776 1.00 75.35 519 SER C O 1
ATOM 3828 N N . GLY C 1 189 ? 35.266 14.870 43.618 1.00 64.40 520 GLY C N 1
ATOM 3829 C CA . GLY C 1 189 ? 34.855 15.109 42.247 1.00 60.82 520 GLY C CA 1
ATOM 3830 C C . GLY C 1 189 ? 33.739 16.133 42.149 1.00 64.07 520 GLY C C 1
ATOM 3831 O O . GLY C 1 189 ? 33.695 16.923 41.204 1.00 63.97 520 GLY C O 1
ATOM 3832 N N . ILE C 1 190 ? 32.828 16.115 43.120 1.00 62.02 521 ILE C N 1
ATOM 3833 C CA . ILE C 1 190 ? 31.755 17.103 43.180 1.00 61.66 521 ILE C CA 1
ATOM 3834 C C . ILE C 1 190 ? 32.300 18.479 43.562 1.00 68.86 521 ILE C C 1
ATOM 3835 O O . ILE C 1 190 ? 31.910 19.494 42.978 1.00 65.68 521 ILE C O 1
ATOM 3840 N N . GLU C 1 191 ? 33.189 18.512 44.551 1.00 65.41 522 GLU C N 1
ATOM 3841 C CA . GLU C 1 191 ? 33.769 19.770 45.004 1.00 70.37 522 GLU C CA 1
ATOM 3842 C C . GLU C 1 191 ? 34.550 20.460 43.894 1.00 72.55 522 GLU C C 1
ATOM 3843 O O . GLU C 1 191 ? 34.374 21.656 43.663 1.00 74.16 522 GLU C O 1
ATOM 3849 N N . ASP C 1 192 ? 35.406 19.708 43.208 1.00 62.62 523 ASP C N 1
ATOM 3850 C CA . ASP C 1 192 ? 36.260 20.285 42.175 1.00 69.44 523 ASP C CA 1
ATOM 3851 C C . ASP C 1 192 ? 35.434 20.870 41.031 1.00 71.90 523 ASP C C 1
ATOM 3852 O O . ASP C 1 192 ? 35.834 21.850 40.403 1.00 77.10 523 ASP C O 1
ATOM 3857 N N . TYR C 1 193 ? 34.275 20.277 40.772 1.00 65.12 524 TYR C N 1
ATOM 3858 C CA . TYR C 1 193 ? 33.415 20.739 39.692 1.00 64.38 524 TYR C CA 1
ATOM 3859 C C . TYR C 1 193 ? 32.800 22.097 40.010 1.00 64.51 524 TYR C C 1
ATOM 3860 O O . TYR C 1 193 ? 32.925 23.042 39.230 1.00 65.38 524 TYR C O 1
ATOM 3869 N N . PHE C 1 194 ? 32.136 22.197 41.155 1.00 62.45 525 PHE C N 1
ATOM 3870 C CA . PHE C 1 194 ? 31.472 23.438 41.522 1.00 61.01 525 PHE C CA 1
ATOM 3871 C C . PHE C 1 194 ? 32.474 24.523 41.893 1.00 64.71 525 PHE C C 1
ATOM 3872 O O . PHE C 1 194 ? 32.204 25.713 41.721 1.00 59.78 525 PHE C O 1
ATOM 3880 N N . HIS C 1 195 ? 33.632 24.114 42.396 1.00 65.48 526 HIS C N 1
ATOM 3881 C CA . HIS C 1 195 ? 34.696 25.065 42.668 1.00 67.56 526 HIS C CA 1
ATOM 3882 C C . HIS C 1 195 ? 35.183 25.683 41.364 1.00 70.99 526 HIS C C 1
ATOM 3883 O O . HIS C 1 195 ? 35.551 26.855 41.332 1.00 74.63 526 HIS C O 1
ATOM 3890 N N . HIS C 1 196 ? 35.167 24.904 40.285 1.00 68.97 527 HIS C N 1
ATOM 3891 C CA . HIS C 1 196 ? 35.508 25.437 38.971 1.00 70.45 527 HIS C CA 1
ATOM 3892 C C . HIS C 1 196 ? 34.367 26.291 38.445 1.00 66.20 527 HIS C C 1
ATOM 3893 O O . HIS C 1 196 ? 34.593 27.355 37.873 1.00 68.91 527 HIS C O 1
ATOM 3900 N N . LEU C 1 197 ? 33.140 25.820 38.641 1.00 62.65 528 LEU C N 1
ATOM 3901 C CA . LEU C 1 197 ? 31.966 26.559 38.201 1.00 61.90 528 LEU C CA 1
ATOM 3902 C C . LEU C 1 197 ? 31.912 27.909 38.901 1.00 64.98 528 LEU C C 1
ATOM 3903 O O . LEU C 1 197 ? 31.582 28.925 38.291 1.00 60.91 528 LEU C O 1
ATOM 3908 N N . ASP C 1 198 ? 32.257 27.909 40.184 1.00 68.59 529 ASP C N 1
ATOM 3909 C CA . ASP C 1 198 ? 32.270 29.126 40.985 1.00 64.69 529 ASP C CA 1
ATOM 3910 C C . ASP C 1 198 ? 33.259 30.148 40.419 1.00 65.30 529 ASP C C 1
ATOM 3911 O O . ASP C 1 198 ? 32.939 31.329 40.288 1.00 67.56 529 ASP C O 1
ATOM 3916 N N . ARG C 1 199 ? 34.454 29.685 40.069 1.00 63.83 530 ARG C N 1
ATOM 3917 C CA . ARG C 1 199 ? 35.492 30.567 39.543 1.00 65.14 530 ARG C CA 1
ATOM 3918 C C . ARG C 1 199 ? 35.132 31.108 38.163 1.00 68.23 530 ARG C C 1
ATOM 3919 O O . ARG C 1 199 ? 35.382 32.270 37.860 1.00 71.19 530 ARG C O 1
ATOM 3927 N N . GLU C 1 200 ? 34.553 30.256 37.326 1.00 71.38 531 GLU C N 1
ATOM 3928 C CA . GLU C 1 200 ? 34.183 30.649 35.974 1.00 65.67 531 GLU C CA 1
ATOM 3929 C C . GLU C 1 200 ? 32.985 31.595 35.988 1.00 68.38 531 GLU C C 1
ATOM 3930 O O . GLU C 1 200 ? 32.794 32.384 35.064 1.00 69.01 531 GLU C O 1
ATOM 3936 N N . LEU C 1 201 ? 32.175 31.508 37.038 1.00 71.20 532 LEU C N 1
ATOM 3937 C CA . LEU C 1 201 ? 31.078 32.448 37.227 1.00 66.30 532 LEU C CA 1
ATOM 3938 C C . LEU C 1 201 ? 31.606 33.770 37.776 1.00 74.39 532 LEU C C 1
ATOM 3939 O O . LEU C 1 201 ? 30.993 34.822 37.579 1.00 73.17 532 LEU C O 1
ATOM 3944 N N . ALA C 1 202 ? 32.750 33.720 38.457 1.00 76.22 533 ALA C N 1
ATOM 3945 C CA . ALA C 1 202 ? 33.399 34.937 38.939 1.00 70.68 533 ALA C CA 1
ATOM 3946 C C . ALA C 1 202 ? 33.951 35.753 37.768 1.00 79.93 533 ALA C C 1
ATOM 3947 O O . ALA C 1 202 ? 34.514 36.830 37.966 1.00 92.65 533 ALA C O 1
ATOM 3949 N N . LYS C 1 203 ? 33.784 35.237 36.551 1.00 80.78 534 LYS C N 1
ATOM 3950 C CA . LYS C 1 203 ? 34.083 35.993 35.338 1.00 75.58 534 LYS C CA 1
ATOM 3951 C C . LYS C 1 203 ? 32.890 36.859 34.942 1.00 83.33 534 LYS C C 1
ATOM 3952 O O . LYS C 1 203 ? 32.639 37.109 33.761 1.00 77.31 534 LYS C O 1
ATOM 3958 N N . ALA C 1 204 ? 32.137 37.273 35.957 1.00 88.19 535 ALA C N 1
ATOM 3959 C CA . ALA C 1 204 ? 31.300 38.458 35.886 1.00 81.91 535 ALA C CA 1
ATOM 3960 C C . ALA C 1 204 ? 32.199 39.672 36.057 1.00 81.31 535 ALA C C 1
ATOM 3961 O O . ALA C 1 204 ? 31.759 40.814 35.929 1.00 86.19 535 ALA C O 1
ATOM 3963 N N . GLU C 1 205 ? 33.458 39.408 36.393 1.00 75.33 536 GLU C N 1
ATOM 3964 C CA . GLU C 1 205 ? 34.493 40.423 36.348 1.00 82.54 536 GLU C CA 1
ATOM 3965 C C . GLU C 1 205 ? 34.467 41.108 34.990 1.00 86.73 536 GLU C C 1
ATOM 3966 O O . GLU C 1 205 ? 34.545 42.329 34.899 1.00 86.51 536 GLU C O 1
ATOM 3972 N N . LYS C 1 206 ? 34.342 40.304 33.939 1.00 89.02 537 LYS C N 1
ATOM 3973 C CA . LYS C 1 206 ? 34.264 40.813 32.578 1.00 85.88 537 LYS C CA 1
ATOM 3974 C C . LYS C 1 206 ? 33.085 41.765 32.406 1.00 89.38 537 LYS C C 1
ATOM 3975 O O . LYS C 1 206 ? 33.217 42.811 31.773 1.00 92.07 537 LYS C O 1
ATOM 3981 N N . LEU C 1 207 ? 31.932 41.394 32.958 1.00 89.21 538 LEU C N 1
ATOM 3982 C CA . LEU C 1 207 ? 30.754 42.256 32.906 1.00 89.58 538 LEU C CA 1
ATOM 3983 C C . LEU C 1 207 ? 31.066 43.597 33.555 1.00 91.29 538 LEU C C 1
ATOM 3984 O O . LEU C 1 207 ? 30.825 44.653 32.969 1.00 90.14 538 LEU C O 1
ATOM 3989 N N . SER C 1 208 ? 31.601 43.544 34.772 1.00 91.36 539 SER C N 1
ATOM 3990 C CA . SER C 1 208 ? 32.029 44.746 35.473 1.00 90.69 539 SER C CA 1
ATOM 3991 C C . SER C 1 208 ? 33.159 45.437 34.704 1.00 98.99 539 SER C C 1
ATOM 3992 O O . SER C 1 208 ? 33.314 46.655 34.781 1.00 106.74 539 SER C O 1
ATOM 3995 N N . LEU C 1 209 ? 33.932 44.654 33.952 1.00 100.18 540 LEU C N 1
ATOM 3996 C CA . LEU C 1 209 ? 35.050 45.181 33.165 1.00 99.06 540 LEU C CA 1
ATOM 3997 C C . LEU C 1 209 ? 34.589 45.553 31.752 1.00 96.83 540 LEU C C 1
ATOM 3998 O O . LEU C 1 209 ? 35.317 45.357 30.778 1.00 97.41 540 LEU C O 1
ATOM 4003 N N . GLU C 1 210 ? 33.375 46.090 31.651 1.00 94.36 541 GLU C N 1
ATOM 4004 C CA . GLU C 1 210 ? 32.806 46.486 30.365 1.00 94.39 541 GLU C CA 1
ATOM 4005 C C . GLU C 1 210 ? 31.824 47.642 30.534 1.00 96.24 541 GLU C C 1
ATOM 4006 O O . GLU C 1 210 ? 31.865 48.619 29.784 1.00 100.98 541 GLU C O 1
ATOM 4008 N N . LEU D 1 34 ? 11.792 -2.176 -21.661 1.00 98.49 365 LEU D N 1
ATOM 4009 C CA . LEU D 1 34 ? 12.803 -2.216 -20.608 1.00 104.85 365 LEU D CA 1
ATOM 4010 C C . LEU D 1 34 ? 14.085 -1.519 -21.068 1.00 106.96 365 LEU D C 1
ATOM 4011 O O . LEU D 1 34 ? 15.150 -2.135 -21.109 1.00 109.31 365 LEU D O 1
ATOM 4016 N N . PRO D 1 35 ? 13.985 -0.223 -21.406 1.00 106.07 366 PRO D N 1
ATOM 4017 C CA . PRO D 1 35 ? 15.082 0.532 -22.025 1.00 105.73 366 PRO D CA 1
ATOM 4018 C C . PRO D 1 35 ? 16.282 0.754 -21.106 1.00 110.67 366 PRO D C 1
ATOM 4019 O O . PRO D 1 35 ? 16.353 0.186 -20.014 1.00 109.08 366 PRO D O 1
ATOM 4023 N N . ASP D 1 36 ? 17.219 1.579 -21.563 1.00 112.03 367 ASP D N 1
ATOM 4024 C CA . ASP D 1 36 ? 18.437 1.871 -20.816 1.00 111.31 367 ASP D CA 1
ATOM 4025 C C . ASP D 1 36 ? 18.770 3.361 -20.914 1.00 109.38 367 ASP D C 1
ATOM 4026 O O . ASP D 1 36 ? 18.233 4.068 -21.768 1.00 109.10 367 ASP D O 1
ATOM 4031 N N . LEU D 1 37 ? 19.647 3.838 -20.036 1.00 105.05 368 LEU D N 1
ATOM 4032 C CA . LEU D 1 37 ? 20.003 5.253 -20.009 1.00 102.16 368 LEU D CA 1
ATOM 4033 C C . LEU D 1 37 ? 21.001 5.601 -21.110 1.00 95.04 368 LEU D C 1
ATOM 4034 O O . LEU D 1 37 ? 22.020 4.930 -21.280 1.00 93.75 368 LEU D O 1
ATOM 4039 N N . SER D 1 38 ? 20.691 6.661 -21.852 1.00 92.12 369 SER D N 1
ATOM 4040 C CA . SER D 1 38 ? 21.515 7.097 -22.973 1.00 96.92 369 SER D CA 1
ATOM 4041 C C . SER D 1 38 ? 22.752 7.845 -22.491 1.00 89.26 369 SER D C 1
ATOM 4042 O O . SER D 1 38 ? 22.814 9.072 -22.564 1.00 92.56 369 SER D O 1
ATOM 4045 N N . GLY D 1 39 ? 23.734 7.098 -21.998 1.00 83.64 370 GLY D N 1
ATOM 4046 C CA . GLY D 1 39 ? 24.981 7.680 -21.541 1.00 85.24 370 GLY D CA 1
ATOM 4047 C C . GLY D 1 39 ? 26.125 6.687 -21.600 1.00 86.52 370 GLY D C 1
ATOM 4048 O O . GLY D 1 39 ? 26.973 6.762 -22.488 1.00 86.89 370 GLY D O 1
ATOM 4049 N N . ARG D 1 40 ? 26.143 5.754 -20.653 1.00 84.46 371 ARG D N 1
ATOM 4050 C CA . ARG D 1 40 ? 27.185 4.733 -20.583 1.00 83.45 371 ARG D CA 1
ATOM 4051 C C . ARG D 1 40 ? 26.713 3.517 -19.796 1.00 82.76 371 ARG D C 1
ATOM 4052 O O . ARG D 1 40 ? 25.882 3.640 -18.898 1.00 92.39 371 ARG D O 1
ATOM 4060 N N . LEU D 1 41 ? 27.251 2.348 -20.134 1.00 82.54 372 LEU D N 1
ATOM 4061 C CA . LEU D 1 41 ? 27.012 1.130 -19.363 1.00 86.10 372 LEU D CA 1
ATOM 4062 C C . LEU D 1 41 ? 28.243 0.819 -18.511 1.00 86.87 372 LEU D C 1
ATOM 4063 O O . LEU D 1 41 ? 29.255 0.336 -19.019 1.00 83.21 372 LEU D O 1
ATOM 4068 N N . LEU D 1 42 ? 28.147 1.100 -17.214 1.00 84.52 373 LEU D N 1
ATOM 4069 C CA . LEU D 1 42 ? 29.289 0.990 -16.311 1.00 82.70 373 LEU D CA 1
ATOM 4070 C C . LEU D 1 42 ? 29.574 -0.454 -15.905 1.00 84.36 373 LEU D C 1
ATOM 4071 O O . LEU D 1 42 ? 30.731 -0.832 -15.710 1.00 88.95 373 LEU D O 1
ATOM 4076 N N . ILE D 1 43 ? 28.516 -1.247 -15.766 1.00 80.91 374 ILE D N 1
ATOM 4077 C CA . ILE D 1 43 ? 28.643 -2.634 -15.328 1.00 86.74 374 ILE D CA 1
ATOM 4078 C C . ILE D 1 43 ? 27.711 -3.549 -16.106 1.00 90.37 374 ILE D C 1
ATOM 4079 O O . ILE D 1 43 ? 26.540 -3.234 -16.317 1.00 92.74 374 ILE D O 1
ATOM 4084 N N . ASN D 1 44 ? 28.250 -4.687 -16.525 1.00 91.54 375 ASN D N 1
ATOM 4085 C CA . ASN D 1 44 ? 27.446 -5.769 -17.068 1.00 91.90 375 ASN D CA 1
ATOM 4086 C C . ASN D 1 44 ? 28.161 -7.089 -16.843 1.00 88.75 375 ASN D C 1
ATOM 4087 O O . ASN D 1 44 ? 28.794 -7.629 -17.749 1.00 95.11 375 ASN D O 1
ATOM 4092 N N . SER D 1 45 ? 28.056 -7.595 -15.620 1.00 83.13 376 SER D N 1
ATOM 4093 C CA . SER D 1 45 ? 28.777 -8.788 -15.215 1.00 91.35 376 SER D CA 1
ATOM 4094 C C . SER D 1 45 ? 27.870 -9.726 -14.431 1.00 94.15 376 SER D C 1
ATOM 4095 O O . SER D 1 45 ? 27.000 -9.284 -13.682 1.00 92.22 376 SER D O 1
ATOM 4098 N N . VAL D 1 46 ? 28.081 -11.023 -14.622 1.00 99.86 377 VAL D N 1
ATOM 4099 C CA . VAL D 1 46 ? 27.308 -12.049 -13.936 1.00 96.59 377 VAL D CA 1
ATOM 4100 C C . VAL D 1 46 ? 28.029 -12.452 -12.655 1.00 93.66 377 VAL D C 1
ATOM 4101 O O . VAL D 1 46 ? 29.250 -12.605 -12.644 1.00 98.67 377 VAL D O 1
ATOM 4105 N N . PHE D 1 47 ? 27.265 -12.603 -11.578 1.00 95.17 378 PHE D N 1
ATOM 4106 C CA . PHE D 1 47 ? 27.803 -13.042 -10.294 1.00 107.23 378 PHE D CA 1
ATOM 4107 C C . PHE D 1 47 ? 27.000 -14.227 -9.769 1.00 110.72 378 PHE D C 1
ATOM 4108 O O . PHE D 1 47 ? 25.770 -14.236 -9.837 1.00 110.75 378 PHE D O 1
ATOM 4116 N N . HIS D 1 48 ? 27.702 -15.230 -9.252 1.00 108.04 379 HIS D N 1
ATOM 4117 C CA . HIS D 1 48 ? 27.050 -16.407 -8.695 1.00 110.33 379 HIS D CA 1
ATOM 4118 C C . HIS D 1 48 ? 26.616 -16.151 -7.252 1.00 108.92 379 HIS D C 1
ATOM 4119 O O . HIS D 1 48 ? 27.163 -16.718 -6.306 1.00 101.92 379 HIS D O 1
ATOM 4126 N N . MET D 1 49 ? 25.628 -15.273 -7.111 1.00 111.01 380 MET D N 1
ATOM 4127 C CA . MET D 1 49 ? 24.976 -14.999 -5.837 1.00 103.72 380 MET D CA 1
ATOM 4128 C C . MET D 1 49 ? 23.488 -14.793 -6.093 1.00 104.68 380 MET D C 1
ATOM 4129 O O . MET D 1 49 ? 23.087 -14.466 -7.209 1.00 105.69 380 MET D O 1
ATOM 4134 N N . GLY D 1 50 ? 22.671 -14.985 -5.063 1.00 104.69 381 GLY D N 1
ATOM 4135 C CA . GLY D 1 50 ? 21.232 -14.849 -5.205 1.00 106.84 381 GLY D CA 1
ATOM 4136 C C . GLY D 1 50 ? 20.812 -13.457 -5.644 1.00 100.77 381 GLY D C 1
ATOM 4137 O O . GLY D 1 50 ? 21.433 -12.465 -5.262 1.00 96.94 381 GLY D O 1
ATOM 4138 N N . ALA D 1 51 ? 19.762 -13.385 -6.458 1.00 103.75 382 ALA D N 1
ATOM 4139 C CA . ALA D 1 51 ? 19.196 -12.106 -6.869 1.00 93.19 382 ALA D CA 1
ATOM 4140 C C . ALA D 1 51 ? 18.779 -11.321 -5.639 1.00 93.97 382 ALA D C 1
ATOM 4141 O O . ALA D 1 51 ? 18.938 -10.103 -5.583 1.00 97.65 382 ALA D O 1
ATOM 4143 N N . GLU D 1 52 ? 18.243 -12.031 -4.652 1.00 95.32 383 GLU D N 1
ATOM 4144 C CA . GLU D 1 52 ? 17.922 -11.429 -3.367 1.00 98.12 383 GLU D CA 1
ATOM 4145 C C . GLU D 1 52 ? 19.210 -11.138 -2.606 1.00 96.72 383 GLU D C 1
ATOM 4146 O O . GLU D 1 52 ? 19.292 -10.163 -1.861 1.00 99.82 383 GLU D O 1
ATOM 4152 N N . ARG D 1 53 ? 20.214 -11.990 -2.794 1.00 94.47 384 ARG D N 1
ATOM 4153 C CA . ARG D 1 53 ? 21.506 -11.789 -2.153 1.00 92.89 384 ARG D CA 1
ATOM 4154 C C . ARG D 1 53 ? 22.112 -10.465 -2.601 1.00 94.55 384 ARG D C 1
ATOM 4155 O O . ARG D 1 53 ? 22.378 -9.589 -1.779 1.00 93.84 384 ARG D O 1
ATOM 4157 N N . LEU D 1 54 ? 22.311 -10.322 -3.908 1.00 91.82 385 LEU D N 1
ATOM 4158 C CA . LEU D 1 54 ? 22.887 -9.105 -4.474 1.00 94.46 385 LEU D CA 1
ATOM 4159 C C . LEU D 1 54 ? 22.028 -7.885 -4.145 1.00 93.00 385 LEU D C 1
ATOM 4160 O O . LEU D 1 54 ? 22.546 -6.798 -3.883 1.00 87.30 385 LEU D O 1
ATOM 4165 N N . GLN D 1 55 ? 20.714 -8.079 -4.165 1.00 94.05 386 GLN D N 1
ATOM 4166 C CA . GLN D 1 55 ? 19.763 -7.027 -3.829 1.00 91.51 386 GLN D CA 1
ATOM 4167 C C . GLN D 1 55 ? 20.011 -6.490 -2.422 1.00 89.35 386 GLN D C 1
ATOM 4168 O O . GLN D 1 55 ? 20.110 -5.280 -2.218 1.00 89.84 386 GLN D O 1
ATOM 4174 N N . GLN D 1 56 ? 20.119 -7.398 -1.458 1.00 90.80 387 GLN D N 1
ATOM 4175 C CA . GLN D 1 56 ? 20.240 -7.019 -0.053 1.00 91.12 387 GLN D CA 1
ATOM 4176 C C . GLN D 1 56 ? 21.618 -6.449 0.263 1.00 90.66 387 GLN D C 1
ATOM 4177 O O . GLN D 1 56 ? 21.803 -5.790 1.285 1.00 94.44 387 GLN D O 1
ATOM 4183 N N . MET D 1 57 ? 22.584 -6.701 -0.614 1.00 91.86 388 MET D N 1
ATOM 4184 C CA . MET D 1 57 ? 23.935 -6.181 -0.432 1.00 88.54 388 MET D CA 1
ATOM 4185 C C . MET D 1 57 ? 24.030 -4.713 -0.843 1.00 91.95 388 MET D C 1
ATOM 4186 O O . MET D 1 57 ? 24.646 -3.904 -0.148 1.00 92.61 388 MET D O 1
ATOM 4191 N N . LEU D 1 58 ? 23.410 -4.375 -1.971 1.00 88.26 389 LEU D N 1
ATOM 4192 C CA . LEU D 1 58 ? 23.551 -3.047 -2.567 1.00 83.52 389 LEU D CA 1
ATOM 4193 C C . LEU D 1 58 ? 22.471 -2.072 -2.120 1.00 80.97 389 LEU D C 1
ATOM 4194 O O . LEU D 1 58 ? 22.730 -0.875 -1.989 1.00 84.32 389 LEU D O 1
ATOM 4199 N N . PHE D 1 59 ? 21.261 -2.580 -1.905 1.00 78.92 390 PHE D N 1
ATOM 4200 C CA . PHE D 1 59 ? 20.111 -1.720 -1.642 1.00 78.84 390 PHE D CA 1
ATOM 4201 C C . PHE D 1 59 ? 19.509 -1.935 -0.254 1.00 80.93 390 PHE D C 1
ATOM 4202 O O . PHE D 1 59 ? 18.302 -2.130 -0.107 1.00 77.65 390 PHE D O 1
ATOM 4210 N N . SER D 1 60 ? 20.371 -1.885 0.756 1.00 85.00 391 SER D N 1
ATOM 4211 C CA . SER D 1 60 ? 19.958 -1.898 2.155 1.00 83.64 391 SER D CA 1
ATOM 4212 C C . SER D 1 60 ? 21.177 -1.604 3.017 1.00 86.31 391 SER D C 1
ATOM 4213 O O . SER D 1 60 ? 22.309 -1.718 2.550 1.00 92.09 391 SER D O 1
ATOM 4216 N N . ASP D 1 61 ? 20.951 -1.227 4.270 1.00 87.57 392 ASP D N 1
ATOM 4217 C CA . ASP D 1 61 ? 22.057 -0.973 5.186 1.00 89.46 392 ASP D CA 1
ATOM 4218 C C . ASP D 1 61 ? 22.745 -2.291 5.531 1.00 92.04 392 ASP D C 1
ATOM 4219 O O . ASP D 1 61 ? 22.581 -2.819 6.630 1.00 100.30 392 ASP D O 1
ATOM 4224 N N . SER D 1 62 ? 23.514 -2.814 4.580 1.00 89.51 393 SER D N 1
ATOM 4225 C CA . SER D 1 62 ? 24.221 -4.075 4.761 1.00 92.03 393 SER D CA 1
ATOM 4226 C C . SER D 1 62 ? 25.677 -3.815 5.118 1.00 95.19 393 SER D C 1
ATOM 4227 O O . SER D 1 62 ? 26.192 -2.728 4.856 1.00 92.51 393 SER D O 1
ATOM 4230 N N . PRO D 1 63 ? 26.347 -4.813 5.715 1.00 98.08 394 PRO D N 1
ATOM 4231 C CA . PRO D 1 63 ? 27.778 -4.688 6.019 1.00 103.65 394 PRO D CA 1
ATOM 4232 C C . PRO D 1 63 ? 28.625 -4.418 4.778 1.00 96.18 394 PRO D C 1
ATOM 4233 O O . PRO D 1 63 ? 29.586 -3.651 4.844 1.00 95.97 394 PRO D O 1
ATOM 4237 N N . PHE D 1 64 ? 28.266 -5.041 3.661 1.00 92.07 395 PHE D N 1
ATOM 4238 C CA . PHE D 1 64 ? 29.028 -4.890 2.430 1.00 89.25 395 PHE D CA 1
ATOM 4239 C C . PHE D 1 64 ? 29.034 -3.445 1.961 1.00 90.54 395 PHE D C 1
ATOM 4240 O O . PHE D 1 64 ? 30.079 -2.906 1.594 1.00 90.58 395 PHE D O 1
ATOM 4248 N N . LEU D 1 65 ? 27.862 -2.822 1.981 1.00 91.09 396 LEU D N 1
ATOM 4249 C CA . LEU D 1 65 ? 27.695 -1.488 1.418 1.00 92.23 396 LEU D CA 1
ATOM 4250 C C . LEU D 1 65 ? 28.416 -0.422 2.233 1.00 93.28 396 LEU D C 1
ATOM 4251 O O . LEU D 1 65 ? 29.237 0.324 1.697 1.00 96.64 396 LEU D O 1
ATOM 4256 N N . GLN D 1 66 ? 28.110 -0.339 3.523 1.00 93.75 397 GLN D N 1
ATOM 4257 C CA . GLN D 1 66 ? 28.739 0.667 4.374 1.00 98.50 397 GLN D CA 1
ATOM 4258 C C . GLN D 1 66 ? 30.223 0.355 4.561 1.00 98.35 397 GLN D C 1
ATOM 4259 O O . GLN D 1 66 ? 31.012 1.235 4.912 1.00 104.36 397 GLN D O 1
ATOM 4265 N N . GLY D 1 67 ? 30.598 -0.899 4.322 1.00 90.54 398 GLY D N 1
ATOM 4266 C CA . GLY D 1 67 ? 31.994 -1.292 4.334 1.00 92.23 398 GLY D CA 1
ATOM 4267 C C . GLY D 1 67 ? 32.682 -0.840 3.061 1.00 94.12 398 GLY D C 1
ATOM 4268 O O . GLY D 1 67 ? 33.896 -0.631 3.032 1.00 94.01 398 GLY D O 1
ATOM 4269 N N . PHE D 1 68 ? 31.890 -0.686 2.005 1.00 95.59 399 PHE D N 1
ATOM 4270 C CA . PHE D 1 68 ? 32.395 -0.249 0.709 1.00 92.83 399 PHE D CA 1
ATOM 4271 C C . PHE D 1 68 ? 32.416 1.273 0.596 1.00 91.14 399 PHE D C 1
ATOM 4272 O O . PHE D 1 68 ? 33.315 1.843 -0.021 1.00 88.23 399 PHE D O 1
ATOM 4280 N N . LEU D 1 69 ? 31.422 1.935 1.179 1.00 84.87 400 LEU D N 1
ATOM 4281 C CA . LEU D 1 69 ? 31.395 3.390 1.155 1.00 87.31 400 LEU D CA 1
ATOM 4282 C C . LEU D 1 69 ? 32.548 3.940 1.981 1.00 89.46 400 LEU D C 1
ATOM 4283 O O . LEU D 1 69 ? 33.116 4.982 1.659 1.00 90.98 400 LEU D O 1
ATOM 4288 N N . GLN D 1 70 ? 32.894 3.229 3.047 1.00 90.32 401 GLN D N 1
ATOM 4289 C CA . GLN D 1 70 ? 33.995 3.641 3.899 1.00 95.96 401 GLN D CA 1
ATOM 4290 C C . GLN D 1 70 ? 35.320 3.570 3.144 1.00 95.72 401 GLN D C 1
ATOM 4291 O O . GLN D 1 70 ? 36.104 4.517 3.177 1.00 96.88 401 GLN D O 1
ATOM 4297 N N . GLN D 1 71 ? 35.568 2.458 2.456 1.00 95.62 402 GLN D N 1
ATOM 4298 C CA . GLN D 1 71 ? 36.834 2.284 1.747 1.00 102.79 402 GLN D CA 1
ATOM 4299 C C . GLN D 1 71 ? 36.950 3.293 0.601 1.00 100.07 402 GLN D C 1
ATOM 4300 O O . GLN D 1 71 ? 38.053 3.636 0.174 1.00 101.12 402 GLN D O 1
ATOM 4306 N N . ARG D 1 72 ? 35.806 3.763 0.110 1.00 98.66 403 ARG D N 1
ATOM 4307 C CA . ARG D 1 72 ? 35.764 4.851 -0.864 1.00 89.59 403 ARG D CA 1
ATOM 4308 C C . ARG D 1 72 ? 35.877 6.203 -0.156 1.00 94.16 403 ARG D C 1
ATOM 4309 O O . ARG D 1 72 ? 35.720 7.259 -0.776 1.00 88.49 403 ARG D O 1
ATOM 4317 N N . LYS D 1 73 ? 36.144 6.153 1.149 1.00 94.90 404 LYS D N 1
ATOM 4318 C CA . LYS D 1 73 ? 36.387 7.343 1.963 1.00 94.28 404 LYS D CA 1
ATOM 4319 C C . LYS D 1 73 ? 35.186 8.294 1.968 1.00 90.82 404 LYS D C 1
ATOM 4320 O O . LYS D 1 73 ? 35.332 9.510 1.837 1.00 91.09 404 LYS D O 1
ATOM 4326 N N . PHE D 1 74 ? 33.998 7.724 2.146 1.00 88.28 405 PHE D N 1
ATOM 4327 C CA . PHE D 1 74 ? 32.780 8.514 2.278 1.00 87.23 405 PHE D CA 1
ATOM 4328 C C . PHE D 1 74 ? 32.405 8.660 3.750 1.00 88.65 405 PHE D C 1
ATOM 4329 O O . PHE D 1 74 ? 32.354 7.679 4.497 1.00 86.80 405 PHE D O 1
ATOM 4337 N N . THR D 1 75 ? 32.143 9.898 4.152 1.00 86.88 406 THR D N 1
ATOM 4338 C CA . THR D 1 75 ? 31.856 10.228 5.541 1.00 86.38 406 THR D CA 1
ATOM 4339 C C . THR D 1 75 ? 30.403 10.681 5.714 1.00 89.60 406 THR D C 1
ATOM 4340 O O . THR D 1 75 ? 29.733 11.029 4.739 1.00 83.36 406 THR D O 1
ATOM 4344 N N . ASP D 1 76 ? 29.927 10.659 6.958 1.00 87.97 407 ASP D N 1
ATOM 4345 C CA . ASP D 1 76 ? 28.556 11.051 7.297 1.00 81.45 407 ASP D CA 1
ATOM 4346 C C . ASP D 1 76 ? 27.529 10.222 6.535 1.00 81.20 407 ASP D C 1
ATOM 4347 O O . ASP D 1 76 ? 26.467 10.725 6.160 1.00 78.96 407 ASP D O 1
ATOM 4352 N N . VAL D 1 77 ? 27.849 8.948 6.321 1.00 77.52 408 VAL D N 1
ATOM 4353 C CA . VAL D 1 77 ? 26.985 8.062 5.549 1.00 72.90 408 VAL D CA 1
ATOM 4354 C C . VAL D 1 77 ? 25.675 7.801 6.280 1.00 69.71 408 VAL D C 1
ATOM 4355 O O . VAL D 1 77 ? 25.664 7.414 7.447 1.00 75.18 408 VAL D O 1
ATOM 4359 N N . THR D 1 78 ? 24.576 8.022 5.568 1.00 73.58 409 THR D N 1
ATOM 4360 C CA . THR D 1 78 ? 23.242 7.739 6.072 1.00 67.84 409 THR D CA 1
ATOM 4361 C C . THR D 1 78 ? 22.439 7.017 5.002 1.00 68.08 409 THR D C 1
ATOM 4362 O O . THR D 1 78 ? 22.231 7.543 3.906 1.00 65.32 409 THR D O 1
ATOM 4366 N N . LEU D 1 79 ? 22.001 5.807 5.331 1.00 65.60 410 LEU D N 1
ATOM 4367 C CA . LEU D 1 79 ? 21.178 5.000 4.443 1.00 67.34 410 LEU D CA 1
ATOM 4368 C C . LEU D 1 79 ? 19.794 4.813 5.051 1.00 70.98 410 LEU D C 1
ATOM 4369 O O . LEU D 1 79 ? 19.562 3.861 5.797 1.00 75.71 410 LEU D O 1
ATOM 4374 N N . SER D 1 80 ? 18.876 5.721 4.733 1.00 62.63 411 SER D N 1
ATOM 4375 C CA . SER D 1 80 ? 17.523 5.645 5.266 1.00 64.98 411 SER D CA 1
ATOM 4376 C C . SER D 1 80 ? 16.846 4.343 4.845 1.00 68.55 411 SER D C 1
ATOM 4377 O O . SER D 1 80 ? 17.290 3.683 3.905 1.00 73.39 411 SER D O 1
ATOM 4380 N N . PRO D 1 81 ? 15.772 3.961 5.550 1.00 68.66 412 PRO D N 1
ATOM 4381 C CA . PRO D 1 81 ? 14.986 2.795 5.132 1.00 67.99 412 PRO D CA 1
ATOM 4382 C C . PRO D 1 81 ? 14.127 3.086 3.904 1.00 67.10 412 PRO D C 1
ATOM 4383 O O . PRO D 1 81 ? 13.954 4.248 3.531 1.00 67.57 412 PRO D O 1
ATOM 4387 N N . TRP D 1 82 ? 13.600 2.035 3.285 1.00 66.73 413 TRP D N 1
ATOM 4388 C CA . TRP D 1 82 ? 12.672 2.181 2.170 1.00 64.05 413 TRP D CA 1
ATOM 4389 C C . TRP D 1 82 ? 11.263 2.481 2.668 1.00 68.56 413 TRP D C 1
ATOM 4390 O O . TRP D 1 82 ? 10.683 1.691 3.413 1.00 81.05 413 TRP D O 1
ATOM 4401 N N . SER D 1 83 ? 10.716 3.616 2.246 1.00 66.51 414 SER D N 1
ATOM 4402 C CA . SER D 1 83 ? 9.354 4.000 2.598 1.00 74.76 414 SER D CA 1
ATOM 4403 C C . SER D 1 83 ? 8.513 4.161 1.337 1.00 78.23 414 SER D C 1
ATOM 4404 O O . SER D 1 83 ? 9.046 4.198 0.229 1.00 77.80 414 SER D O 1
ATOM 4407 N N . SER D 1 84 ? 7.199 4.259 1.510 1.00 80.91 415 SER D N 1
ATOM 4408 C CA . SER D 1 84 ? 6.287 4.415 0.382 1.00 86.26 415 SER D CA 1
ATOM 4409 C C . SER D 1 84 ? 6.108 5.878 -0.005 1.00 88.64 415 SER D C 1
ATOM 4410 O O . SER D 1 84 ? 5.915 6.743 0.851 1.00 85.54 415 SER D O 1
ATOM 4413 N N . ASP D 1 85 ? 6.177 6.138 -1.306 1.00 93.76 416 ASP D N 1
ATOM 4414 C CA . ASP D 1 85 ? 5.930 7.468 -1.852 1.00 92.99 416 ASP D CA 1
ATOM 4415 C C . ASP D 1 85 ? 4.451 7.808 -1.740 1.00 98.33 416 ASP D C 1
ATOM 4416 O O . ASP D 1 85 ? 3.644 6.984 -1.309 1.00 102.74 416 ASP D O 1
ATOM 4421 N N . SER D 1 86 ? 4.098 9.024 -2.138 1.00 100.33 417 SER D N 1
ATOM 4422 C CA . SER D 1 86 ? 2.699 9.389 -2.305 1.00 102.00 417 SER D CA 1
ATOM 4423 C C . SER D 1 86 ? 2.175 8.729 -3.580 1.00 105.57 417 SER D C 1
ATOM 4424 O O . SER D 1 86 ? 0.983 8.442 -3.698 1.00 109.62 417 SER D O 1
ATOM 4427 N N . LYS D 1 87 ? 3.082 8.490 -4.527 1.00 100.22 418 LYS D N 1
ATOM 4428 C CA . LYS D 1 87 ? 2.760 7.787 -5.768 1.00 102.44 418 LYS D CA 1
ATOM 4429 C C . LYS D 1 87 ? 3.054 6.286 -5.665 1.00 100.51 418 LYS D C 1
ATOM 4430 O O . LYS D 1 87 ? 3.290 5.621 -6.675 1.00 101.44 418 LYS D O 1
ATOM 4432 N N . CYS D 1 88 ? 3.046 5.767 -4.440 1.00 101.21 419 CYS D N 1
ATOM 4433 C CA . CYS D 1 88 ? 3.232 4.338 -4.176 1.00 101.05 419 CYS D CA 1
ATOM 4434 C C . CYS D 1 88 ? 4.522 3.776 -4.770 1.00 91.13 419 CYS D C 1
ATOM 4435 O O . CYS D 1 88 ? 4.561 2.633 -5.228 1.00 90.39 419 CYS D O 1
ATOM 4438 N N . HIS D 1 89 ? 5.577 4.585 -4.747 1.00 87.48 420 HIS D N 1
ATOM 4439 C CA . HIS D 1 89 ? 6.898 4.149 -5.181 1.00 88.56 420 HIS D CA 1
ATOM 4440 C C . HIS D 1 89 ? 7.800 3.873 -3.984 1.00 87.31 420 HIS D C 1
ATOM 4441 O O . HIS D 1 89 ? 7.935 4.700 -3.087 1.00 87.83 420 HIS D O 1
ATOM 4448 N N . GLN D 1 90 ? 8.415 2.698 -3.974 1.00 85.91 421 GLN D N 1
ATOM 4449 C CA . GLN D 1 90 ? 9.350 2.339 -2.918 1.00 76.42 421 GLN D CA 1
ATOM 4450 C C . GLN D 1 90 ? 10.627 3.178 -3.059 1.00 72.22 421 GLN D C 1
ATOM 4451 O O . GLN D 1 90 ? 11.409 2.965 -3.985 1.00 74.29 421 GLN D O 1
ATOM 4457 N N . ARG D 1 91 ? 10.826 4.139 -2.154 1.00 74.90 422 ARG D N 1
ATOM 4458 C CA . ARG D 1 91 ? 11.977 5.050 -2.227 1.00 76.86 422 ARG D CA 1
ATOM 4459 C C . ARG D 1 91 ? 12.772 5.162 -0.920 1.00 68.59 422 ARG D C 1
ATOM 4460 O O . ARG D 1 91 ? 12.238 4.929 0.163 1.00 67.45 422 ARG D O 1
ATOM 4468 N N . ARG D 1 92 ? 14.049 5.526 -1.044 1.00 71.46 423 ARG D N 1
ATOM 4469 C CA . ARG D 1 92 ? 14.897 5.850 0.108 1.00 73.80 423 ARG D CA 1
ATOM 4470 C C . ARG D 1 92 ? 15.931 6.928 -0.241 1.00 63.82 423 ARG D C 1
ATOM 4471 O O . ARG D 1 92 ? 16.489 6.930 -1.334 1.00 63.81 423 ARG D O 1
ATOM 4479 N N . VAL D 1 93 ? 16.190 7.833 0.697 1.00 60.02 424 VAL D N 1
ATOM 4480 C CA . VAL D 1 93 ? 17.187 8.876 0.495 1.00 56.88 424 VAL D CA 1
ATOM 4481 C C . VAL D 1 93 ? 18.501 8.466 1.154 1.00 58.03 424 VAL D C 1
ATOM 4482 O O . VAL D 1 93 ? 18.512 7.954 2.273 1.00 62.09 424 VAL D O 1
ATOM 4486 N N . LEU D 1 94 ? 19.601 8.677 0.436 1.00 57.22 425 LEU D N 1
ATOM 4487 C CA . LEU D 1 94 ? 20.943 8.457 0.962 1.00 57.65 425 LEU D CA 1
ATOM 4488 C C . LEU D 1 94 ? 21.676 9.784 1.008 1.00 59.25 425 LEU D C 1
ATOM 4489 O O . LEU D 1 94 ? 21.527 10.602 0.106 1.00 56.67 425 LEU D O 1
ATOM 4494 N N . THR D 1 95 ? 22.457 10.000 2.062 1.00 67.76 426 THR D N 1
ATOM 4495 C CA . THR D 1 95 ? 23.310 11.179 2.149 1.00 62.82 426 THR D CA 1
ATOM 4496 C C . THR D 1 95 ? 24.693 10.771 2.628 1.00 64.08 426 THR D C 1
ATOM 4497 O O . THR D 1 95 ? 24.836 9.833 3.407 1.00 68.72 426 THR D O 1
ATOM 4501 N N . TYR D 1 96 ? 25.712 11.467 2.136 1.00 68.42 427 TYR D N 1
ATOM 4502 C CA . TYR D 1 96 ? 27.083 11.230 2.566 1.00 75.74 427 TYR D CA 1
ATOM 4503 C C . TYR D 1 96 ? 28.013 12.288 1.991 1.00 74.45 427 TYR D C 1
ATOM 4504 O O . TYR D 1 96 ? 27.710 12.921 0.981 1.00 64.62 427 TYR D O 1
ATOM 4513 N N . THR D 1 97 ? 29.142 12.476 2.664 1.00 81.97 428 THR D N 1
ATOM 4514 C CA . THR D 1 97 ? 30.159 13.422 2.236 1.00 81.65 428 THR D CA 1
ATOM 4515 C C . THR D 1 97 ? 31.264 12.670 1.495 1.00 82.55 428 THR D C 1
ATOM 4516 O O . THR D 1 97 ? 31.666 11.580 1.910 1.00 77.68 428 THR D O 1
ATOM 4520 N N . ILE D 1 98 ? 31.738 13.253 0.396 1.00 78.67 429 ILE D N 1
ATOM 4521 C CA . ILE D 1 98 ? 32.744 12.620 -0.455 1.00 79.02 429 ILE D CA 1
ATOM 4522 C C . ILE D 1 98 ? 34.015 13.468 -0.545 1.00 80.33 429 ILE D C 1
ATOM 4523 O O . ILE D 1 98 ? 33.970 14.676 -0.309 1.00 79.61 429 ILE D O 1
ATOM 4528 N N . PRO D 1 99 ? 35.153 12.838 -0.893 1.00 77.60 430 PRO D N 1
ATOM 4529 C CA . PRO D 1 99 ? 36.413 13.560 -1.104 1.00 76.59 430 PRO D CA 1
ATOM 4530 C C . PRO D 1 99 ? 36.548 14.126 -2.521 1.00 78.00 430 PRO D C 1
ATOM 4531 O O . PRO D 1 99 ? 36.644 13.355 -3.474 1.00 75.08 430 PRO D O 1
ATOM 4535 N N . ILE D 1 100 ? 36.557 15.451 -2.646 1.00 82.87 431 ILE D N 1
ATOM 4536 C CA . ILE D 1 100 ? 36.686 16.111 -3.942 1.00 74.83 431 ILE D CA 1
ATOM 4537 C C . ILE D 1 100 ? 38.120 16.587 -4.165 1.00 81.48 431 ILE D C 1
ATOM 4538 O O . ILE D 1 100 ? 39.077 15.887 -3.830 1.00 73.15 431 ILE D O 1
ATOM 4540 N N . LYS D 1 107 ? 37.884 20.406 -1.384 1.00 81.24 438 LYS D N 1
ATOM 4541 C CA . LYS D 1 107 ? 38.454 19.386 -0.509 1.00 97.83 438 LYS D CA 1
ATOM 4542 C C . LYS D 1 107 ? 37.465 18.242 -0.237 1.00 93.96 438 LYS D C 1
ATOM 4543 O O . LYS D 1 107 ? 37.865 17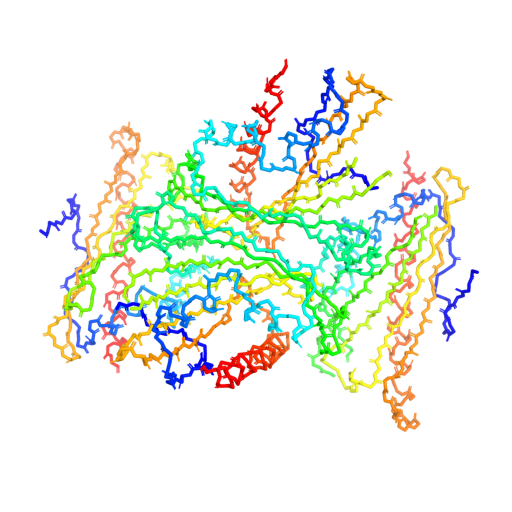.081 -0.123 1.00 82.62 438 LYS D O 1
ATOM 4545 N N . SER D 1 108 ? 36.181 18.581 -0.129 1.00 93.94 439 SER D N 1
ATOM 4546 C CA . SER D 1 108 ? 35.118 17.595 0.095 1.00 83.22 439 SER D CA 1
ATOM 4547 C C . SER D 1 108 ? 33.752 18.176 -0.277 1.00 81.91 439 SER D C 1
ATOM 4548 O O . SER D 1 108 ? 33.591 19.394 -0.357 1.00 86.47 439 SER D O 1
ATOM 4551 N N . ALA D 1 109 ? 32.773 17.300 -0.495 1.00 81.12 440 ALA D N 1
ATOM 4552 C CA . ALA D 1 109 ? 31.433 17.716 -0.911 1.00 79.08 440 ALA D CA 1
ATOM 4553 C C . ALA D 1 109 ? 30.361 16.782 -0.352 1.00 79.85 440 ALA D C 1
ATOM 4554 O O . ALA D 1 109 ? 30.658 15.654 0.039 1.00 79.29 440 ALA D O 1
ATOM 4556 N N . SER D 1 110 ? 29.118 17.259 -0.328 1.00 79.42 441 SER D N 1
ATOM 4557 C CA . SER D 1 110 ? 27.992 16.485 0.188 1.00 79.35 441 SER D CA 1
ATOM 4558 C C . SER D 1 110 ? 27.106 15.987 -0.948 1.00 71.66 441 SER D C 1
ATOM 4559 O O . SER D 1 110 ? 26.918 16.676 -1.946 1.00 70.55 441 SER D O 1
ATOM 4562 N N . VAL D 1 111 ? 26.550 14.793 -0.772 1.00 76.03 442 VAL D N 1
ATOM 4563 C CA . VAL D 1 111 ? 25.738 14.154 -1.800 1.00 73.78 442 VAL D CA 1
ATOM 4564 C C . VAL D 1 111 ? 24.359 13.785 -1.265 1.00 68.82 442 VAL D C 1
ATOM 4565 O O . VAL D 1 111 ? 24.209 13.429 -0.098 1.00 71.27 442 VAL D O 1
ATOM 4569 N N . VAL D 1 112 ? 23.359 13.896 -2.133 1.00 71.99 443 VAL D N 1
ATOM 4570 C CA . VAL D 1 112 ? 22.004 13.447 -1.841 1.00 60.03 443 VAL D CA 1
ATOM 4571 C C . VAL D 1 112 ? 21.518 12.523 -2.949 1.00 62.10 443 VAL D C 1
ATOM 4572 O O . VAL D 1 112 ? 21.161 12.973 -4.039 1.00 67.07 443 VAL D O 1
ATOM 4576 N N . GLU D 1 113 ? 21.501 11.228 -2.656 1.00 60.73 444 GLU D N 1
ATOM 4577 C CA . GLU D 1 113 ? 21.035 10.224 -3.602 1.00 63.00 444 GLU D CA 1
ATOM 4578 C C . GLU D 1 113 ? 19.617 9.765 -3.245 1.00 58.38 444 GLU D C 1
ATOM 4579 O O . GLU D 1 113 ? 19.320 9.492 -2.087 1.00 61.06 444 GLU D O 1
ATOM 4585 N N . THR D 1 114 ? 18.743 9.709 -4.246 1.00 65.65 445 THR D N 1
ATOM 4586 C CA . THR D 1 114 ? 17.381 9.207 -4.076 1.00 61.90 445 THR D CA 1
ATOM 4587 C C . THR D 1 114 ? 17.138 8.013 -5.001 1.00 64.67 445 THR D C 1
ATOM 4588 O O . THR D 1 114 ? 17.181 8.146 -6.224 1.00 72.90 445 THR D O 1
ATOM 4592 N N . GLN D 1 115 ? 16.879 6.853 -4.404 1.00 64.17 446 GLN D N 1
ATOM 4593 C CA . GLN D 1 115 ? 16.685 5.612 -5.149 1.00 65.55 446 GLN D CA 1
ATOM 4594 C C . GLN D 1 115 ? 15.218 5.195 -5.160 1.00 71.78 446 GLN D C 1
ATOM 4595 O O . GLN D 1 115 ? 14.581 5.136 -4.111 1.00 69.08 446 GLN D O 1
ATOM 4601 N N . THR D 1 116 ? 14.693 4.906 -6.348 1.00 76.10 447 THR D N 1
ATOM 4602 C CA . THR D 1 116 ? 13.329 4.406 -6.502 1.00 71.83 447 THR D CA 1
ATOM 4603 C C . THR D 1 116 ? 13.354 2.948 -6.944 1.00 69.38 447 THR D C 1
ATOM 4604 O O . THR D 1 116 ? 13.791 2.643 -8.050 1.00 72.59 447 THR D O 1
ATOM 4608 N N . LEU D 1 117 ? 12.886 2.056 -6.077 1.00 69.26 448 LEU D N 1
ATOM 4609 C CA . LEU D 1 117 ? 12.901 0.625 -6.361 1.00 70.94 448 LEU D CA 1
ATOM 4610 C C . LEU D 1 117 ? 11.618 0.177 -7.045 1.00 74.12 448 LEU D C 1
ATOM 4611 O O . LEU D 1 117 ? 10.511 0.479 -6.588 1.00 67.88 448 LEU D O 1
ATOM 4616 N N . PHE D 1 118 ? 11.792 -0.557 -8.140 1.00 79.07 449 PHE D N 1
ATOM 4617 C CA . PHE D 1 118 ? 10.688 -1.148 -8.881 1.00 76.44 449 PHE D CA 1
ATOM 4618 C C . PHE D 1 118 ? 10.846 -2.659 -8.917 1.00 78.88 449 PHE D C 1
ATOM 4619 O O . PHE D 1 118 ? 11.886 -3.177 -9.326 1.00 78.06 449 PHE D O 1
ATOM 4627 N N . ARG D 1 119 ? 9.807 -3.357 -8.479 1.00 85.77 450 ARG D N 1
ATOM 4628 C CA . ARG D 1 119 ? 9.812 -4.813 -8.439 1.00 95.38 450 ARG D CA 1
ATOM 4629 C C . ARG D 1 119 ? 8.396 -5.344 -8.635 1.00 107.31 450 ARG D C 1
ATOM 4630 O O . ARG D 1 119 ? 7.428 -4.742 -8.167 1.00 112.44 450 ARG D O 1
ATOM 4638 N N . ARG D 1 120 ? 8.278 -6.475 -9.324 1.00 109.92 451 ARG D N 1
ATOM 4639 C CA . ARG D 1 120 ? 6.976 -7.068 -9.614 1.00 115.42 451 ARG D CA 1
ATOM 4640 C C . ARG D 1 120 ? 6.427 -7.862 -8.429 1.00 120.79 451 ARG D C 1
ATOM 4641 O O . ARG D 1 120 ? 5.858 -8.938 -8.604 1.00 121.82 451 ARG D O 1
ATOM 4649 N N . GLY D 1 121 ? 6.589 -7.325 -7.224 1.00 123.27 452 GLY D N 1
ATOM 4650 C CA . GLY D 1 121 ? 6.097 -7.984 -6.027 1.00 126.15 452 GLY D CA 1
ATOM 4651 C C . GLY D 1 121 ? 6.743 -9.343 -5.812 1.00 128.20 452 GLY D C 1
ATOM 4652 O O . GLY D 1 121 ? 7.899 -9.544 -6.188 1.00 127.54 452 GLY D O 1
ATOM 4653 N N . PRO D 1 122 ? 6.003 -10.287 -5.203 1.00 130.29 453 PRO D N 1
ATOM 4654 C CA . PRO D 1 122 ? 6.509 -11.647 -4.960 1.00 127.90 453 PRO D CA 1
ATOM 4655 C C . PRO D 1 122 ? 6.873 -12.406 -6.238 1.00 128.86 453 PRO D C 1
ATOM 4656 O O . PRO D 1 122 ? 7.547 -13.434 -6.159 1.00 122.56 453 PRO D O 1
ATOM 4660 N N . GLN D 1 123 ? 6.425 -11.910 -7.390 1.00 133.57 454 GLN D N 1
ATOM 4661 C CA . GLN D 1 123 ? 6.753 -12.520 -8.676 1.00 126.81 454 GLN D CA 1
ATOM 4662 C C . GLN D 1 123 ? 8.269 -12.602 -8.844 1.00 125.44 454 GLN D C 1
ATOM 4663 O O . GLN D 1 123 ? 8.787 -13.558 -9.422 1.00 122.45 454 GLN D O 1
ATOM 4669 N N . ALA D 1 124 ? 8.964 -11.587 -8.333 1.00 128.18 455 ALA D N 1
ATOM 4670 C CA . ALA D 1 124 ? 10.420 -11.596 -8.223 1.00 124.12 455 ALA D CA 1
ATOM 4671 C C . ALA D 1 124 ? 11.103 -11.857 -9.569 1.00 118.90 455 ALA D C 1
ATOM 4672 O O . ALA D 1 124 ? 10.538 -11.571 -10.627 1.00 117.43 455 ALA D O 1
ATOM 4674 N N . GLY D 1 125 ? 12.320 -12.393 -9.522 1.00 117.74 456 GLY D N 1
ATOM 4675 C CA . GLY D 1 125 ? 13.110 -12.627 -10.717 1.00 115.99 456 GLY D CA 1
ATOM 4676 C C . GLY D 1 125 ? 14.001 -11.432 -10.979 1.00 116.30 456 GLY D C 1
ATOM 4677 O O . GLY D 1 125 ? 15.211 -11.480 -10.748 1.00 111.42 456 GLY D O 1
ATOM 4678 N N . GLY D 1 126 ? 13.381 -10.351 -11.442 1.00 122.32 457 GLY D N 1
ATOM 4679 C CA . GLY D 1 126 ? 14.080 -9.129 -11.789 1.00 109.59 457 GLY D CA 1
ATOM 4680 C C . GLY D 1 126 ? 13.782 -8.012 -10.806 1.00 105.25 457 GLY D C 1
ATOM 4681 O O . GLY D 1 126 ? 12.667 -7.907 -10.292 1.00 106.08 457 GLY D O 1
ATOM 4682 N N . CYS D 1 127 ? 14.791 -7.184 -10.546 1.00 97.39 458 CYS D N 1
ATOM 4683 C CA . CYS D 1 127 ? 14.656 -6.015 -9.682 1.00 85.17 458 CYS D CA 1
ATOM 4684 C C . CYS D 1 127 ? 15.297 -4.803 -10.353 1.00 80.53 458 CYS D C 1
ATOM 4685 O O . CYS D 1 127 ? 16.388 -4.904 -10.916 1.00 76.18 458 CYS D O 1
ATOM 4688 N N . VAL D 1 128 ? 14.608 -3.666 -10.292 1.00 78.00 459 VAL D N 1
ATOM 4689 C CA . VAL D 1 128 ? 15.086 -2.418 -10.886 1.00 75.75 459 VAL D CA 1
ATOM 4690 C C . VAL D 1 128 ? 15.099 -1.293 -9.857 1.00 72.61 459 VAL D C 1
ATOM 4691 O O . VAL D 1 128 ? 14.205 -1.198 -9.017 1.00 69.31 459 VAL D O 1
ATOM 4695 N N . VAL D 1 129 ? 16.119 -0.442 -9.940 1.00 72.51 460 VAL D N 1
ATOM 4696 C CA . VAL D 1 129 ? 16.244 0.710 -9.056 1.00 70.55 460 VAL D CA 1
ATOM 4697 C C . VAL D 1 129 ? 16.750 1.923 -9.834 1.00 67.08 460 VAL D C 1
ATOM 4698 O O . VAL D 1 129 ? 17.863 1.915 -10.354 1.00 63.78 460 VAL D O 1
ATOM 4702 N N . ASP D 1 130 ? 15.915 2.955 -9.914 1.00 71.14 461 ASP D N 1
ATOM 4703 C CA . ASP D 1 130 ? 16.302 4.231 -10.508 1.00 68.11 461 ASP D CA 1
ATOM 4704 C C . ASP D 1 130 ? 16.920 5.144 -9.460 1.00 67.15 461 ASP D C 1
ATOM 4705 O O . ASP D 1 130 ? 16.338 5.350 -8.398 1.00 69.93 461 ASP D O 1
ATOM 4710 N N . SER D 1 131 ? 18.081 5.709 -9.774 1.00 67.86 462 SER D N 1
ATOM 4711 C CA . SER D 1 131 ? 18.841 6.505 -8.814 1.00 68.88 462 SER D CA 1
ATOM 4712 C C . SER D 1 131 ? 19.166 7.914 -9.328 1.00 65.18 462 SER D C 1
ATOM 4713 O O . SER D 1 131 ? 19.768 8.067 -10.388 1.00 68.53 462 SER D O 1
ATOM 4716 N N . GLU D 1 132 ? 18.754 8.930 -8.568 1.00 67.19 463 GLU D N 1
ATOM 4717 C CA . GLU D 1 132 ? 19.094 10.328 -8.853 1.00 70.18 463 GLU D CA 1
ATOM 4718 C C . GLU D 1 132 ? 20.116 10.849 -7.846 1.00 74.03 463 GLU D C 1
ATOM 4719 O O . GLU D 1 132 ? 19.795 11.025 -6.670 1.00 81.26 463 GLU D O 1
ATOM 4725 N N . VAL D 1 133 ? 21.337 11.107 -8.311 1.00 69.66 464 VAL D N 1
ATOM 4726 C CA . VAL D 1 133 ? 22.411 11.599 -7.445 1.00 66.42 464 VAL D CA 1
ATOM 4727 C C . VAL D 1 133 ? 22.620 13.107 -7.621 1.00 70.19 464 VAL D C 1
ATOM 4728 O O . VAL D 1 133 ? 22.925 13.578 -8.717 1.00 72.09 464 VAL D O 1
ATOM 4732 N N . LEU D 1 134 ? 22.440 13.851 -6.531 1.00 75.96 465 LEU D N 1
ATOM 4733 C CA . LEU D 1 134 ? 22.680 15.294 -6.500 1.00 72.16 465 LEU D CA 1
ATOM 4734 C C . LEU D 1 134 ? 23.888 15.611 -5.606 1.00 69.54 465 LEU D C 1
ATOM 4735 O O . LEU D 1 134 ? 24.051 15.010 -4.547 1.00 70.17 465 LEU D O 1
ATOM 4740 N N . THR D 1 135 ? 24.730 16.548 -6.040 1.00 76.68 466 THR D N 1
ATOM 4741 C CA . THR D 1 135 ? 25.951 16.904 -5.310 1.00 76.11 466 THR D CA 1
ATOM 4742 C C . THR D 1 135 ? 26.017 18.406 -5.058 1.00 77.25 466 THR D C 1
ATOM 4743 O O . THR D 1 135 ? 25.726 19.205 -5.950 1.00 75.46 466 THR D O 1
ATOM 4747 N N . GLN D 1 136 ? 26.399 18.778 -3.838 1.00 81.59 467 GLN D N 1
ATOM 4748 C CA . GLN D 1 136 ? 26.541 20.179 -3.460 1.00 80.70 467 GLN D CA 1
ATOM 4749 C C . GLN D 1 136 ? 27.960 20.471 -2.992 1.00 80.76 467 GLN D C 1
ATOM 4750 O O . GLN D 1 136 ? 28.697 19.565 -2.603 1.00 65.96 467 GLN D O 1
ATOM 4756 N N . GLY D 1 137 ? 28.330 21.747 -3.027 1.00 86.15 468 GLY D N 1
ATOM 4757 C CA . GLY D 1 137 ? 29.667 22.171 -2.652 1.00 84.15 468 GLY D CA 1
ATOM 4758 C C . GLY D 1 137 ? 30.633 22.075 -3.817 1.00 86.66 468 GLY D C 1
ATOM 4759 O O . GLY D 1 137 ? 31.833 22.297 -3.655 1.00 85.31 468 GLY D O 1
ATOM 4760 N N . ILE D 1 138 ? 30.101 21.742 -4.992 1.00 94.10 469 ILE D N 1
ATOM 4761 C CA . ILE D 1 138 ? 30.893 21.623 -6.215 1.00 94.63 469 ILE D CA 1
ATOM 4762 C C . ILE D 1 138 ? 30.538 22.751 -7.191 1.00 99.73 469 ILE D C 1
ATOM 4763 O O . ILE D 1 138 ? 29.400 23.223 -7.199 1.00 96.29 469 ILE D O 1
ATOM 4765 N N . PRO D 1 139 ? 31.512 23.196 -8.010 1.00 95.73 470 PRO D N 1
ATOM 4766 C CA . PRO D 1 139 ? 31.226 24.209 -9.036 1.00 89.33 470 PRO D CA 1
ATOM 4767 C C . PRO D 1 139 ? 30.122 23.775 -10.004 1.00 89.23 470 PRO D C 1
ATOM 4768 O O . PRO D 1 139 ? 30.104 22.621 -10.430 1.00 87.29 470 PRO D O 1
ATOM 4772 N N . TYR D 1 140 ? 29.221 24.697 -10.336 1.00 92.05 471 TYR D N 1
ATOM 4773 C CA . TYR D 1 140 ? 28.120 24.432 -11.265 1.00 99.75 471 TYR D CA 1
ATOM 4774 C C . TYR D 1 140 ? 27.210 23.308 -10.759 1.00 96.61 471 TYR D C 1
ATOM 4775 O O . TYR D 1 140 ? 26.712 22.498 -11.546 1.00 87.16 471 TYR D O 1
ATOM 4784 N N . GLN D 1 141 ? 26.978 23.281 -9.448 1.00 96.35 472 GLN D N 1
ATOM 4785 C CA . GLN D 1 141 ? 26.128 22.265 -8.837 1.00 88.79 472 GLN D CA 1
ATOM 4786 C C . GLN D 1 141 ? 24.682 22.416 -9.298 1.00 91.55 472 GLN D C 1
ATOM 4787 O O . GLN D 1 141 ? 23.954 21.429 -9.424 1.00 88.34 472 GLN D O 1
ATOM 4793 N N . ASP D 1 142 ? 24.279 23.656 -9.561 1.00 92.73 473 ASP D N 1
ATOM 4794 C CA . ASP D 1 142 ? 22.883 23.953 -9.872 1.00 87.87 473 ASP D CA 1
ATOM 4795 C C . ASP D 1 142 ? 22.575 23.635 -11.328 1.00 84.76 473 ASP D C 1
ATOM 4796 O O . ASP D 1 142 ? 21.410 23.578 -11.718 1.00 86.06 473 ASP D O 1
ATOM 4801 N N . TYR D 1 143 ? 23.621 23.429 -12.126 1.00 86.12 474 TYR D N 1
ATOM 4802 C CA . TYR D 1 143 ? 23.464 23.229 -13.567 1.00 87.72 474 TYR D CA 1
ATOM 4803 C C . TYR D 1 143 ? 23.067 21.797 -13.935 1.00 81.51 474 TYR D C 1
ATOM 4804 O O . TYR D 1 143 ? 22.242 21.595 -14.825 1.00 81.21 474 TYR D O 1
ATOM 4813 N N . PHE D 1 144 ? 23.645 20.810 -13.253 1.00 76.13 475 PHE D N 1
ATOM 4814 C CA . PHE D 1 144 ? 23.488 19.413 -13.659 1.00 76.82 475 PHE D CA 1
ATOM 4815 C C . PHE D 1 144 ? 23.321 18.428 -12.497 1.00 76.78 475 PHE D C 1
ATOM 4816 O O . PHE D 1 144 ? 23.492 18.778 -11.329 1.00 81.43 475 PHE D O 1
ATOM 4824 N N . TYR D 1 145 ? 22.986 17.189 -12.852 1.00 73.25 476 TYR D N 1
ATOM 4825 C CA . TYR D 1 145 ? 22.963 16.068 -11.919 1.00 70.04 476 TYR D CA 1
ATOM 4826 C C . TYR D 1 145 ? 23.004 14.765 -12.721 1.00 69.64 476 TYR D C 1
ATOM 4827 O O . TYR D 1 145 ? 22.889 14.785 -13.947 1.00 70.02 476 TYR D O 1
ATOM 4836 N N . THR D 1 146 ? 23.162 13.637 -12.035 1.00 66.12 477 THR D N 1
ATOM 4837 C CA . THR D 1 146 ? 23.314 12.348 -12.706 1.00 69.73 477 THR D CA 1
ATOM 4838 C C . THR D 1 146 ? 22.208 11.374 -12.321 1.00 69.52 477 THR D C 1
ATOM 4839 O O . THR D 1 146 ? 21.814 11.291 -11.158 1.00 66.48 477 THR D O 1
ATOM 4843 N N . ALA D 1 147 ? 21.712 10.643 -13.314 1.00 72.25 478 ALA D N 1
ATOM 4844 C CA . ALA D 1 147 ? 20.730 9.592 -13.091 1.00 68.15 478 ALA D CA 1
ATOM 4845 C C . ALA D 1 147 ? 21.368 8.236 -13.390 1.00 67.14 478 ALA D C 1
ATOM 4846 O O . ALA D 1 147 ? 22.212 8.129 -14.281 1.00 67.77 478 ALA D O 1
ATOM 4848 N N . HIS D 1 148 ? 20.975 7.213 -12.632 1.00 63.72 479 HIS D N 1
ATOM 4849 C CA . HIS D 1 148 ? 2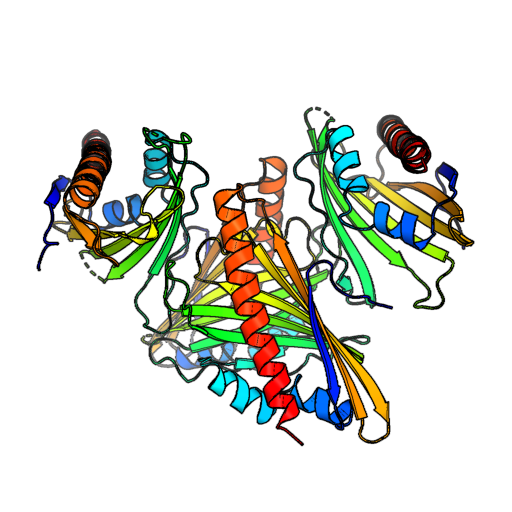1.531 5.867 -12.787 1.00 65.32 479 HIS D CA 1
ATOM 4850 C C . HIS D 1 148 ? 20.450 4.809 -12.710 1.00 70.20 479 HIS D C 1
ATOM 4851 O O . HIS D 1 148 ? 19.523 4.913 -11.908 1.00 72.87 479 HIS D O 1
ATOM 4858 N N . ARG D 1 149 ? 20.588 3.779 -13.539 1.00 76.80 480 ARG D N 1
ATOM 4859 C CA . ARG D 1 149 ? 19.644 2.675 -13.554 1.00 73.67 480 ARG D CA 1
ATOM 4860 C C . ARG D 1 149 ? 20.350 1.371 -13.221 1.00 73.42 480 ARG D C 1
ATOM 4861 O O . ARG D 1 149 ? 21.218 0.915 -13.963 1.00 74.03 480 ARG D O 1
ATOM 4869 N N . TYR D 1 150 ? 19.982 0.797 -12.082 1.00 79.00 481 TYR D N 1
ATOM 4870 C CA . TYR D 1 150 ? 20.441 -0.526 -11.687 1.00 75.50 481 TYR D CA 1
ATOM 4871 C C . TYR D 1 150 ? 19.450 -1.565 -12.188 1.00 77.55 481 TYR D C 1
ATOM 4872 O O . TYR D 1 150 ? 18.263 -1.277 -12.337 1.00 81.56 481 TYR D O 1
ATOM 4881 N N . CYS D 1 151 ? 19.937 -2.772 -12.447 1.00 82.68 482 CYS D N 1
ATOM 4882 C CA . CYS D 1 151 ? 19.084 -3.840 -12.948 1.00 81.30 482 CYS D CA 1
ATOM 4883 C C . CYS D 1 151 ? 19.635 -5.179 -12.479 1.00 81.54 482 CYS D C 1
ATOM 4884 O O . CYS D 1 151 ? 20.719 -5.590 -12.887 1.00 88.67 482 CYS D O 1
ATOM 4887 N N . ILE D 1 152 ? 18.887 -5.832 -11.595 1.00 84.88 483 ILE D N 1
ATOM 4888 C CA . ILE D 1 152 ? 19.242 -7.149 -11.080 1.00 86.33 483 ILE D CA 1
ATOM 4889 C C . ILE D 1 152 ? 18.314 -8.210 -11.665 1.00 90.04 483 ILE D C 1
ATOM 4890 O O . ILE D 1 152 ? 17.126 -8.231 -11.355 1.00 92.36 483 ILE D O 1
ATOM 4895 N N . LEU D 1 153 ? 18.864 -9.082 -12.507 1.00 93.76 484 LEU D N 1
ATOM 4896 C CA . LEU D 1 153 ? 18.096 -10.170 -13.108 1.00 99.36 484 LEU D CA 1
ATOM 4897 C C . LEU D 1 153 ? 18.570 -11.514 -12.565 1.00 97.50 484 LEU D C 1
ATOM 4898 O O . LEU D 1 153 ? 19.614 -12.029 -12.970 1.00 95.07 484 LEU D O 1
ATOM 4903 N N . GLY D 1 154 ? 17.800 -12.074 -11.640 1.00 100.81 485 GLY D N 1
ATOM 4904 C CA . GLY D 1 154 ? 18.103 -13.381 -11.091 1.00 100.84 485 GLY D CA 1
ATOM 4905 C C . GLY D 1 154 ? 18.004 -14.451 -12.156 1.00 102.75 485 GLY D C 1
ATOM 4906 O O . GLY D 1 154 ? 16.978 -14.575 -12.826 1.00 103.31 485 GLY D O 1
ATOM 4907 N N . LEU D 1 155 ? 19.079 -15.215 -12.324 1.00 105.80 486 LEU D N 1
ATOM 4908 C CA . LEU D 1 155 ? 19.093 -16.324 -13.271 1.00 113.34 486 LEU D CA 1
ATOM 4909 C C . LEU D 1 155 ? 18.683 -17.627 -12.579 1.00 116.63 486 LEU D C 1
ATOM 4910 O O . LEU D 1 155 ? 17.904 -18.409 -13.126 1.00 116.17 486 LEU D O 1
ATOM 4915 N N . ALA D 1 156 ? 19.198 -17.848 -11.372 1.00 117.57 487 ALA D N 1
ATOM 4916 C CA . ALA D 1 156 ? 18.875 -19.047 -10.597 1.00 113.07 487 ALA D CA 1
ATOM 4917 C C . ALA D 1 156 ? 19.361 -18.919 -9.157 1.00 112.25 487 ALA D C 1
ATOM 4918 O O . ALA D 1 156 ? 19.828 -17.858 -8.741 1.00 116.17 487 ALA D O 1
ATOM 4920 N N . ARG D 1 157 ? 19.247 -20.003 -8.397 1.00 108.42 488 ARG D N 1
ATOM 4921 C CA . ARG D 1 157 ? 19.753 -20.028 -7.033 1.00 107.74 488 ARG D CA 1
ATOM 4922 C C . ARG D 1 157 ? 21.265 -19.836 -7.058 1.00 111.53 488 ARG D C 1
ATOM 4923 O O . ARG D 1 157 ? 21.982 -20.593 -7.714 1.00 110.32 488 ARG D O 1
ATOM 4925 N N . ASN D 1 158 ? 21.739 -18.813 -6.351 1.00 111.89 489 ASN D N 1
ATOM 4926 C CA . ASN D 1 158 ? 23.160 -18.479 -6.328 1.00 109.94 489 ASN D CA 1
ATOM 4927 C C . ASN D 1 158 ? 23.690 -18.172 -7.728 1.00 112.02 489 ASN D C 1
ATOM 4928 O O . ASN D 1 158 ? 24.720 -18.705 -8.144 1.00 112.25 489 ASN D O 1
ATOM 4930 N N . LYS D 1 159 ? 22.974 -17.310 -8.446 1.00 115.87 490 LYS D N 1
ATOM 4931 C CA . LYS D 1 159 ? 23.352 -16.910 -9.801 1.00 109.93 490 LYS D CA 1
ATOM 4932 C C . LYS D 1 159 ? 22.469 -15.763 -10.284 1.00 108.59 490 LYS D C 1
ATOM 4933 O O . LYS D 1 159 ? 21.254 -15.914 -10.411 1.00 111.39 490 LYS D O 1
ATOM 4935 N N . ALA D 1 160 ? 23.088 -14.617 -10.552 1.00 104.47 491 ALA D N 1
ATOM 4936 C CA . ALA D 1 160 ? 22.357 -13.437 -10.996 1.00 100.00 491 ALA D CA 1
ATOM 4937 C C . ALA D 1 160 ? 23.230 -12.549 -11.876 1.00 96.79 491 ALA D C 1
ATOM 4938 O O . ALA D 1 160 ? 24.454 -12.687 -11.895 1.00 95.30 491 ALA D O 1
ATOM 4940 N N . ARG D 1 161 ? 22.584 -11.648 -12.610 1.00 94.80 492 ARG D N 1
ATOM 4941 C CA . ARG D 1 161 ? 23.279 -10.690 -13.461 1.00 93.45 492 ARG D CA 1
ATOM 4942 C C . ARG D 1 161 ? 23.010 -9.272 -12.970 1.00 96.85 492 ARG D C 1
ATOM 4943 O O . ARG D 1 161 ? 21.943 -8.986 -12.421 1.00 90.80 492 ARG D O 1
ATOM 4951 N N . LEU D 1 162 ? 23.986 -8.392 -13.172 1.00 95.31 493 LEU D N 1
ATOM 4952 C CA . LEU D 1 162 ? 23.864 -6.996 -12.776 1.00 90.21 493 LEU D CA 1
ATOM 4953 C C . LEU D 1 162 ? 24.144 -6.075 -13.957 1.00 87.07 493 LEU D C 1
ATOM 4954 O O . LEU D 1 162 ? 25.183 -6.179 -14.608 1.00 90.56 493 LEU D O 1
ATOM 4959 N N . ARG D 1 163 ? 23.196 -5.185 -14.231 1.00 88.39 494 ARG D N 1
ATOM 4960 C CA . ARG D 1 163 ? 23.376 -4.125 -15.213 1.00 88.98 494 ARG D CA 1
ATOM 4961 C C . ARG D 1 163 ? 23.295 -2.773 -14.517 1.00 87.56 494 ARG D C 1
ATOM 4962 O O . ARG D 1 163 ? 22.361 -2.509 -13.757 1.00 85.25 494 ARG D O 1
ATOM 4970 N N . VAL D 1 164 ? 24.293 -1.931 -14.764 1.00 85.56 495 VAL D N 1
ATOM 4971 C CA . VAL D 1 164 ? 24.304 -0.572 -14.245 1.00 83.63 495 VAL D CA 1
ATOM 4972 C C . VAL D 1 164 ? 24.716 0.391 -15.348 1.00 82.22 495 VAL D C 1
ATOM 4973 O O . VAL D 1 164 ? 25.837 0.327 -15.854 1.00 85.70 495 VAL D O 1
ATOM 4977 N N . SER D 1 165 ? 23.796 1.274 -15.722 1.00 83.62 496 SER D N 1
ATOM 4978 C CA . SER D 1 165 ? 24.072 2.308 -16.712 1.00 84.64 496 SER D CA 1
ATOM 4979 C C . SER D 1 165 ? 23.804 3.667 -16.090 1.00 80.67 496 SER D C 1
ATOM 4980 O O . SER D 1 165 ? 23.118 3.769 -15.070 1.00 76.90 496 SER 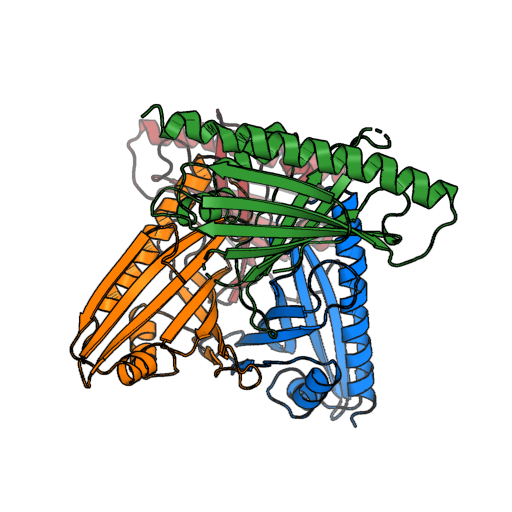D O 1
ATOM 4983 N N . SER D 1 166 ? 24.351 4.705 -16.713 1.00 79.91 497 SER D N 1
ATOM 4984 C CA . SER D 1 166 ? 24.280 6.055 -16.170 1.00 83.08 497 SER D CA 1
ATOM 4985 C C . SER D 1 166 ? 24.072 7.090 -17.268 1.00 82.57 497 SER D C 1
ATOM 4986 O O . SER D 1 166 ? 24.172 6.785 -18.456 1.00 85.65 497 SER D O 1
ATOM 4989 N N . GLU D 1 167 ? 23.782 8.318 -16.852 1.00 80.97 498 GLU D N 1
ATOM 4990 C CA . GLU D 1 167 ? 23.664 9.440 -17.772 1.00 76.83 498 GLU D CA 1
ATOM 4991 C C . GLU D 1 167 ? 23.729 10.748 -16.991 1.00 71.65 498 GLU D C 1
ATOM 4992 O O . GLU D 1 167 ? 23.323 10.815 -15.831 1.00 69.04 498 GLU D O 1
ATOM 4998 N N . ILE D 1 168 ? 24.249 11.781 -17.639 1.00 76.30 499 ILE D N 1
ATOM 4999 C CA . ILE D 1 168 ? 24.277 13.117 -17.070 1.00 68.89 499 ILE D CA 1
ATOM 5000 C C . ILE D 1 168 ? 23.083 13.898 -17.601 1.00 72.63 499 ILE D C 1
ATOM 5001 O O . ILE D 1 168 ? 22.747 13.806 -18.782 1.00 81.27 499 ILE D O 1
ATOM 5006 N N . ARG D 1 169 ? 22.433 14.643 -16.714 1.00 76.30 500 ARG D N 1
ATOM 5007 C CA . ARG D 1 169 ? 21.318 15.508 -17.081 1.00 75.69 500 ARG D CA 1
ATOM 5008 C C . ARG D 1 169 ? 21.661 16.943 -16.705 1.00 74.86 500 ARG D C 1
ATOM 5009 O O . ARG D 1 169 ? 22.519 17.170 -15.853 1.00 71.16 500 ARG D O 1
ATOM 5017 N N . TYR D 1 170 ? 20.991 17.904 -17.336 1.00 76.31 501 TYR D N 1
ATOM 5018 C CA . TYR D 1 170 ? 21.304 19.318 -17.134 1.00 80.00 501 TYR D CA 1
ATOM 5019 C C . TYR D 1 170 ? 20.068 20.160 -16.809 1.00 76.66 501 TYR D C 1
ATOM 5020 O O . TYR D 1 170 ? 19.136 20.247 -17.607 1.00 70.63 501 TYR D O 1
ATOM 5029 N N . ARG D 1 171 ? 20.074 20.776 -15.629 1.00 83.23 502 ARG D N 1
ATOM 5030 C CA . ARG D 1 171 ? 18.996 21.672 -15.217 1.00 87.37 502 ARG D CA 1
ATOM 5031 C C . ARG D 1 171 ? 19.036 22.952 -16.040 1.00 87.83 502 ARG D C 1
ATOM 5032 O O . ARG D 1 171 ? 18.021 23.388 -16.582 1.00 91.38 502 ARG D O 1
ATOM 5040 N N . LYS D 1 172 ? 20.221 23.551 -16.107 1.00 93.15 503 LYS D N 1
ATOM 5041 C CA . LYS D 1 172 ? 20.478 24.707 -16.959 1.00 92.63 503 LYS D CA 1
ATOM 5042 C C . LYS D 1 172 ? 21.252 24.245 -18.189 1.00 93.02 503 LYS D C 1
ATOM 5043 O O . LYS D 1 172 ? 21.491 23.054 -18.355 1.00 84.40 503 LYS D O 1
ATOM 5049 N N . GLN D 1 173 ? 21.639 25.179 -19.052 1.00 98.76 504 GLN D N 1
ATOM 5050 C CA . GLN D 1 173 ? 22.487 24.847 -20.195 1.00 97.52 504 GLN D CA 1
ATOM 5051 C C . GLN D 1 173 ? 23.741 25.714 -20.193 1.00 91.48 504 GLN D C 1
ATOM 5052 O O . GLN D 1 173 ? 23.702 26.868 -20.614 1.00 87.63 504 GLN D O 1
ATOM 5058 N N . PRO D 1 174 ? 24.861 25.158 -19.705 1.00 89.72 505 PRO D N 1
ATOM 5059 C CA . PRO D 1 174 ? 26.125 25.893 -19.686 1.00 90.07 505 PRO D CA 1
ATOM 5060 C C . PRO D 1 174 ? 26.828 25.838 -21.038 1.00 90.05 505 PRO D C 1
ATOM 5061 O O . PRO D 1 174 ? 26.447 25.013 -21.868 1.00 89.40 505 PRO D O 1
ATOM 5065 N N . TRP D 1 175 ? 27.841 26.671 -21.259 1.00 86.79 506 TRP D N 1
ATOM 5066 C CA . TRP D 1 175 ? 28.466 26.726 -22.578 1.00 91.36 506 TRP D CA 1
ATOM 5067 C C . TRP D 1 175 ? 29.426 25.558 -22.781 1.00 88.39 506 TRP D C 1
ATOM 5068 O O . TRP D 1 175 ? 29.771 24.849 -21.835 1.00 80.44 506 TRP D O 1
ATOM 5079 N N . SER D 1 176 ? 29.834 25.378 -24.035 1.00 89.73 507 SER D N 1
ATOM 5080 C CA . SER D 1 176 ? 30.536 24.181 -24.499 1.00 84.08 507 SER D CA 1
ATOM 5081 C C . SER D 1 176 ? 31.688 23.720 -23.612 1.00 81.20 507 SER D C 1
ATOM 5082 O O . SER D 1 176 ? 31.874 22.520 -23.410 1.00 81.77 507 SER D O 1
ATOM 5085 N N . LEU D 1 177 ? 32.456 24.664 -23.084 1.00 78.65 508 LEU D N 1
ATOM 5086 C CA . LEU D 1 177 ? 33.675 24.324 -22.364 1.00 77.23 508 LEU D CA 1
ATOM 5087 C C . LEU D 1 177 ? 33.404 23.670 -21.016 1.00 78.57 508 LEU D C 1
ATOM 5088 O O . LEU D 1 177 ? 33.875 22.566 -20.749 1.00 83.02 508 LEU D O 1
ATOM 5093 N N . VAL D 1 178 ? 32.663 24.365 -20.161 1.00 82.01 509 VAL D N 1
ATOM 5094 C CA . VAL D 1 178 ? 32.366 23.852 -18.827 1.00 82.98 509 VAL D CA 1
ATOM 5095 C C . VAL D 1 178 ? 31.604 22.532 -18.912 1.00 74.73 509 VAL D C 1
ATOM 5096 O O . VAL D 1 178 ? 31.821 21.635 -18.103 1.00 79.34 509 VAL D O 1
ATOM 5100 N N . LYS D 1 179 ? 30.725 22.413 -19.903 1.00 73.65 510 LYS D N 1
ATOM 5101 C CA . LYS D 1 179 ? 29.942 21.197 -20.104 1.00 77.13 510 LYS D CA 1
ATOM 5102 C C . LYS D 1 179 ? 30.840 19.971 -20.290 1.00 80.40 510 LYS D C 1
ATOM 5103 O O . LYS D 1 179 ? 30.473 18.857 -19.914 1.00 79.77 510 LYS D O 1
ATOM 5109 N N . SER D 1 180 ? 32.015 20.186 -20.874 1.00 82.64 511 SER D N 1
ATOM 5110 C CA . SER D 1 180 ? 32.984 19.114 -21.070 1.00 80.51 511 SER D CA 1
ATOM 5111 C C . SER D 1 180 ? 33.787 18.882 -19.795 1.00 80.06 511 SER D C 1
ATOM 5112 O O . SER D 1 180 ? 34.155 17.750 -19.486 1.00 81.67 511 SER D O 1
ATOM 5115 N N . LEU D 1 181 ? 34.063 19.958 -19.061 1.00 83.57 512 LEU D N 1
ATOM 5116 C CA . LEU D 1 181 ? 34.744 19.853 -17.772 1.00 82.56 512 LEU D CA 1
ATOM 5117 C C . LEU D 1 181 ? 33.859 19.123 -16.768 1.00 85.57 512 LEU D C 1
ATOM 5118 O O . LEU D 1 181 ? 34.351 18.406 -15.895 1.00 85.93 512 LEU D O 1
ATOM 5123 N N . ILE D 1 182 ? 32.550 19.323 -16.893 1.00 84.18 513 ILE D N 1
ATOM 5124 C CA . ILE D 1 182 ? 31.581 18.539 -16.141 1.00 80.84 513 ILE D CA 1
ATOM 5125 C C . ILE D 1 182 ? 31.691 17.076 -16.568 1.00 79.81 513 ILE D C 1
ATOM 5126 O O . ILE D 1 182 ? 31.974 16.204 -15.750 1.00 78.55 513 ILE D O 1
ATOM 5131 N N . GLU D 1 183 ? 31.485 16.824 -17.858 1.00 78.82 514 GLU D N 1
ATOM 5132 C CA . GLU D 1 183 ? 31.478 15.467 -18.390 1.00 76.77 514 GLU D CA 1
ATOM 5133 C C . GLU D 1 183 ? 32.767 14.707 -18.064 1.00 78.77 514 GLU D C 1
ATOM 5134 O O . GLU D 1 183 ? 32.721 13.530 -17.716 1.00 79.20 514 GLU D O 1
ATOM 5136 N N . LYS D 1 184 ? 33.911 15.380 -18.163 1.00 81.71 515 LYS D N 1
ATOM 5137 C CA . LYS D 1 184 ? 35.205 14.729 -17.946 1.00 81.10 515 LYS D CA 1
ATOM 5138 C C . LYS D 1 184 ? 35.359 14.255 -16.508 1.00 82.10 515 LYS D C 1
ATOM 5139 O O . LYS D 1 184 ? 35.583 13.070 -16.250 1.00 76.16 515 LYS D O 1
ATOM 5145 N N . ASN D 1 185 ? 35.243 15.187 -15.571 1.00 85.63 516 ASN D N 1
ATOM 5146 C CA . ASN D 1 185 ? 35.457 14.874 -14.166 1.00 86.69 516 ASN D CA 1
ATOM 5147 C C . ASN D 1 185 ? 34.314 14.045 -13.591 1.00 81.03 516 ASN D C 1
ATOM 5148 O O . ASN D 1 185 ? 34.516 13.257 -12.668 1.00 76.26 516 ASN D O 1
ATOM 5153 N N . SER D 1 186 ? 33.118 14.214 -14.145 1.00 81.51 517 SER D N 1
ATOM 5154 C CA . SER D 1 186 ? 31.980 13.403 -13.735 1.00 78.97 517 SER D CA 1
ATOM 5155 C C . SER D 1 186 ? 32.236 11.940 -14.065 1.00 77.44 517 SER D C 1
ATOM 5156 O O . SER D 1 186 ? 32.438 11.123 -13.168 1.00 74.11 517 SER D O 1
ATOM 5159 N N . TRP D 1 187 ? 32.244 11.629 -15.360 1.00 81.67 518 TRP D N 1
ATOM 5160 C CA . TRP D 1 187 ? 32.373 10.254 -15.836 1.00 79.12 518 TRP D CA 1
ATOM 5161 C C . TRP D 1 187 ? 33.573 9.538 -15.222 1.00 77.21 518 TRP D C 1
ATOM 5162 O O . TRP D 1 187 ? 33.475 8.370 -14.855 1.00 77.49 518 TRP D O 1
ATOM 5173 N N . SER D 1 188 ? 34.695 10.240 -15.103 1.00 78.91 519 SER D N 1
ATOM 5174 C CA . SER D 1 188 ? 35.899 9.662 -14.510 1.00 81.37 519 SER D CA 1
ATOM 5175 C C . SER D 1 188 ? 35.644 9.212 -13.070 1.00 84.96 519 SER D C 1
ATOM 5176 O O . SER D 1 188 ? 36.063 8.124 -12.667 1.00 85.11 519 SER D O 1
ATOM 5179 N N . GLY D 1 189 ? 34.945 10.045 -12.303 1.00 82.98 520 GLY D N 1
ATOM 5180 C CA . GLY D 1 189 ? 34.604 9.711 -10.931 1.00 81.93 520 GLY D CA 1
ATOM 5181 C C . GLY D 1 189 ? 33.576 8.596 -10.863 1.00 85.37 520 GLY D C 1
ATOM 5182 O O . GLY D 1 189 ? 33.646 7.722 -9.998 1.00 85.08 520 GLY D O 1
ATOM 5183 N N . ILE D 1 190 ? 32.614 8.636 -11.780 1.00 85.37 521 ILE D N 1
ATOM 5184 C CA . ILE D 1 190 ? 31.586 7.606 -11.875 1.00 77.63 521 ILE D CA 1
ATOM 5185 C C . ILE D 1 190 ? 32.204 6.281 -12.314 1.00 85.19 521 ILE D C 1
ATOM 5186 O O . ILE D 1 190 ? 31.876 5.224 -11.777 1.00 88.99 521 ILE D O 1
ATOM 5191 N N . GLU D 1 191 ? 33.101 6.348 -13.293 1.00 85.32 522 GLU D N 1
ATOM 5192 C CA . GLU D 1 191 ? 33.730 5.158 -13.851 1.00 84.61 522 GLU D CA 1
ATOM 5193 C C . GLU D 1 191 ? 34.501 4.393 -12.779 1.00 87.34 522 GLU D C 1
ATOM 5194 O O . GLU D 1 191 ? 34.363 3.177 -12.654 1.00 88.49 522 GLU D O 1
ATOM 5200 N N . ASP D 1 192 ? 35.303 5.114 -12.000 1.00 88.47 523 ASP D N 1
ATOM 5201 C CA . ASP D 1 192 ? 36.152 4.495 -10.983 1.00 95.32 523 ASP D CA 1
ATOM 5202 C C . ASP D 1 192 ? 35.328 3.905 -9.848 1.00 91.63 523 ASP D C 1
ATOM 5203 O O . ASP D 1 192 ? 35.690 2.879 -9.275 1.00 91.39 523 ASP D O 1
ATOM 5205 N N . TYR D 1 193 ? 34.220 4.563 -9.525 1.00 91.10 524 TYR D N 1
ATOM 5206 C CA . TYR D 1 193 ? 33.359 4.112 -8.442 1.00 89.47 524 TYR D CA 1
ATOM 5207 C C . TYR D 1 193 ? 32.768 2.742 -8.747 1.00 87.03 524 TYR D C 1
ATOM 5208 O O . TYR D 1 193 ? 32.960 1.792 -7.992 1.00 92.33 524 TYR D O 1
ATOM 5217 N N . PHE D 1 194 ? 32.052 2.639 -9.859 1.00 84.27 525 PHE D N 1
ATOM 5218 C CA . PHE D 1 194 ? 31.379 1.396 -10.203 1.00 88.05 525 PHE D CA 1
ATOM 5219 C C . PHE D 1 194 ? 32.374 0.302 -10.571 1.00 96.11 525 PHE D C 1
ATOM 5220 O O . PHE D 1 194 ? 32.071 -0.883 -10.446 1.00 99.00 525 PHE D O 1
ATOM 5228 N N . HIS D 1 195 ? 33.564 0.696 -11.014 1.00 96.11 526 HIS D N 1
ATOM 5229 C CA . HIS D 1 195 ? 34.609 -0.278 -11.308 1.00 98.24 526 HIS D CA 1
ATOM 5230 C C . HIS D 1 195 ? 35.149 -0.903 -10.020 1.00 100.78 526 HIS D C 1
ATOM 5231 O O . HIS D 1 195 ? 35.572 -2.060 -10.020 1.00 101.20 526 HIS D O 1
ATOM 5238 N N . HIS D 1 196 ? 35.126 -0.143 -8.927 1.00 98.97 527 HIS D N 1
ATOM 5239 C CA . HIS D 1 196 ? 35.476 -0.680 -7.612 1.00 101.35 527 HIS D CA 1
ATOM 5240 C C . HIS D 1 196 ? 34.356 -1.573 -7.094 1.00 97.94 527 HIS D C 1
ATOM 5241 O O . HIS D 1 196 ? 34.605 -2.608 -6.477 1.00 99.31 527 HIS D O 1
ATOM 5248 N N . LEU D 1 197 ? 33.119 -1.159 -7.344 1.00 92.77 528 LEU D N 1
ATOM 5249 C CA . LEU D 1 197 ? 31.957 -1.927 -6.924 1.00 92.13 528 LEU D CA 1
ATOM 5250 C C . LEU D 1 197 ? 31.879 -3.254 -7.684 1.00 100.04 528 LEU D C 1
ATOM 5251 O O . LEU D 1 197 ? 31.442 -4.267 -7.134 1.00 103.37 528 LEU D O 1
ATOM 5256 N N . ASP D 1 198 ? 32.315 -3.243 -8.942 1.00 96.46 529 ASP D N 1
ATOM 5257 C CA . ASP D 1 198 ? 32.228 -4.420 -9.807 1.00 97.25 529 ASP D CA 1
ATOM 5258 C C . ASP D 1 198 ? 33.207 -5.503 -9.358 1.00 101.40 529 ASP D C 1
ATOM 5259 O O . ASP D 1 198 ? 32.845 -6.679 -9.272 1.00 98.87 529 ASP D O 1
ATOM 5264 N N . ARG D 1 199 ? 34.441 -5.138 -9.069 1.00 103.21 530 ARG D N 1
ATOM 5265 C CA . ARG D 1 199 ? 35.445 -6.167 -8.695 1.00 108.54 530 ARG D CA 1
ATOM 5266 C C . ARG D 1 199 ? 35.224 -6.629 -7.255 1.00 108.10 530 ARG D C 1
ATOM 5267 O O . ARG D 1 199 ? 35.320 -7.836 -7.004 1.00 108.35 530 ARG D O 1
ATOM 5275 N N . GLU D 1 200 ? 34.894 -5.737 -6.352 1.00 108.34 531 GLU D N 1
ATOM 5276 C CA . GLU D 1 200 ? 34.760 -6.145 -4.957 1.00 105.02 531 GLU D CA 1
ATOM 5277 C C . GLU D 1 200 ? 33.519 -7.005 -4.745 1.00 104.00 531 GLU D C 1
ATOM 5278 O O . GLU D 1 200 ? 33.443 -7.779 -3.791 1.00 101.06 531 GLU D O 1
ATOM 5284 N N . LEU D 1 201 ? 32.544 -6.854 -5.634 1.00 102.30 532 LEU D N 1
ATOM 5285 C CA . LEU D 1 201 ? 31.385 -7.730 -5.642 1.00 98.19 532 LEU D CA 1
ATOM 5286 C C . LEU D 1 201 ? 31.799 -9.090 -6.189 1.00 100.89 532 LEU D C 1
ATOM 5287 O O . LEU D 1 201 ? 31.168 -10.102 -5.895 1.00 107.47 532 LEU D O 1
ATOM 5289 N N . ALA D 1 202 ? 32.870 -9.106 -6.981 1.00 103.40 533 ALA D N 1
ATOM 5290 C CA . ALA D 1 202 ? 33.387 -10.351 -7.550 1.00 108.09 533 ALA D CA 1
ATOM 5291 C C . ALA D 1 202 ? 34.282 -11.085 -6.561 1.00 106.61 533 ALA D C 1
ATOM 5292 O O . ALA D 1 202 ? 34.502 -12.284 -6.703 1.00 107.80 533 ALA D O 1
ATOM 5294 N N . LYS D 1 203 ? 34.812 -10.366 -5.575 1.00 105.83 534 LYS D N 1
ATOM 5295 C CA . LYS D 1 203 ? 35.651 -10.983 -4.550 1.00 107.45 534 LYS D CA 1
ATOM 5296 C C . LYS D 1 203 ? 34.806 -11.277 -3.317 1.00 103.44 534 LYS D C 1
ATOM 5297 O O . LYS D 1 203 ? 35.079 -12.216 -2.571 1.00 101.43 534 LYS D O 1
ATOM 5303 N N . ALA D 1 204 ? 33.776 -10.463 -3.107 1.00 102.64 535 ALA D N 1
ATOM 5304 C CA . ALA D 1 204 ? 32.772 -10.756 -2.095 1.00 101.30 535 ALA D CA 1
ATOM 5305 C C . ALA D 1 204 ? 31.990 -11.988 -2.526 1.00 101.83 535 ALA D C 1
ATOM 5306 O O . ALA D 1 204 ? 31.400 -12.689 -1.705 1.00 103.09 535 ALA D O 1
ATOM 5308 N N . GLU D 1 205 ? 31.995 -12.240 -3.830 1.00 101.75 536 GLU D N 1
ATOM 5309 C CA . GLU D 1 205 ? 31.383 -13.431 -4.397 1.00 102.83 536 GLU D CA 1
ATOM 5310 C C . GLU D 1 205 ? 32.066 -14.694 -3.873 1.00 107.15 536 GLU D C 1
ATOM 5311 O O . GLU D 1 205 ? 31.507 -15.787 -3.954 1.00 109.01 536 GLU D O 1
ATOM 5317 N N . LYS D 1 206 ? 33.275 -14.534 -3.336 1.00 108.47 537 LYS D N 1
ATOM 5318 C CA . LYS D 1 206 ? 34.032 -15.651 -2.774 1.00 106.27 537 LYS D CA 1
ATOM 5319 C C . LYS D 1 206 ? 33.853 -15.726 -1.261 1.00 107.41 537 LYS D C 1
ATOM 5320 O O . LYS D 1 206 ? 33.858 -16.807 -0.673 1.00 109.04 537 LYS D O 1
#

Secondary structure (DSSP, 8-state):
-----SSEEEEEEEESS-HHHHHHHHSSS-HHHHHHHHHTT-EEEEE-PPP-S-SS-EEEEEEEEEE--SSSS-SEEEEEEEEEEEE--EEEEEEEEEESSTTTTTEEEEEEEEEEEEETTEEEEEEEEEEEESS---HHHHHHHHHHHHHHHHHHHHHHHHHHHS--/----SSEEEEEEEESS-HHHHHHHHSSS-HHHHHHHHHTT-EEEEE----SS-SSEEEEEEEEEEE--SSSS-SEEEEEEEEEEE---EEEEEEEEESSTTTTTEEEEEEEEEEEEETTEEEEEEEEEEEESS---HHHHHHHHHHHHHHHHHHHHHHHH---/----SSEEEEEEEESS-HHHHHHHHSSS-HHHHHHHHHTT-EEEEEPPPB--TT-S-EEEEEEEE-----S-EEEEEEEEEE--EEEEEEEEEESSTTGGGEEEEEEEEEEEEETTEEEEEEEEEEEESS---HHHHHHHHHHHHHHHHHHHHHHHHHHTTTHHHHT-/----SSEEEEEEEESS-HHHHHHHHSSS-HHHHHHHHHTT-EEEEEPPPEE-TTS-EEEEEEEEEE--EEEEEEEEEEEE-GGG-SEEEEEEEEEEESSTTTTTEEEEEEEEEEEEETTEEEEEEEEEEEESS---HHHHHHHHHHHHHHHHHHHHHHHHHHHHTT-

Nearest PDB structures (foldseek):
  6gqf-assembly2_B  TM=1.006E+00  e=5.153E-30  Mus musculus
  6gqf-assembly1_A  TM=1.001E+00  e=2.306E-26  Mus musculus
  6gqf-assembly3_C  TM=9.727E-01  e=1.982E-24  Mus musculus
  6gqf-assembly4_D  TM=9.328E-01  e=6.129E-22  Mus musculus
  6gn5-assembly1_A  TM=9.475E-01  e=2.492E-16  Homo sapiens

Foldseek 3Di:
DDDFDPADWQDKDKDLAFLVVVCCQPPHPDVNVVVLCVVQPKAPWDWDDWADPDDFKTKIKIKIKHADDPPAPDRIWMKIKMWIWGPPSTKIKMWIQIPPGPCSLFWTKIKMWDWAGDDPRMIIIIMHMHIGTPDDDDDVVVVVCSVRVVVVVNVSVVVVVVSVHVPD/DDFDPADWQDWDWFQAALVGVCCLPVHPDVNVVVLCVVQVKPPWDWDHWDDDDPFKTKIKIKIKHAQPLVDDDGIWMKIKIWIAGPPGKIKIWIQIPDHPCSLFWTKIKMWDWAADDHSTIIIIMHMDIDTPDDDPDVVVVSCVVRVVVVVSVSSVSVVPDDD/DDFDPDDWQFWDKFLAFLVVVCVLPPAPDPNVVVLCVVQVKAPWDWADWDADPVGFIKTKIKIKHADPQPRIWIKIKMWTWDDCIKIKIKIQIPRDPCSLFWTKIKIWHWAGDDGRMIIIIIHMDIDTPHDDDDVVVVVCVVRVCVVVNVSVVSVNVSSNVVVVVVVD/DDADPDWWLDKDKFQAFLVGVCCQDQHPDCNHVVLCVVQVKAPWDWAAFDADPVRWTKTWIWIWHVPVIWIKIKMKTKDDPPPVDQKIKIKIWMQIPPDPCSQFKTKIKIWMWGGPDHRIIIIIIDMDIDTPHDDDDPVVVVCVVVVCVVVNVSVVSVRVVSRVVSD

Sequence (666 aa):
LLPDLSGRLLINSVFHMGAERLQQMLFSDSPFLQGFLQQRKFTDVTLSPWSSDSKCHQRRVLTYTIPISNQLGPKSASVVETQTLFRRGCVVDSEVLTQGIPYQDYFYTAHRYCILGLARNKARLRVSSEIRYRKQPWSLVKSLIEKNSWSGIEDYFHHLDRELAKAELPDLSGRLLINSVFHMGAERLQQMLFSDSPFLQGFLQQRKFTDVTLSPWSSDSKCHQRRVLTYTIPISNQLGPKSASVVETQTLFRRCVVDSEVLTQGIPYQDYFYTAHRYCILGLARNKARLRVSSEIRYRKQPWSLVKSLIEKNSWSGIEDYFHHLDRELALPDLSGRLLINSVFHMGAERLQQMLFSDSPFLQGFLQQRKFTDVTLSPWSSDSKCHQRRVLTYTIPISGPKSASVVETQTLFRGCVVDSEVLTQGIPYQDYFYTAHRYCILGLARNKARLRVSSEIRYRKQPWSLVKSLIEKNSWSGIEDYFHHLDRELAKAEKLSLELPDLSGRLLINSVFHMGAERLQQMLFSDSPFLQGFLQQRKFTDVTLSPWSSDSKCHQRRVLTYTIPIKSASVVETQTLFRRGPQAGGCVVDSEVLTQGIPYQDYFYTAHRYCILGLARNKARLRVSSEIRYRKQPWSLVKSLIEKNSWSGIEDYFHHLDRELAKAEK

GO terms:
  GO:0140268 endoplasmic reticulum-plasma membrane contact site (C, IDA)
  GO:0015485 cholesterol binding (F, IDA)
  GO:0005789 endoplasmic reticulum membrane (C, IDA)
  GO:0005886 plasma membrane (C, IDA)
  GO:0032367 intracellular cholesterol transport (P, IDA)
  GO:0120020 cholesterol transfer activity (F, IMP)